Protein AF-A0A6C0IGD7-F1 (afdb_monomer_lite)

Structure (mmCIF, N/CA/C/O backbone):
data_AF-A0A6C0IGD7-F1
#
_entry.id   AF-A0A6C0IGD7-F1
#
loop_
_atom_site.group_PDB
_atom_site.id
_atom_site.type_symbol
_atom_site.label_atom_id
_atom_site.label_alt_id
_atom_site.label_comp_id
_atom_site.label_asym_id
_atom_site.label_entity_id
_atom_site.label_seq_id
_atom_site.pdbx_PDB_ins_code
_atom_site.Cartn_x
_atom_site.Cartn_y
_atom_site.Cartn_z
_atom_site.occupancy
_atom_site.B_iso_or_equiv
_atom_site.auth_seq_id
_atom_site.auth_comp_id
_atom_site.auth_asym_id
_atom_site.auth_atom_id
_atom_site.pdbx_PDB_model_num
ATOM 1 N N . MET A 1 1 ? 42.936 6.372 -88.749 1.00 48.66 1 MET A N 1
ATOM 2 C CA . MET A 1 1 ? 41.681 7.121 -88.516 1.00 48.66 1 MET A CA 1
ATOM 3 C C . MET A 1 1 ? 41.293 6.943 -87.059 1.00 48.66 1 MET A C 1
ATOM 5 O O . MET A 1 1 ? 41.418 5.828 -86.564 1.00 48.66 1 MET A O 1
ATOM 9 N N . SER A 1 2 ? 40.939 8.014 -86.343 1.00 57.31 2 SER A N 1
ATOM 10 C CA . SER A 1 2 ? 40.502 7.873 -84.947 1.00 57.31 2 SER A CA 1
ATOM 11 C C . SER A 1 2 ? 39.191 7.088 -84.905 1.00 57.31 2 SER A C 1
ATOM 13 O O . SER A 1 2 ? 38.307 7.338 -85.716 1.00 57.31 2 SER A O 1
ATOM 15 N N . LYS A 1 3 ? 39.079 6.121 -83.987 1.00 70.69 3 LYS A N 1
ATOM 16 C CA . LYS A 1 3 ? 37.884 5.275 -83.797 1.00 70.69 3 LYS A CA 1
ATOM 17 C C . LYS A 1 3 ? 36.669 6.066 -83.281 1.00 70.69 3 LYS A C 1
ATOM 19 O O . LYS A 1 3 ? 35.568 5.531 -83.258 1.00 70.69 3 LYS A O 1
ATOM 24 N N . TYR A 1 4 ? 36.892 7.303 -82.845 1.00 80.38 4 TYR A N 1
ATOM 25 C CA . TYR A 1 4 ? 35.884 8.186 -82.286 1.00 80.38 4 TYR A CA 1
ATOM 26 C C . TYR A 1 4 ? 35.954 9.552 -82.977 1.00 80.38 4 TYR A C 1
ATOM 28 O O . TYR A 1 4 ? 37.054 10.068 -83.193 1.00 80.38 4 TYR A O 1
ATOM 36 N N . SER A 1 5 ? 34.802 10.141 -83.285 1.00 85.62 5 SER A N 1
ATOM 37 C CA . SER A 1 5 ? 34.652 11.509 -83.793 1.00 85.62 5 SER A CA 1
ATOM 38 C C . SER A 1 5 ? 33.671 12.318 -82.937 1.00 85.62 5 SER A C 1
ATOM 40 O O . SER A 1 5 ? 32.930 11.763 -82.121 1.00 85.62 5 SER A O 1
ATOM 42 N N . TYR A 1 6 ? 33.667 13.640 -83.124 1.00 85.38 6 TYR A N 1
ATOM 43 C CA . TYR A 1 6 ? 32.714 14.538 -82.468 1.00 85.38 6 TYR A CA 1
ATOM 44 C C . TYR A 1 6 ? 31.262 14.231 -82.859 1.00 85.38 6 TYR A C 1
ATOM 46 O O . TYR A 1 6 ? 30.407 14.148 -81.980 1.00 85.38 6 TYR A O 1
ATOM 54 N N . GLU A 1 7 ? 31.004 13.976 -84.145 1.00 85.44 7 GLU A N 1
ATOM 55 C CA . GLU A 1 7 ? 29.683 13.575 -84.656 1.00 85.44 7 GLU A CA 1
ATOM 56 C C . GLU A 1 7 ? 29.186 12.302 -83.960 1.00 85.44 7 GLU A C 1
ATOM 58 O O . GLU A 1 7 ? 28.102 12.295 -83.388 1.00 85.44 7 GLU A O 1
ATOM 63 N N . GLN A 1 8 ? 30.040 11.276 -83.861 1.00 86.00 8 GLN A N 1
ATOM 64 C CA . GLN A 1 8 ? 29.705 10.024 -83.176 1.00 86.00 8 GLN A CA 1
ATOM 65 C C . GLN A 1 8 ? 29.399 10.216 -81.685 1.00 86.00 8 GLN A C 1
ATOM 67 O O . GLN A 1 8 ? 28.535 9.531 -81.142 1.00 86.00 8 GLN A O 1
ATOM 72 N N . LEU A 1 9 ? 30.109 11.121 -81.000 1.00 86.00 9 LEU A N 1
ATOM 73 C CA . LEU A 1 9 ? 29.815 11.442 -79.602 1.00 86.00 9 LEU A CA 1
ATOM 74 C C . LEU A 1 9 ? 28.468 12.167 -79.473 1.00 86.00 9 LEU A C 1
ATOM 76 O O . LEU A 1 9 ? 27.703 11.856 -78.564 1.00 86.00 9 LEU A O 1
ATOM 80 N N . ARG A 1 10 ? 28.175 13.116 -80.367 1.00 86.56 10 ARG A N 1
ATOM 81 C CA . ARG A 1 10 ? 26.929 13.892 -80.361 1.00 86.56 10 ARG A CA 1
ATOM 82 C C . ARG A 1 10 ? 25.708 13.014 -80.636 1.00 86.56 10 ARG A C 1
ATOM 84 O O . ARG A 1 10 ? 24.721 13.118 -79.904 1.00 86.56 10 ARG A O 1
ATOM 91 N N . ASP A 1 11 ? 25.798 12.133 -81.628 1.00 87.44 11 ASP A N 1
ATOM 92 C CA . ASP A 1 11 ? 24.740 11.179 -81.969 1.00 87.44 11 ASP A CA 1
ATOM 93 C C . ASP A 1 11 ? 24.488 10.224 -80.797 1.00 87.44 11 ASP A C 1
ATOM 95 O O . ASP A 1 11 ? 23.364 10.128 -80.307 1.00 87.44 11 ASP A O 1
ATOM 99 N N . PHE A 1 12 ? 25.550 9.632 -80.237 1.00 88.31 12 PHE A N 1
ATOM 100 C CA . PHE A 1 12 ? 25.451 8.756 -79.066 1.00 88.31 12 PHE A CA 1
ATOM 101 C C . PHE A 1 12 ? 24.830 9.459 -77.850 1.00 88.31 12 PHE A C 1
ATOM 103 O O . PHE A 1 12 ? 23.985 8.895 -77.156 1.00 88.31 12 PHE A O 1
ATOM 110 N N . CYS A 1 13 ? 25.242 10.698 -77.571 1.00 86.75 13 CYS A N 1
ATOM 111 C CA . CYS A 1 13 ? 24.685 11.485 -76.477 1.00 86.75 13 CYS A CA 1
ATOM 112 C C . CYS A 1 13 ? 23.194 11.778 -76.686 1.00 86.75 13 CYS A C 1
ATOM 114 O O . CYS A 1 13 ? 22.434 11.742 -75.722 1.00 86.75 13 CYS A O 1
ATOM 116 N N . THR A 1 14 ? 22.763 12.005 -77.926 1.00 87.06 14 THR A N 1
ATOM 117 C CA . THR A 1 14 ? 21.350 12.220 -78.263 1.00 87.06 14 THR A CA 1
ATOM 118 C C . THR A 1 14 ? 20.541 10.931 -78.095 1.00 87.06 14 THR A C 1
ATOM 120 O O . THR A 1 14 ? 19.491 10.948 -77.459 1.00 87.06 14 THR A O 1
ATOM 123 N N . GLU A 1 15 ? 21.057 9.797 -78.578 1.00 88.44 15 GLU A N 1
ATOM 124 C CA . GLU A 1 15 ? 20.416 8.481 -78.445 1.00 88.44 15 GLU A CA 1
ATOM 125 C C . GLU A 1 15 ? 20.263 8.033 -76.985 1.00 88.44 15 GLU A C 1
ATOM 127 O O . GLU A 1 15 ? 19.224 7.500 -76.602 1.00 88.44 15 GLU A O 1
ATOM 132 N N . GLN A 1 16 ? 21.290 8.245 -76.157 1.00 86.19 16 GLN A N 1
ATOM 133 C CA . GLN A 1 16 ? 21.299 7.822 -74.750 1.00 86.19 16 GLN A CA 1
ATOM 134 C C . GLN A 1 16 ? 20.747 8.884 -73.786 1.00 86.19 16 GLN A C 1
ATOM 136 O O . GLN A 1 16 ? 20.811 8.696 -72.570 1.00 86.19 16 GLN A O 1
ATOM 141 N N . ASN A 1 17 ? 20.223 10.002 -74.305 1.00 86.88 17 ASN A N 1
ATOM 142 C CA . ASN A 1 17 ? 19.733 11.140 -73.521 1.00 86.88 17 ASN A CA 1
ATOM 143 C C . ASN A 1 17 ? 20.774 11.665 -72.502 1.00 86.88 17 ASN A C 1
ATOM 145 O O . ASN A 1 17 ? 20.501 11.846 -71.314 1.00 86.88 17 ASN A O 1
ATOM 149 N N . ILE A 1 18 ? 22.013 11.854 -72.963 1.00 89.19 18 ILE A N 1
ATOM 150 C CA . ILE A 1 18 ? 23.151 12.339 -72.177 1.00 89.19 18 ILE A CA 1
ATOM 151 C C . ILE A 1 18 ? 23.487 13.768 -72.600 1.00 89.19 18 ILE A C 1
ATOM 153 O O . ILE A 1 18 ? 23.907 14.017 -73.726 1.00 89.19 18 ILE A O 1
ATOM 157 N N . THR A 1 19 ? 23.413 14.704 -71.660 1.00 89.50 19 THR A N 1
ATOM 158 C CA . THR A 1 19 ? 23.761 16.107 -71.914 1.00 89.50 19 THR A CA 1
ATOM 159 C C . THR A 1 19 ? 25.255 16.351 -71.700 1.00 89.50 19 THR A C 1
ATOM 161 O O . THR A 1 19 ? 25.774 16.140 -70.600 1.00 89.50 19 THR A O 1
ATOM 164 N N . LEU A 1 20 ? 25.959 16.834 -72.728 1.00 89.69 20 LEU A N 1
ATOM 165 C CA . LEU A 1 20 ? 27.360 17.259 -72.622 1.00 89.69 20 LEU A CA 1
ATOM 166 C C . LEU A 1 20 ? 27.478 18.552 -71.798 1.00 89.69 20 LEU A C 1
ATOM 168 O O . LEU A 1 20 ? 26.668 19.463 -71.932 1.00 89.69 20 LEU A O 1
ATOM 172 N N . ALA A 1 21 ? 28.501 18.645 -70.944 1.00 89.00 21 ALA A N 1
ATOM 173 C CA . ALA A 1 21 ? 28.719 19.809 -70.077 1.00 89.00 21 ALA A CA 1
ATOM 174 C C . ALA A 1 21 ? 29.553 20.924 -70.731 1.00 89.00 21 ALA A C 1
ATOM 176 O O . ALA A 1 21 ? 29.698 22.005 -70.158 1.00 89.00 21 ALA A O 1
ATOM 177 N N . ARG A 1 22 ? 30.148 20.642 -71.891 1.00 89.38 22 ARG A N 1
ATOM 178 C CA . ARG A 1 22 ? 30.857 21.594 -72.748 1.00 89.38 22 ARG A CA 1
ATOM 179 C C . ARG A 1 22 ? 30.891 21.065 -74.176 1.00 89.38 22 ARG A C 1
ATOM 181 O O . ARG A 1 22 ? 30.650 19.880 -74.402 1.00 89.38 22 ARG A O 1
ATOM 188 N N . ASP A 1 23 ? 31.237 21.940 -75.105 1.00 87.56 23 ASP A N 1
ATOM 189 C CA . ASP A 1 23 ? 31.458 21.564 -76.492 1.00 87.56 23 ASP A CA 1
ATOM 190 C C . ASP A 1 23 ? 32.847 20.926 -76.695 1.00 87.56 23 ASP A C 1
ATOM 192 O O . ASP A 1 23 ? 33.819 21.300 -76.035 1.00 87.56 23 ASP A O 1
ATOM 196 N N . TYR A 1 24 ? 32.921 19.952 -77.601 1.00 88.19 24 TYR A N 1
ATOM 197 C CA . TYR A 1 24 ? 34.112 19.159 -77.918 1.00 88.19 24 TYR A CA 1
ATOM 198 C C . TYR A 1 24 ? 34.507 19.240 -79.403 1.00 88.19 24 TYR A C 1
ATOM 200 O O . TYR A 1 24 ? 35.414 18.524 -79.821 1.00 88.19 24 TYR A O 1
ATOM 208 N N . GLU A 1 25 ? 33.880 20.116 -80.198 1.00 85.56 25 GLU A N 1
ATOM 209 C CA . GLU A 1 25 ? 34.100 20.238 -81.651 1.00 85.56 25 GLU A CA 1
ATOM 210 C C . GLU A 1 25 ? 35.584 20.411 -82.037 1.00 85.56 25 GLU A C 1
ATOM 212 O O . GLU A 1 25 ? 36.057 19.830 -83.012 1.00 85.56 25 GLU A O 1
ATOM 217 N N . LYS A 1 26 ? 36.347 21.167 -81.236 1.00 84.00 26 LYS A N 1
ATOM 218 C CA . LYS A 1 26 ? 37.772 21.466 -81.479 1.00 84.00 26 LYS A CA 1
ATOM 219 C C . LYS A 1 26 ? 38.744 20.510 -80.775 1.00 84.00 26 LYS A C 1
ATOM 221 O O . LYS A 1 26 ? 39.952 20.742 -80.810 1.00 84.00 26 LYS A O 1
ATOM 226 N N . GLU A 1 27 ? 38.254 19.466 -80.106 1.00 84.94 27 GLU A N 1
ATOM 227 C CA . GLU A 1 27 ? 39.107 18.527 -79.373 1.00 84.94 27 GLU A CA 1
ATOM 228 C C . GLU A 1 27 ? 39.586 17.345 -80.220 1.00 84.94 27 GLU A C 1
ATOM 230 O O . GLU A 1 27 ? 38.932 16.878 -81.151 1.00 84.94 27 GLU A O 1
ATOM 235 N N . ARG A 1 28 ? 40.763 16.814 -79.868 1.00 84.88 28 ARG A N 1
ATOM 236 C CA . ARG A 1 28 ? 41.311 15.617 -80.508 1.00 84.88 28 ARG A CA 1
ATOM 237 C C . ARG A 1 28 ? 40.695 14.365 -79.886 1.00 84.88 28 ARG A C 1
ATOM 239 O O . ARG A 1 28 ? 40.978 14.028 -78.740 1.00 84.88 28 ARG A O 1
ATOM 246 N N . PHE A 1 29 ? 39.934 13.617 -80.676 1.00 85.75 29 PHE A N 1
ATOM 247 C CA . PHE A 1 29 ? 39.271 12.400 -80.212 1.00 85.75 29 PHE A CA 1
ATOM 248 C C . PHE A 1 29 ? 40.224 11.204 -80.136 1.00 85.75 29 PHE A C 1
ATOM 250 O O . PHE A 1 29 ? 40.853 10.825 -81.127 1.00 85.75 29 PHE A O 1
ATOM 257 N N . HIS A 1 30 ? 40.287 10.578 -78.961 1.00 84.50 30 HIS A N 1
ATOM 258 C CA . HIS A 1 30 ? 40.947 9.298 -78.696 1.00 84.50 30 HIS A CA 1
ATOM 259 C C . HIS A 1 30 ? 40.178 8.528 -77.604 1.00 84.50 30 HIS A C 1
ATOM 261 O O . HIS A 1 30 ? 39.337 9.100 -76.914 1.00 84.50 30 HIS A O 1
ATOM 267 N N . SER A 1 31 ? 40.442 7.227 -77.433 1.00 79.75 31 SER A N 1
ATOM 268 C CA . SER A 1 31 ? 39.702 6.344 -76.503 1.00 79.75 31 SER A CA 1
ATOM 269 C C . SER A 1 31 ? 39.649 6.864 -75.067 1.00 79.75 31 SER A C 1
ATOM 271 O O . SER A 1 31 ? 38.610 6.783 -74.411 1.00 79.75 31 SER A O 1
ATOM 273 N N . ASP A 1 32 ? 40.767 7.409 -74.598 1.00 85.94 32 ASP A N 1
ATOM 274 C CA . ASP A 1 32 ? 40.943 7.898 -73.228 1.00 85.94 32 ASP A CA 1
ATOM 275 C C . ASP A 1 32 ? 40.566 9.372 -73.043 1.00 85.94 32 ASP A C 1
ATOM 277 O O . ASP A 1 32 ? 40.850 9.953 -71.995 1.00 85.94 32 ASP A O 1
ATOM 281 N N . LEU A 1 33 ? 39.916 9.985 -74.039 1.00 88.81 33 LEU A N 1
ATOM 282 C CA . LEU A 1 33 ? 39.370 11.327 -73.895 1.00 88.81 33 LEU A CA 1
ATOM 283 C C . LEU A 1 33 ? 38.367 11.337 -72.735 1.00 88.81 33 LEU A C 1
ATOM 285 O O . LEU A 1 33 ? 37.468 10.498 -72.667 1.00 88.81 33 LEU A O 1
ATOM 289 N N . ARG A 1 34 ? 38.519 12.274 -71.798 1.00 90.69 34 ARG A N 1
ATOM 290 C CA . ARG A 1 34 ? 37.602 12.428 -70.667 1.00 90.69 34 ARG A CA 1
ATOM 291 C C . ARG A 1 34 ? 36.475 13.379 -71.056 1.00 90.69 34 ARG A C 1
ATOM 293 O O . ARG A 1 34 ? 36.678 14.585 -71.152 1.00 90.69 34 ARG A O 1
ATOM 300 N N . VAL A 1 35 ? 35.285 12.821 -71.231 1.00 90.12 35 VAL A N 1
ATOM 301 C CA . VAL A 1 35 ? 34.079 13.569 -71.584 1.00 90.12 35 VAL A CA 1
ATOM 302 C C . VAL A 1 35 ? 33.349 13.977 -70.310 1.00 90.12 35 VAL A C 1
ATOM 304 O O . VAL A 1 35 ? 33.106 13.149 -69.428 1.00 90.12 35 VAL A O 1
ATOM 307 N N . GLU A 1 36 ? 33.019 15.258 -70.203 1.00 91.25 36 GLU A N 1
ATOM 308 C CA . GLU A 1 36 ? 32.238 15.853 -69.129 1.00 91.25 36 GLU A CA 1
ATOM 309 C C . GLU A 1 36 ? 30.774 15.921 -69.559 1.00 91.25 36 GLU A C 1
ATOM 311 O O . GLU A 1 36 ? 30.441 16.549 -70.562 1.00 91.25 36 GLU A O 1
ATOM 316 N N . CYS A 1 37 ? 29.900 15.268 -68.800 1.00 90.69 37 CYS A N 1
ATOM 317 C CA . CYS A 1 37 ? 28.460 15.240 -69.048 1.00 90.69 37 CYS A CA 1
ATOM 318 C C . CYS A 1 37 ? 27.706 15.511 -67.745 1.00 90.69 37 CYS A C 1
ATOM 320 O O . CYS A 1 37 ? 28.260 15.395 -66.646 1.00 90.69 37 CYS A O 1
ATOM 322 N N . TYR A 1 38 ? 26.421 15.808 -67.859 1.00 90.12 38 TYR A N 1
ATOM 323 C CA . TYR A 1 38 ? 25.496 15.744 -66.736 1.00 90.12 38 TYR A CA 1
ATOM 324 C C . TYR A 1 38 ? 25.085 14.295 -66.465 1.00 90.12 38 TYR A C 1
ATOM 326 O O . TYR A 1 38 ? 25.147 13.432 -67.342 1.00 90.12 38 TYR A O 1
ATOM 334 N N . CYS A 1 39 ? 24.738 14.006 -65.212 1.00 90.00 39 CYS A N 1
ATOM 335 C CA . CYS A 1 39 ? 24.288 12.684 -64.797 1.00 90.00 39 CYS A CA 1
ATOM 336 C C . CYS A 1 39 ? 23.027 12.280 -65.579 1.00 90.00 39 CYS A C 1
ATOM 338 O O . CYS A 1 39 ? 22.044 13.004 -65.573 1.00 90.00 39 CYS A O 1
ATOM 340 N N . SER A 1 40 ? 23.021 11.090 -66.180 1.00 87.44 40 SER A N 1
ATOM 341 C CA . SER A 1 40 ? 21.913 10.586 -67.004 1.00 87.44 40 SER A CA 1
ATOM 342 C C . SER A 1 40 ? 20.702 10.084 -66.198 1.00 87.44 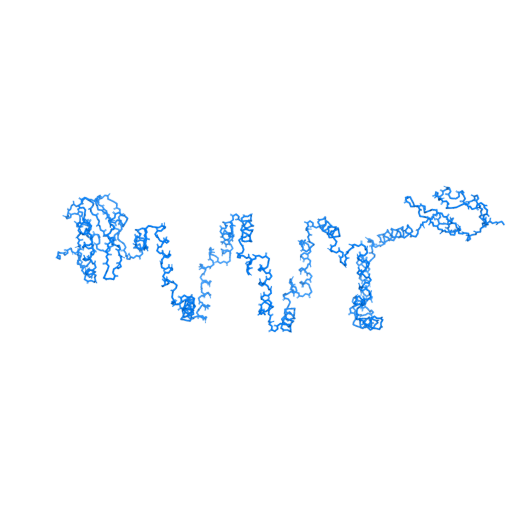40 SER A C 1
ATOM 344 O O . SER A 1 40 ? 19.860 9.376 -66.737 1.00 87.44 40 SER A O 1
ATOM 346 N N . ILE A 1 41 ? 20.632 10.371 -64.891 1.00 86.31 41 ILE A N 1
ATOM 347 C CA . ILE A 1 41 ? 19.479 10.009 -64.051 1.00 86.31 41 ILE A CA 1
ATOM 348 C C . ILE A 1 41 ? 18.525 11.194 -64.011 1.00 86.31 41 ILE A C 1
ATOM 350 O O . ILE A 1 41 ? 18.945 12.303 -63.682 1.00 86.31 41 ILE A O 1
ATOM 354 N N . GLU A 1 42 ? 17.247 10.929 -64.270 1.00 84.31 42 GLU A N 1
ATOM 355 C CA . GLU A 1 42 ? 16.173 11.916 -64.190 1.00 84.31 42 GLU A CA 1
ATOM 356 C C . GLU A 1 42 ? 16.181 12.654 -62.836 1.00 84.31 42 GLU A C 1
ATOM 358 O O . GLU A 1 42 ? 16.251 12.038 -61.767 1.00 84.31 42 GLU A O 1
ATOM 363 N N . GLY A 1 43 ? 16.169 13.990 -62.883 1.00 82.38 43 GLY A N 1
ATOM 364 C CA . GLY A 1 43 ? 16.220 14.850 -61.696 1.00 82.38 43 GLY A CA 1
ATOM 365 C C . GLY A 1 43 ? 17.606 15.007 -61.049 1.00 82.38 43 GLY A C 1
ATOM 366 O O . GLY A 1 43 ? 17.689 15.419 -59.890 1.00 82.38 43 GLY A O 1
ATOM 367 N N . CYS A 1 44 ? 18.702 14.667 -61.742 1.00 86.19 44 CYS A N 1
ATOM 368 C CA . CYS A 1 44 ? 20.068 14.854 -61.244 1.00 86.19 44 CYS A CA 1
ATOM 369 C C . CYS A 1 44 ? 20.945 15.698 -62.186 1.00 86.19 44 CYS A C 1
ATOM 371 O O . CYS A 1 44 ? 21.546 15.175 -63.117 1.00 86.19 44 CYS A O 1
ATOM 373 N N . ASP A 1 45 ? 21.174 16.966 -61.837 1.00 86.44 45 ASP A N 1
ATOM 374 C CA . ASP A 1 45 ? 21.969 17.903 -62.658 1.00 86.44 45 ASP A CA 1
ATOM 375 C C . ASP A 1 45 ? 23.455 17.976 -62.265 1.00 86.44 45 ASP A C 1
ATOM 377 O O . ASP A 1 45 ? 24.148 18.977 -62.457 1.00 86.44 45 ASP A O 1
ATOM 381 N N . VAL A 1 46 ? 23.990 16.905 -61.674 1.00 90.75 46 VAL A N 1
ATOM 382 C CA . VAL A 1 46 ? 25.388 16.886 -61.223 1.00 90.75 46 VAL A CA 1
ATOM 383 C C . VAL A 1 46 ? 26.320 16.634 -62.405 1.00 90.75 46 VAL A C 1
ATOM 385 O O . VAL A 1 46 ? 26.314 15.546 -62.988 1.00 90.75 46 VAL A O 1
ATOM 388 N N . LYS A 1 47 ? 27.188 17.608 -62.695 1.00 91.69 47 LYS A N 1
ATOM 389 C CA . LYS A 1 47 ? 28.283 17.472 -63.662 1.00 91.69 47 LYS A CA 1
ATOM 390 C C . LYS A 1 47 ? 29.256 16.370 -63.231 1.00 91.69 47 LYS A C 1
ATOM 392 O O . LYS A 1 47 ? 29.719 16.321 -62.090 1.00 91.69 47 LYS A O 1
ATOM 397 N N . THR A 1 48 ? 29.590 15.476 -64.150 1.00 91.19 48 THR A N 1
ATOM 398 C CA . THR A 1 48 ? 30.532 14.379 -63.924 1.00 91.19 48 THR A CA 1
ATOM 399 C C . THR A 1 48 ? 31.349 14.098 -65.184 1.00 91.19 48 THR A C 1
ATOM 401 O O . THR A 1 48 ? 31.134 14.714 -66.223 1.00 91.19 48 THR A O 1
ATOM 404 N N . SER A 1 49 ? 32.338 13.210 -65.097 1.00 90.62 49 SER A N 1
ATOM 405 C CA . SER A 1 49 ? 33.189 12.886 -66.240 1.00 90.62 49 SER A CA 1
ATOM 406 C C . SER A 1 49 ? 33.498 11.402 -66.341 1.00 90.62 49 SER A C 1
ATOM 408 O O . SER A 1 49 ? 33.643 10.700 -65.335 1.00 90.62 49 SER A O 1
ATOM 410 N N . LYS A 1 50 ? 33.619 10.918 -67.576 1.00 89.12 50 LYS A N 1
ATOM 411 C CA . LYS A 1 50 ? 33.903 9.518 -67.891 1.00 89.12 50 LYS A CA 1
ATOM 412 C C . LYS A 1 50 ? 34.798 9.439 -69.122 1.00 89.12 50 LYS A C 1
ATOM 414 O O . LYS A 1 50 ? 34.772 10.317 -69.974 1.00 89.12 50 LYS A O 1
ATOM 419 N N . LEU A 1 51 ? 35.630 8.403 -69.191 1.00 91.00 51 LEU A N 1
ATOM 420 C CA . LEU A 1 51 ? 36.433 8.145 -70.388 1.00 91.00 51 LEU A CA 1
ATOM 421 C C . LEU A 1 51 ? 35.500 7.786 -71.545 1.00 91.00 51 LEU A C 1
ATOM 423 O O . LEU A 1 51 ? 34.568 7.007 -71.338 1.00 91.00 51 LEU A O 1
ATOM 427 N N . LEU A 1 52 ? 35.773 8.307 -72.737 1.00 87.56 52 LEU A N 1
ATOM 428 C CA . LEU A 1 52 ? 34.940 8.160 -73.926 1.00 87.56 52 LEU A CA 1
ATOM 429 C C . LEU A 1 52 ? 34.648 6.690 -74.237 1.00 87.56 52 LEU A C 1
ATOM 431 O O . LEU A 1 52 ? 33.489 6.314 -74.389 1.00 87.56 52 LEU A O 1
ATOM 435 N N . TYR A 1 53 ? 35.660 5.817 -74.205 1.00 88.19 53 TYR A N 1
ATOM 436 C CA . TYR A 1 53 ? 35.427 4.387 -74.432 1.00 88.19 53 TYR A CA 1
ATOM 437 C C . TYR A 1 53 ? 34.506 3.749 -73.375 1.00 88.19 53 TYR A C 1
ATOM 439 O O . TYR A 1 53 ? 33.730 2.854 -73.702 1.00 88.19 53 TYR A O 1
ATOM 447 N N . LYS A 1 54 ? 34.577 4.186 -72.106 1.00 87.12 54 LYS A N 1
ATOM 448 C CA . LYS A 1 54 ? 33.711 3.679 -71.024 1.00 87.12 54 LYS A CA 1
ATOM 449 C C . LYS A 1 54 ? 32.304 4.249 -71.119 1.00 87.12 54 LYS A C 1
ATOM 451 O O . LYS A 1 54 ? 31.363 3.582 -70.711 1.00 87.12 54 LYS A O 1
ATOM 456 N N . LEU A 1 55 ? 32.169 5.486 -71.589 1.00 87.69 55 LEU A N 1
ATOM 457 C CA . LEU A 1 55 ? 30.881 6.120 -71.832 1.00 87.69 55 LEU A CA 1
ATOM 458 C C . LEU A 1 55 ? 30.116 5.338 -72.903 1.00 87.69 55 LEU A C 1
ATOM 460 O O . LEU A 1 55 ? 29.016 4.872 -72.631 1.00 87.69 55 LEU A O 1
ATOM 464 N N . VAL A 1 56 ? 30.768 5.088 -74.043 1.00 86.88 56 VAL A N 1
ATOM 465 C CA . VAL A 1 56 ? 30.210 4.296 -75.148 1.00 86.88 56 VAL A CA 1
ATOM 466 C C . VAL A 1 56 ? 29.940 2.848 -74.727 1.00 86.88 56 VAL A C 1
ATOM 468 O O . VAL A 1 56 ? 28.892 2.305 -75.047 1.00 86.88 56 VAL A O 1
ATOM 471 N N . LYS A 1 57 ? 30.854 2.216 -73.973 1.00 87.00 57 LYS A N 1
ATOM 472 C CA . LYS A 1 57 ? 30.682 0.827 -73.510 1.00 87.00 57 LYS A CA 1
ATOM 473 C C . LYS A 1 57 ? 29.510 0.659 -72.545 1.00 87.00 57 LYS A C 1
ATOM 475 O O . LYS A 1 57 ? 28.786 -0.325 -72.640 1.00 87.00 57 LYS A O 1
ATOM 480 N N . ASP A 1 58 ? 29.392 1.551 -71.568 1.00 84.75 58 ASP A N 1
ATOM 481 C CA . ASP A 1 58 ? 28.413 1.381 -70.498 1.00 84.75 58 ASP A CA 1
ATOM 482 C C . ASP A 1 58 ? 27.031 1.919 -70.896 1.00 84.75 58 ASP A C 1
ATOM 484 O O . ASP A 1 58 ? 26.051 1.524 -70.278 1.00 84.75 58 ASP A O 1
ATOM 488 N N . GLY A 1 59 ? 26.931 2.820 -71.882 1.00 85.94 59 GLY A N 1
ATOM 489 C CA . GLY A 1 59 ? 25.650 3.381 -72.338 1.00 85.94 59 GLY A CA 1
ATOM 490 C C . GLY A 1 59 ? 25.084 4.496 -71.451 1.00 85.94 59 GLY A C 1
ATOM 491 O O . GLY A 1 59 ? 24.119 5.146 -71.815 1.00 85.94 59 GLY A O 1
ATOM 492 N N . PHE A 1 60 ? 25.675 4.746 -70.280 1.00 87.00 60 PHE A N 1
ATOM 493 C CA . PHE A 1 60 ? 25.187 5.737 -69.316 1.00 87.00 60 PHE A CA 1
ATOM 494 C C . PHE A 1 60 ? 26.330 6.416 -68.557 1.00 87.00 60 PHE A C 1
ATOM 496 O O . PHE A 1 60 ? 27.460 5.905 -68.459 1.00 87.00 60 PHE A O 1
ATOM 503 N N . ILE A 1 61 ? 26.017 7.547 -67.922 1.00 89.50 61 ILE A N 1
ATOM 504 C CA . ILE A 1 61 ? 26.943 8.266 -67.050 1.00 89.50 61 ILE A CA 1
ATOM 505 C C . ILE A 1 61 ? 26.248 8.726 -65.770 1.00 89.50 61 ILE A C 1
ATOM 507 O O . ILE A 1 61 ? 25.397 9.603 -65.763 1.00 89.50 61 ILE A O 1
ATOM 511 N N . HIS A 1 62 ? 26.635 8.133 -64.643 1.00 89.62 62 HIS A N 1
ATOM 512 C CA . HIS A 1 62 ? 26.102 8.500 -63.334 1.00 89.62 62 HIS A CA 1
ATOM 513 C C . HIS A 1 62 ? 27.162 9.225 -62.515 1.00 89.62 62 HIS A C 1
ATOM 515 O O . HIS A 1 62 ? 28.317 8.795 -62.468 1.00 89.62 62 HIS A O 1
ATOM 521 N N . CYS A 1 63 ? 26.758 10.265 -61.786 1.00 89.94 63 CYS A N 1
ATOM 522 C CA . CYS A 1 63 ? 27.616 10.841 -60.758 1.00 89.94 63 CYS A CA 1
ATOM 523 C C . CYS A 1 63 ? 27.898 9.804 -59.648 1.00 89.94 63 CYS A C 1
ATOM 525 O O . CYS A 1 63 ? 27.197 8.794 -59.507 1.00 89.94 63 CYS A O 1
ATOM 527 N N . LYS A 1 64 ? 28.916 10.050 -58.812 1.00 87.69 64 LYS A N 1
ATOM 528 C CA . LYS A 1 64 ? 29.337 9.118 -57.746 1.00 87.69 64 LYS A CA 1
ATOM 529 C C . LYS A 1 64 ? 28.183 8.724 -56.812 1.00 87.69 64 LYS A C 1
ATOM 531 O O . LYS A 1 64 ? 28.061 7.552 -56.463 1.00 87.69 64 LYS A O 1
ATOM 536 N N . ALA A 1 65 ? 27.325 9.678 -56.445 1.00 88.75 65 ALA A N 1
ATOM 537 C CA . ALA A 1 65 ? 26.182 9.438 -55.564 1.00 88.75 65 ALA A CA 1
ATOM 538 C C . ALA A 1 65 ? 25.130 8.527 -56.220 1.00 88.75 65 ALA A C 1
ATOM 540 O O . ALA A 1 65 ? 24.697 7.542 -55.623 1.00 88.75 65 ALA A O 1
ATOM 541 N N . CYS A 1 66 ? 24.768 8.815 -57.469 1.00 89.25 66 CYS A N 1
ATOM 542 C CA . CYS A 1 66 ? 23.805 8.051 -58.259 1.00 89.25 66 CYS A CA 1
ATOM 543 C C . CYS A 1 66 ? 24.303 6.633 -58.581 1.00 89.25 66 CYS A C 1
ATOM 545 O O . CYS A 1 66 ? 23.566 5.660 -58.422 1.00 89.25 66 CYS A O 1
ATOM 547 N N . SER A 1 67 ? 25.586 6.489 -58.922 1.00 88.62 67 SER A N 1
ATOM 548 C CA . SER A 1 67 ? 26.234 5.184 -59.097 1.00 88.62 67 SER A CA 1
ATOM 549 C C . SER A 1 67 ? 26.198 4.352 -57.809 1.00 88.62 67 SER A C 1
ATOM 551 O O . SER A 1 67 ? 25.897 3.157 -57.845 1.00 88.62 67 SER A O 1
ATOM 553 N N . TYR A 1 68 ? 26.445 4.983 -56.656 1.00 88.50 68 TYR A N 1
ATOM 554 C CA . TYR A 1 68 ? 26.391 4.317 -55.356 1.00 88.50 68 TYR A CA 1
ATOM 555 C C . TYR A 1 68 ? 24.970 3.867 -54.990 1.00 88.50 68 TYR A C 1
ATOM 557 O O . TYR A 1 68 ? 24.789 2.734 -54.544 1.00 88.50 68 TYR A O 1
ATOM 565 N N . LYS A 1 69 ? 23.956 4.711 -55.231 1.00 88.44 69 LYS A N 1
ATOM 566 C CA . LYS A 1 69 ? 22.540 4.350 -55.040 1.00 88.44 69 LYS A CA 1
ATOM 567 C C . LYS A 1 69 ? 22.149 3.145 -55.898 1.00 88.44 69 LYS A C 1
ATOM 569 O O . LYS A 1 69 ? 21.642 2.167 -55.362 1.00 88.44 69 LYS A O 1
ATOM 574 N N . ASN A 1 70 ? 22.460 3.178 -57.194 1.00 87.12 70 ASN A N 1
ATOM 575 C CA . ASN A 1 70 ? 22.132 2.091 -58.120 1.00 87.12 70 ASN A CA 1
ATOM 576 C C . ASN A 1 70 ? 22.831 0.777 -57.722 1.00 87.12 70 ASN A C 1
ATOM 578 O O . ASN A 1 70 ? 22.205 -0.278 -57.663 1.00 87.12 70 ASN A O 1
ATOM 582 N N . ARG A 1 71 ? 24.111 0.841 -57.326 1.00 88.06 71 ARG A N 1
ATOM 583 C CA . ARG A 1 71 ? 24.830 -0.331 -56.803 1.00 88.06 71 ARG A CA 1
ATOM 584 C C . ARG A 1 71 ? 24.117 -0.953 -55.604 1.00 88.06 71 ARG A C 1
ATOM 586 O O . ARG A 1 71 ? 23.998 -2.170 -55.555 1.00 88.06 71 ARG A O 1
ATOM 593 N N . ARG A 1 72 ? 23.644 -0.139 -54.655 1.00 88.12 72 ARG A N 1
ATOM 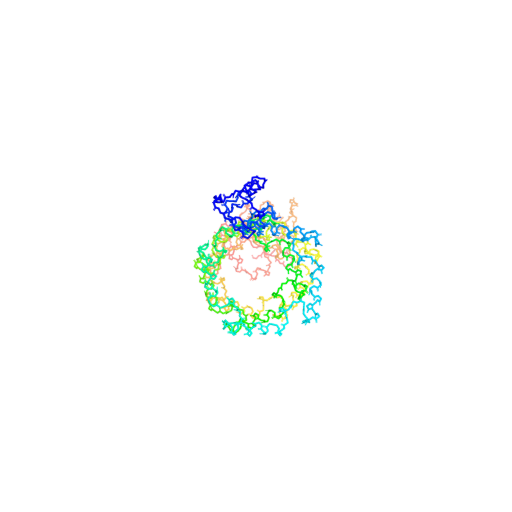594 C CA . ARG A 1 72 ? 22.925 -0.637 -53.474 1.00 88.12 72 ARG A CA 1
ATOM 595 C C . ARG A 1 72 ? 21.637 -1.363 -53.848 1.00 88.12 72 ARG A C 1
ATOM 597 O O . ARG A 1 72 ? 21.421 -2.450 -53.330 1.00 88.12 72 ARG A O 1
ATOM 604 N N . VAL A 1 73 ? 20.845 -0.803 -54.763 1.00 88.38 73 VAL A N 1
ATOM 605 C CA . VAL A 1 73 ? 19.607 -1.437 -55.249 1.00 88.38 73 VAL A CA 1
ATOM 606 C C . VAL A 1 73 ? 19.913 -2.795 -55.881 1.00 88.38 73 VAL A C 1
ATOM 608 O O . VAL A 1 73 ? 19.381 -3.804 -55.431 1.00 88.38 73 VAL A O 1
ATOM 611 N N . LYS A 1 74 ? 20.874 -2.852 -56.812 1.00 88.56 74 LYS A N 1
ATOM 612 C CA . LYS A 1 74 ? 21.278 -4.111 -57.461 1.00 88.56 74 LYS A CA 1
ATOM 613 C C . LYS A 1 74 ? 21.799 -5.152 -56.471 1.00 88.56 74 LYS A C 1
ATOM 615 O O . LYS A 1 74 ? 21.528 -6.342 -56.613 1.00 88.56 74 LYS A O 1
ATOM 620 N N . THR A 1 75 ? 22.561 -4.726 -55.462 1.00 89.56 75 THR A N 1
ATOM 621 C CA . THR A 1 75 ? 23.022 -5.616 -54.389 1.00 89.56 75 THR A CA 1
ATOM 622 C C . THR A 1 75 ? 21.854 -6.146 -53.559 1.00 89.56 75 THR A C 1
ATOM 624 O O . THR A 1 75 ? 21.827 -7.338 -53.278 1.00 89.56 75 THR A O 1
ATOM 627 N N . GLU A 1 76 ? 20.885 -5.305 -53.192 1.00 89.88 76 GLU A N 1
ATOM 628 C CA . GLU A 1 76 ? 19.684 -5.741 -52.466 1.00 89.88 76 GLU A CA 1
ATOM 629 C C . GLU A 1 76 ? 18.854 -6.738 -53.286 1.00 89.88 76 GLU A C 1
ATOM 631 O O . GLU A 1 76 ? 18.471 -7.774 -52.749 1.00 89.88 76 GLU A O 1
ATOM 636 N N . GLU A 1 77 ? 18.640 -6.480 -54.578 1.00 91.56 77 GLU A N 1
ATOM 637 C CA . GLU A 1 77 ? 17.934 -7.387 -55.498 1.00 91.56 77 GLU A CA 1
ATOM 638 C C . GLU A 1 77 ? 18.649 -8.734 -55.628 1.00 91.56 77 GLU A C 1
ATOM 640 O O . GLU A 1 77 ? 18.033 -9.789 -55.480 1.00 91.56 77 GLU A O 1
ATOM 645 N N . THR A 1 78 ? 19.970 -8.708 -55.825 1.00 91.31 78 THR A N 1
ATOM 646 C CA . THR A 1 78 ? 20.776 -9.932 -55.928 1.00 91.31 78 THR A CA 1
ATOM 647 C C . THR A 1 78 ? 20.750 -10.714 -54.613 1.00 91.31 78 THR A C 1
ATOM 649 O O . THR A 1 78 ? 20.598 -11.932 -54.616 1.00 91.31 78 THR A O 1
ATOM 652 N N . ASN A 1 79 ? 20.851 -10.033 -53.468 1.00 92.12 79 ASN A N 1
ATOM 653 C CA . ASN A 1 79 ? 20.790 -10.688 -52.163 1.00 92.12 79 ASN A CA 1
ATOM 654 C C . ASN A 1 79 ? 19.410 -11.297 -51.891 1.00 92.12 79 ASN A C 1
ATOM 656 O O . ASN A 1 79 ? 19.334 -12.402 -51.358 1.00 92.12 79 ASN A O 1
ATOM 660 N N . LEU A 1 80 ? 18.331 -10.613 -52.284 1.00 90.81 80 LEU A N 1
ATOM 661 C CA . LEU A 1 80 ? 16.973 -11.148 -52.200 1.00 90.81 80 LEU A CA 1
ATOM 662 C C . LEU A 1 80 ? 16.815 -12.392 -53.077 1.00 90.81 80 LEU A C 1
ATOM 664 O O . LEU A 1 80 ? 16.260 -13.381 -52.612 1.00 90.81 80 LEU A O 1
ATOM 668 N N . MET A 1 81 ? 17.350 -12.370 -54.299 1.00 90.81 81 MET A N 1
ATOM 669 C CA . MET A 1 81 ? 17.302 -13.511 -55.215 1.00 90.81 81 MET A CA 1
ATOM 670 C C . MET A 1 81 ? 18.069 -14.726 -54.674 1.00 90.81 81 MET A C 1
ATOM 672 O O . MET A 1 81 ? 17.576 -15.846 -54.750 1.00 90.81 81 MET A O 1
ATOM 676 N N . VAL A 1 82 ? 19.271 -14.517 -54.128 1.00 90.25 82 VAL A N 1
ATOM 677 C CA . VAL A 1 82 ? 20.164 -15.613 -53.711 1.00 90.25 82 VAL A CA 1
ATOM 678 C C . VAL A 1 82 ? 19.860 -16.109 -52.295 1.00 90.25 82 VAL A C 1
ATOM 680 O O . VAL A 1 82 ? 19.918 -17.307 -52.034 1.00 90.25 82 VAL A O 1
ATOM 683 N N . TYR A 1 83 ? 19.551 -15.204 -51.364 1.00 88.69 83 TYR A N 1
ATOM 684 C CA . TYR A 1 83 ? 19.442 -15.513 -49.934 1.00 88.69 83 TYR A CA 1
ATOM 685 C C . TYR A 1 83 ? 18.034 -15.308 -49.360 1.00 88.69 83 TYR A C 1
ATOM 687 O O . TYR A 1 83 ? 17.829 -15.584 -48.175 1.00 88.69 83 TYR A O 1
ATOM 695 N N . GLY A 1 84 ? 17.080 -14.792 -50.145 1.00 87.94 84 GLY A N 1
ATOM 696 C CA . GLY A 1 84 ? 15.720 -14.469 -49.691 1.00 87.94 84 GLY A CA 1
ATOM 697 C C . GLY A 1 84 ? 15.633 -13.251 -48.763 1.00 87.94 84 GLY A C 1
ATOM 698 O O . GLY A 1 84 ? 14.562 -12.936 -48.251 1.00 87.94 84 GLY A O 1
ATOM 699 N N . VAL A 1 85 ? 16.750 -12.560 -48.517 1.00 89.69 85 VAL A N 1
ATOM 700 C CA . VAL A 1 85 ? 16.859 -11.428 -47.585 1.00 89.69 85 VAL A CA 1
ATOM 701 C C . VAL A 1 85 ? 17.729 -10.326 -48.184 1.00 89.69 85 VAL A C 1
ATOM 703 O O . VAL A 1 85 ? 18.671 -10.598 -48.922 1.00 89.69 85 VAL A O 1
ATOM 706 N N . LYS A 1 86 ? 17.463 -9.063 -47.834 1.00 87.62 86 LYS A N 1
ATOM 707 C CA . LYS A 1 86 ? 18.221 -7.911 -48.366 1.00 87.62 86 LYS A CA 1
ATOM 708 C C . LYS A 1 86 ? 19.693 -7.913 -47.947 1.00 87.62 86 LYS A C 1
ATOM 710 O O . LYS A 1 86 ? 20.553 -7.410 -48.671 1.00 87.62 86 LYS A O 1
ATOM 715 N N . ASN A 1 87 ? 19.981 -8.459 -46.767 1.00 88.62 87 ASN A N 1
ATOM 716 C CA . ASN A 1 87 ? 21.329 -8.591 -46.233 1.00 88.62 87 ASN A CA 1
ATOM 717 C C . ASN A 1 87 ? 21.626 -10.075 -45.958 1.00 88.62 87 ASN A C 1
ATOM 719 O O . ASN A 1 87 ? 20.928 -10.658 -45.129 1.00 88.62 87 ASN A O 1
ATOM 723 N N . PRO A 1 88 ? 22.673 -10.673 -46.561 1.00 90.44 88 PRO A N 1
ATOM 724 C CA . PRO A 1 88 ? 23.034 -12.076 -46.356 1.00 90.44 88 PRO A CA 1
ATOM 725 C C . PRO A 1 88 ? 23.214 -12.458 -44.883 1.00 90.44 88 PRO A C 1
ATOM 727 O O . PRO A 1 88 ? 22.918 -13.585 -44.506 1.00 90.44 88 PRO A O 1
ATOM 730 N N . MET A 1 89 ? 23.616 -11.518 -44.021 1.00 87.62 89 MET A N 1
ATOM 731 C CA . MET A 1 89 ? 23.756 -11.764 -42.581 1.00 87.62 89 MET A CA 1
ATOM 732 C C . MET A 1 89 ? 22.422 -11.986 -41.846 1.00 87.62 89 MET A C 1
ATOM 734 O O . MET A 1 89 ? 22.422 -12.411 -40.697 1.00 87.62 89 MET A O 1
ATOM 738 N N . GLN A 1 90 ? 21.283 -11.691 -42.478 1.00 86.25 90 GLN A N 1
ATOM 739 C CA . GLN A 1 90 ? 19.953 -12.022 -41.953 1.00 86.25 90 GLN A CA 1
ATOM 740 C C . GLN A 1 90 ? 19.544 -13.459 -42.293 1.00 86.25 90 GLN A C 1
ATOM 742 O O . GLN A 1 90 ? 18.619 -13.993 -41.685 1.00 86.25 90 GLN A O 1
ATOM 747 N N . ASN A 1 91 ? 20.216 -14.092 -43.260 1.00 91.88 91 ASN A N 1
ATOM 748 C CA . ASN A 1 91 ? 19.937 -15.467 -43.629 1.00 91.88 91 ASN A CA 1
ATOM 749 C C . ASN A 1 91 ? 20.510 -16.408 -42.560 1.00 91.88 91 ASN A C 1
ATOM 751 O O . ASN A 1 91 ? 21.702 -16.377 -42.242 1.00 91.88 91 ASN A O 1
ATOM 755 N N . LYS A 1 92 ? 19.649 -17.271 -42.015 1.00 89.69 92 LYS A N 1
ATOM 756 C CA . LYS A 1 92 ? 20.001 -18.182 -40.921 1.00 89.69 92 LYS A CA 1
ATOM 757 C C . LYS A 1 92 ? 21.136 -19.145 -41.292 1.00 89.69 92 LYS A C 1
ATOM 759 O O . LYS A 1 92 ? 22.040 -19.341 -40.490 1.00 89.69 92 LYS A O 1
ATOM 764 N N . GLN A 1 93 ? 21.139 -19.682 -42.512 1.00 90.06 93 GLN A N 1
ATOM 765 C CA . GLN A 1 93 ? 22.159 -20.637 -42.961 1.00 90.06 93 GLN A CA 1
ATOM 766 C C . GLN A 1 93 ? 23.535 -19.974 -43.096 1.00 90.06 93 GLN A C 1
ATOM 768 O O . GLN A 1 93 ? 24.557 -20.573 -42.764 1.00 90.06 93 GLN A O 1
ATOM 773 N N . VAL A 1 94 ? 23.573 -18.719 -43.558 1.00 90.31 94 VAL A N 1
ATOM 774 C CA . VAL A 1 94 ? 24.812 -17.926 -43.623 1.00 90.31 94 VAL A CA 1
ATOM 775 C C . VAL A 1 94 ? 25.351 -17.665 -42.214 1.00 90.31 94 VAL A C 1
ATOM 777 O O . VAL A 1 94 ? 26.546 -17.836 -41.971 1.00 90.31 94 VAL A O 1
ATOM 780 N N . MET A 1 95 ? 24.471 -17.316 -41.270 1.00 88.69 95 MET A N 1
ATOM 781 C CA . MET A 1 95 ? 24.832 -17.118 -39.862 1.00 88.69 95 MET A CA 1
ATOM 782 C C . MET A 1 95 ? 25.373 -18.389 -39.200 1.00 88.69 95 MET A C 1
ATOM 784 O O . MET A 1 95 ? 26.389 -18.327 -38.510 1.00 88.69 95 MET A O 1
ATOM 788 N N . GLU A 1 96 ? 24.734 -19.536 -39.431 1.00 91.06 96 GLU A N 1
ATOM 789 C CA . GLU A 1 96 ? 25.156 -20.832 -38.884 1.00 91.06 96 GLU A CA 1
ATOM 790 C C . GLU A 1 96 ? 26.528 -21.255 -39.424 1.00 91.06 96 GLU A C 1
ATOM 792 O O . GLU A 1 96 ? 27.395 -21.654 -38.646 1.00 91.06 96 GLU A O 1
ATOM 797 N N . LYS A 1 97 ? 26.776 -21.085 -40.731 1.00 92.44 97 LYS A N 1
ATOM 798 C CA . LYS A 1 97 ? 28.095 -21.348 -41.333 1.00 92.44 97 LYS A CA 1
ATOM 799 C C . LYS A 1 97 ? 29.184 -20.462 -40.731 1.00 92.44 97 LYS A C 1
ATOM 801 O O . LYS A 1 97 ? 30.258 -20.954 -40.397 1.00 92.44 97 LYS A O 1
ATOM 806 N N . LEU A 1 98 ? 28.902 -19.171 -40.548 1.00 91.06 98 LEU A N 1
ATOM 807 C CA . LEU A 1 98 ? 29.843 -18.236 -39.930 1.00 91.06 98 LEU A CA 1
ATOM 808 C C . LEU A 1 98 ? 30.143 -18.602 -38.467 1.00 91.06 98 LEU A C 1
ATOM 810 O O . LEU A 1 98 ? 31.293 -18.522 -38.039 1.00 91.06 98 LEU A O 1
ATOM 814 N N . GLU A 1 99 ? 29.135 -19.026 -37.699 1.00 90.19 99 GLU A N 1
ATOM 815 C CA . GLU A 1 99 ? 29.328 -19.501 -36.323 1.00 90.19 99 GLU A CA 1
ATOM 816 C C . GLU A 1 99 ? 30.170 -20.773 -36.258 1.00 90.19 99 GLU A C 1
ATOM 818 O O . GLU A 1 99 ? 31.074 -20.837 -35.427 1.00 90.19 99 GLU A O 1
ATOM 823 N N . ALA A 1 100 ? 29.927 -21.737 -37.148 1.00 90.75 100 ALA A N 1
ATOM 824 C CA . ALA A 1 100 ? 30.714 -22.963 -37.227 1.00 90.75 100 ALA A CA 1
ATOM 825 C C . ALA A 1 100 ? 32.193 -22.665 -37.524 1.00 90.75 100 ALA A C 1
ATOM 827 O O . ALA A 1 100 ? 33.070 -23.136 -36.803 1.00 90.75 100 ALA A O 1
ATOM 828 N N . THR A 1 101 ? 32.476 -21.804 -38.508 1.00 92.19 101 THR A N 1
ATOM 829 C CA . THR A 1 101 ? 33.855 -21.404 -38.834 1.00 92.19 101 THR A CA 1
ATOM 830 C C . THR A 1 101 ? 34.534 -20.650 -37.686 1.00 92.19 101 THR A C 1
ATOM 832 O O . THR A 1 101 ? 35.725 -20.836 -37.445 1.00 92.19 101 THR A O 1
ATOM 835 N N . ASN A 1 102 ? 33.810 -19.794 -36.958 1.00 91.94 102 ASN A N 1
ATOM 836 C CA . ASN A 1 102 ? 34.382 -19.088 -35.808 1.00 91.94 102 ASN A CA 1
ATOM 837 C C . ASN A 1 102 ? 34.646 -20.024 -34.624 1.00 91.94 102 ASN A C 1
ATOM 839 O O . ASN A 1 102 ? 35.668 -19.874 -33.958 1.00 91.94 102 ASN A O 1
ATOM 843 N N . LEU A 1 103 ? 33.762 -20.995 -34.382 1.00 90.75 103 LEU A N 1
ATOM 844 C CA . LEU A 1 103 ? 33.972 -22.029 -33.371 1.00 90.75 103 LEU A CA 1
ATOM 845 C C . LEU A 1 103 ? 35.203 -22.876 -33.698 1.00 90.75 103 LEU A C 1
ATOM 847 O O . LEU A 1 103 ? 36.027 -23.092 -32.818 1.00 90.75 103 LEU A O 1
ATOM 851 N N . GLU A 1 104 ? 35.368 -23.281 -34.957 1.00 91.88 104 GLU A N 1
ATOM 852 C CA . GLU A 1 104 ? 36.539 -24.035 -35.417 1.00 91.88 104 GLU A CA 1
ATOM 853 C C . GLU A 1 104 ? 37.842 -23.242 -35.231 1.00 91.88 104 GLU A C 1
ATOM 855 O O . GLU A 1 104 ? 38.815 -23.753 -34.683 1.00 91.88 104 GLU A O 1
ATOM 860 N N . LYS A 1 105 ? 37.864 -21.969 -35.644 1.00 90.19 105 LYS A N 1
ATOM 861 C CA . LYS A 1 105 ? 39.087 -21.147 -35.615 1.00 90.19 105 LYS A CA 1
ATOM 862 C C . LYS A 1 105 ? 39.422 -20.568 -34.244 1.00 90.19 105 LYS A C 1
ATOM 864 O O . LYS A 1 105 ? 40.596 -20.365 -33.941 1.00 90.19 105 LYS A O 1
ATOM 869 N N . TYR A 1 106 ? 38.412 -20.225 -33.449 1.00 88.56 106 TYR A N 1
ATOM 870 C CA . TYR A 1 106 ? 38.574 -19.406 -32.244 1.00 88.56 106 TYR A CA 1
ATOM 871 C C . TYR A 1 106 ? 37.945 -20.019 -30.988 1.00 88.56 106 TYR A C 1
ATOM 873 O O . TYR A 1 106 ? 38.042 -19.410 -29.923 1.00 88.56 106 TYR A O 1
ATOM 881 N N . GLY A 1 107 ? 37.281 -21.176 -31.083 1.00 87.19 107 GLY A N 1
ATOM 882 C CA . GLY A 1 107 ? 36.600 -21.832 -29.958 1.00 87.19 107 GLY A CA 1
ATOM 883 C C . GLY A 1 107 ? 35.346 -21.106 -29.457 1.00 87.19 107 GLY A C 1
ATOM 884 O O . GLY A 1 107 ? 34.709 -21.552 -28.508 1.00 87.19 107 GLY A O 1
ATOM 885 N N . VAL A 1 108 ? 34.969 -19.987 -30.083 1.00 89.00 108 VAL A N 1
ATOM 886 C CA . VAL A 1 108 ? 33.839 -19.135 -29.689 1.00 89.00 108 VAL A CA 1
ATOM 887 C C . VAL A 1 108 ? 33.017 -18.735 -30.912 1.00 89.00 108 VAL A C 1
ATOM 889 O O . VAL A 1 108 ? 33.541 -18.582 -32.012 1.00 89.00 108 VAL A O 1
ATOM 892 N N . ARG A 1 109 ? 31.710 -18.512 -30.735 1.00 85.50 109 ARG A N 1
ATOM 893 C CA . ARG A 1 109 ? 30.794 -18.175 -31.847 1.00 85.50 109 ARG A CA 1
ATOM 894 C C . ARG A 1 109 ? 31.060 -16.800 -32.453 1.00 85.50 109 ARG A C 1
ATOM 896 O O . ARG A 1 109 ? 30.792 -16.558 -33.636 1.00 85.50 109 ARG A O 1
ATOM 903 N N . ARG A 1 110 ? 31.541 -15.868 -31.630 1.00 87.44 110 ARG A N 1
ATOM 904 C CA . ARG A 1 110 ? 31.903 -14.509 -32.036 1.00 87.44 110 ARG A CA 1
ATOM 905 C C . ARG A 1 110 ? 33.371 -14.275 -31.687 1.00 87.44 110 ARG A C 1
ATOM 907 O O . ARG A 1 110 ? 33.706 -14.413 -30.516 1.00 87.44 110 ARG A O 1
ATOM 914 N N . PRO A 1 111 ? 34.231 -13.860 -32.635 1.00 87.88 111 PRO A N 1
ATOM 915 C CA . PRO A 1 111 ? 35.660 -13.673 -32.372 1.00 87.88 111 PRO A CA 1
ATOM 916 C C . PRO A 1 111 ? 35.955 -12.732 -31.196 1.00 87.88 111 PRO A C 1
ATOM 918 O O . PRO A 1 111 ? 36.873 -12.978 -30.428 1.00 87.88 111 PRO A O 1
ATOM 921 N N . ALA A 1 112 ? 35.123 -11.708 -30.989 1.00 85.69 112 ALA A N 1
ATOM 922 C CA . ALA A 1 112 ? 35.246 -10.779 -29.864 1.00 85.69 112 ALA A CA 1
ATOM 923 C C . ALA A 1 112 ? 34.943 -11.396 -28.479 1.00 85.69 112 ALA A C 1
ATOM 925 O O . ALA A 1 112 ? 35.089 -10.710 -27.480 1.00 85.69 112 ALA A O 1
ATOM 926 N N . GLN A 1 113 ? 34.498 -12.654 -28.394 1.00 84.88 113 GLN A N 1
ATOM 927 C CA . GLN A 1 113 ? 34.387 -13.393 -27.128 1.00 84.88 113 GLN A CA 1
ATOM 928 C C . GLN A 1 113 ? 35.695 -14.106 -26.760 1.00 84.88 113 GLN A C 1
ATOM 930 O O . GLN A 1 113 ? 35.840 -14.561 -25.631 1.00 84.88 113 GLN A O 1
ATOM 935 N N . ASN A 1 114 ? 36.629 -14.247 -27.704 1.00 90.12 114 ASN A N 1
ATOM 936 C CA . ASN A 1 114 ? 37.902 -14.905 -27.455 1.00 90.12 114 ASN A CA 1
ATOM 937 C C . ASN A 1 114 ? 38.824 -13.944 -26.694 1.00 90.12 114 ASN A C 1
ATOM 939 O O . ASN A 1 114 ? 39.145 -12.864 -27.193 1.00 90.12 114 ASN A O 1
ATOM 943 N N . GLU A 1 115 ? 39.284 -14.354 -25.514 1.00 87.94 115 GLU A N 1
ATOM 944 C CA . GLU A 1 115 ? 40.114 -13.519 -24.639 1.00 87.94 115 GLU A CA 1
ATOM 945 C C . GLU A 1 115 ? 41.418 -13.060 -25.304 1.00 87.94 115 GLU A C 1
ATOM 947 O O . GLU A 1 115 ? 41.797 -11.903 -25.155 1.00 87.94 115 GLU A O 1
ATOM 952 N N . LYS A 1 116 ? 42.066 -13.908 -26.118 1.00 90.00 116 LYS A N 1
ATOM 953 C CA . LYS A 1 116 ? 43.306 -13.534 -26.826 1.00 90.00 116 LYS A CA 1
ATOM 954 C C . LYS A 1 116 ? 43.061 -12.438 -27.863 1.00 90.00 116 LYS A C 1
ATOM 956 O O . LYS A 1 116 ? 43.910 -11.576 -28.072 1.00 90.00 116 LYS A O 1
ATOM 961 N N . ILE A 1 117 ? 41.903 -12.472 -28.526 1.00 88.44 117 ILE A N 1
ATOM 962 C CA . ILE A 1 117 ? 41.506 -11.438 -29.490 1.00 88.44 117 ILE A CA 1
ATOM 963 C C . ILE A 1 117 ? 41.175 -10.139 -28.755 1.00 88.44 117 ILE A C 1
ATOM 965 O O . ILE A 1 117 ? 41.609 -9.075 -29.193 1.00 88.44 117 ILE A O 1
ATOM 969 N N . LEU A 1 118 ? 40.454 -10.222 -27.633 1.00 86.88 118 LEU A N 1
ATOM 970 C CA . LEU A 1 118 ? 40.148 -9.062 -26.797 1.00 86.88 118 LEU A CA 1
ATOM 971 C C . LEU A 1 118 ? 41.412 -8.396 -26.251 1.00 86.88 118 LEU A C 1
ATOM 973 O O . LEU A 1 118 ? 41.518 -7.175 -26.328 1.00 86.88 118 LEU A O 1
ATOM 977 N N . GLU A 1 119 ? 42.378 -9.174 -25.764 1.00 88.19 119 GLU A N 1
ATOM 978 C CA . GLU A 1 119 ? 43.640 -8.630 -25.261 1.00 88.19 119 GLU A CA 1
ATOM 979 C C . GLU A 1 119 ? 44.405 -7.902 -26.362 1.00 88.19 119 GLU A C 1
ATOM 981 O O . GLU A 1 119 ? 44.746 -6.733 -26.220 1.00 88.19 119 GLU A O 1
ATOM 986 N N . LYS A 1 120 ? 44.552 -8.532 -27.532 1.00 90.75 120 LYS A N 1
ATOM 987 C CA . LYS A 1 120 ? 45.216 -7.900 -28.676 1.00 90.75 120 LYS A CA 1
ATOM 988 C C . LYS A 1 120 ? 44.523 -6.603 -29.111 1.00 90.75 120 LYS A C 1
ATOM 990 O O . LYS A 1 120 ? 45.187 -5.649 -29.524 1.00 90.75 120 LYS A O 1
ATOM 995 N N . MET A 1 121 ? 43.190 -6.550 -29.038 1.00 87.38 121 MET A N 1
ATOM 996 C CA . MET A 1 121 ? 42.428 -5.323 -29.295 1.00 87.38 121 MET A CA 1
ATOM 997 C C . MET A 1 121 ? 42.719 -4.243 -28.246 1.00 87.38 121 MET A C 1
ATOM 999 O O . MET A 1 121 ? 42.894 -3.084 -28.624 1.00 87.38 121 MET A O 1
ATOM 1003 N N . ARG A 1 122 ? 42.797 -4.607 -26.958 1.00 86.75 122 ARG A N 1
ATOM 1004 C CA . ARG A 1 122 ? 43.152 -3.684 -25.869 1.00 86.75 122 ARG A CA 1
ATOM 1005 C C . ARG A 1 122 ? 44.565 -3.144 -26.028 1.00 86.75 122 ARG A C 1
ATOM 1007 O O . ARG A 1 122 ? 44.727 -1.930 -26.035 1.00 86.75 122 ARG A O 1
ATOM 1014 N N . GLU A 1 123 ? 45.552 -4.010 -26.235 1.00 90.62 123 GLU A N 1
ATOM 1015 C CA . GLU A 1 123 ? 46.953 -3.629 -26.460 1.00 90.62 123 GLU A CA 1
ATOM 1016 C C . GLU A 1 123 ? 47.085 -2.661 -27.640 1.00 90.62 123 GLU A C 1
ATOM 1018 O O . GLU A 1 123 ? 47.716 -1.614 -27.523 1.00 90.62 123 GLU A O 1
ATOM 1023 N N . THR A 1 124 ? 46.412 -2.955 -28.758 1.00 90.12 124 THR A N 1
ATOM 1024 C CA . THR A 1 124 ? 46.429 -2.081 -29.942 1.00 90.12 124 THR A CA 1
ATOM 1025 C C . THR A 1 124 ? 45.792 -0.716 -29.659 1.00 90.12 124 THR A C 1
ATOM 1027 O O . THR A 1 124 ? 46.262 0.304 -30.165 1.00 90.12 124 THR A O 1
ATOM 1030 N N . ASN A 1 125 ? 44.714 -0.669 -28.870 1.00 88.94 125 ASN A N 1
ATOM 1031 C CA . ASN A 1 125 ? 44.069 0.591 -28.498 1.00 88.94 125 ASN A CA 1
ATOM 1032 C C . ASN A 1 125 ? 44.913 1.396 -27.498 1.00 88.94 125 ASN A C 1
ATOM 1034 O O . ASN A 1 125 ? 44.986 2.616 -27.624 1.00 88.94 125 ASN A O 1
ATOM 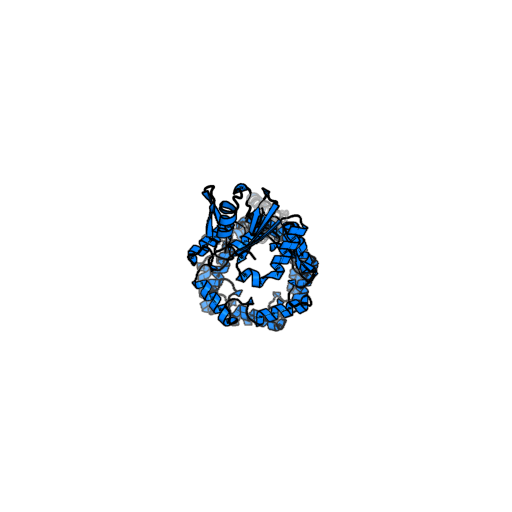1038 N N . LEU A 1 126 ? 45.578 0.731 -26.551 1.00 89.19 126 LEU A N 1
ATOM 1039 C CA . LEU A 1 126 ? 46.494 1.366 -25.604 1.00 89.19 126 LEU A CA 1
ATOM 1040 C C . LEU A 1 126 ? 47.709 1.963 -26.322 1.00 89.19 126 LEU A C 1
ATOM 1042 O O . LEU A 1 126 ? 48.035 3.121 -26.077 1.00 89.19 126 LEU A O 1
ATOM 1046 N N . ASP A 1 127 ? 48.313 1.224 -27.254 1.00 89.69 127 ASP A N 1
ATOM 1047 C CA . ASP A 1 127 ? 49.436 1.694 -28.075 1.00 89.69 127 ASP A CA 1
ATOM 1048 C C . ASP A 1 127 ? 49.059 2.928 -28.913 1.00 89.69 127 ASP A C 1
ATOM 1050 O O . ASP A 1 127 ? 49.737 3.954 -28.884 1.00 89.69 127 ASP A O 1
ATOM 1054 N N . ARG A 1 128 ? 47.923 2.872 -29.619 1.00 88.19 128 ARG A N 1
ATOM 1055 C CA . ARG A 1 128 ? 47.529 3.932 -30.563 1.00 88.19 128 ARG A CA 1
ATOM 1056 C C . ARG A 1 128 ? 46.827 5.125 -29.926 1.00 88.19 128 ARG A C 1
ATOM 1058 O O . ARG A 1 128 ? 46.934 6.236 -30.442 1.00 88.19 128 ARG A O 1
ATOM 1065 N N . TYR A 1 129 ? 46.047 4.893 -28.874 1.00 84.88 129 TYR A N 1
ATOM 1066 C CA . TYR A 1 129 ? 45.096 5.867 -28.329 1.00 84.88 129 TYR A CA 1
ATOM 1067 C C . TYR A 1 129 ? 45.215 6.059 -26.814 1.00 84.88 129 TYR A C 1
ATOM 1069 O O . TYR A 1 129 ? 44.431 6.825 -26.254 1.00 84.88 129 TYR A O 1
ATOM 1077 N N . GLN A 1 130 ? 46.157 5.383 -26.143 1.00 86.50 130 GLN A N 1
ATOM 1078 C CA . GLN A 1 130 ? 46.408 5.497 -24.696 1.00 86.50 130 GLN A CA 1
ATOM 1079 C C . GLN A 1 130 ? 45.164 5.235 -23.825 1.00 86.50 130 GLN A C 1
ATOM 1081 O O . GLN A 1 130 ? 45.060 5.703 -22.694 1.00 86.50 130 GLN A O 1
ATOM 1086 N N . CYS A 1 131 ? 44.195 4.487 -24.354 1.00 81.81 131 CYS A N 1
ATOM 1087 C CA . CYS A 1 131 ? 42.975 4.087 -23.664 1.00 81.81 131 CYS A CA 1
ATOM 1088 C C . CYS A 1 131 ? 42.538 2.702 -24.152 1.00 81.81 131 CYS A C 1
ATOM 1090 O O . CYS A 1 131 ? 42.801 2.324 -25.291 1.00 81.81 131 CYS A O 1
ATOM 1092 N N . GLU A 1 132 ? 41.859 1.931 -23.303 1.00 81.44 132 GLU A N 1
ATOM 1093 C CA . GLU A 1 132 ? 41.454 0.557 -23.643 1.00 81.44 132 GLU A CA 1
ATOM 1094 C C . GLU A 1 132 ? 40.396 0.511 -24.754 1.00 81.44 132 GLU A C 1
ATOM 1096 O O . GLU A 1 132 ? 40.312 -0.445 -25.531 1.00 81.44 132 GLU A O 1
ATOM 1101 N N . ASN A 1 133 ? 39.584 1.564 -24.853 1.00 81.19 133 ASN A N 1
ATOM 1102 C CA . ASN A 1 133 ? 38.550 1.704 -25.861 1.00 81.19 133 ASN A CA 1
ATOM 1103 C C . ASN A 1 133 ? 38.763 2.993 -26.649 1.00 81.19 133 ASN A C 1
ATOM 1105 O O . ASN A 1 133 ? 38.674 4.080 -26.089 1.00 81.19 133 ASN A O 1
ATOM 1109 N N . ALA A 1 134 ? 38.929 2.872 -27.967 1.00 82.88 134 ALA A N 1
ATOM 1110 C CA . ALA A 1 134 ? 39.123 4.009 -28.862 1.00 82.88 134 ALA A CA 1
ATOM 1111 C C . ALA A 1 134 ? 38.061 5.119 -28.698 1.00 82.88 134 ALA A C 1
ATOM 1113 O O . ALA A 1 134 ? 38.384 6.292 -28.823 1.00 82.88 134 ALA A O 1
ATOM 1114 N N . MET A 1 135 ? 36.807 4.796 -28.358 1.00 80.25 135 MET A N 1
ATOM 1115 C CA . MET A 1 135 ? 35.753 5.804 -28.143 1.00 80.25 135 MET A CA 1
ATOM 1116 C C . MET A 1 135 ? 35.925 6.628 -26.857 1.00 80.25 135 MET A C 1
ATOM 1118 O O . MET A 1 135 ? 35.281 7.664 -26.706 1.00 80.25 135 MET A O 1
ATOM 1122 N N . GLN A 1 136 ? 36.769 6.176 -25.927 1.00 80.69 136 GLN A N 1
ATOM 1123 C CA . GLN A 1 136 ? 37.156 6.940 -24.739 1.00 80.69 136 GLN A CA 1
ATOM 1124 C C . GLN A 1 136 ? 38.267 7.946 -25.047 1.00 80.69 136 GLN A C 1
ATOM 1126 O O . GLN A 1 136 ? 38.497 8.845 -24.242 1.00 80.69 136 GLN A O 1
ATOM 1131 N N . PHE A 1 137 ? 38.930 7.822 -26.202 1.00 87.06 137 PHE A N 1
ATOM 1132 C CA . PHE A 1 137 ? 39.944 8.771 -26.622 1.00 87.06 137 PHE A CA 1
ATOM 1133 C C . PHE A 1 137 ? 39.323 10.160 -26.778 1.00 87.06 137 PHE A C 1
ATOM 1135 O O . PHE A 1 137 ? 38.412 10.380 -27.584 1.00 87.06 137 PHE A O 1
ATOM 1142 N N . GLU A 1 138 ? 39.829 11.112 -26.001 1.00 84.38 138 GLU A N 1
ATOM 1143 C CA . GLU A 1 138 ? 39.195 12.418 -25.813 1.00 84.38 138 GLU A CA 1
ATOM 1144 C C . GLU A 1 138 ? 39.026 13.186 -27.135 1.00 84.38 138 GLU A C 1
ATOM 1146 O O . GLU A 1 138 ? 38.018 13.858 -27.342 1.00 84.38 138 GLU A O 1
ATOM 1151 N N . GLN A 1 139 ? 39.957 13.035 -28.084 1.00 85.81 139 GLN A N 1
ATOM 1152 C CA . GLN A 1 139 ? 39.845 13.681 -29.396 1.00 85.81 139 GLN A CA 1
ATOM 1153 C C . GLN A 1 139 ? 38.681 13.129 -30.233 1.00 85.81 139 GLN A C 1
ATOM 1155 O O . GLN A 1 139 ? 38.028 13.891 -30.944 1.00 85.81 139 GLN A O 1
ATOM 1160 N N . PHE A 1 140 ? 38.398 11.823 -30.164 1.00 88.00 140 PHE A N 1
ATOM 1161 C CA . PHE A 1 140 ? 37.261 11.231 -30.879 1.00 88.00 140 PHE A CA 1
ATOM 1162 C C . PHE A 1 140 ? 35.940 11.637 -30.241 1.00 88.00 140 PHE A C 1
ATOM 1164 O O . PHE A 1 140 ? 34.989 11.962 -30.952 1.00 88.00 140 PHE A O 1
ATOM 1171 N N . LYS A 1 141 ? 35.903 11.693 -28.909 1.00 83.62 141 LYS A N 1
ATOM 1172 C CA . LYS A 1 141 ? 34.741 12.165 -28.160 1.00 83.62 141 LYS A CA 1
ATOM 1173 C C . LYS A 1 141 ? 34.413 13.625 -28.483 1.00 83.62 141 LYS A C 1
ATOM 1175 O O . LYS A 1 141 ? 33.258 13.924 -28.778 1.00 83.62 141 LYS A O 1
ATOM 1180 N N . LYS A 1 142 ? 35.419 14.508 -28.515 1.00 86.06 142 LYS A N 1
ATOM 1181 C CA . LYS A 1 142 ? 35.251 15.918 -28.904 1.00 86.06 142 LYS A CA 1
ATOM 1182 C C . LYS A 1 142 ? 34.767 16.064 -30.341 1.00 86.06 142 LYS A C 1
ATOM 1184 O O . LYS A 1 142 ? 33.727 16.673 -30.552 1.00 86.06 142 LYS A O 1
ATOM 1189 N N . LYS A 1 143 ? 35.416 15.401 -31.305 1.00 88.88 143 LYS A N 1
ATOM 1190 C CA . LYS A 1 143 ? 34.981 15.425 -32.715 1.00 88.88 143 LYS A CA 1
ATOM 1191 C C . LYS A 1 143 ? 33.551 14.921 -32.903 1.00 88.88 143 LYS A C 1
ATOM 1193 O O . LYS A 1 143 ? 32.795 15.489 -33.685 1.00 88.88 143 LYS A O 1
ATOM 1198 N N . GLN A 1 144 ? 33.159 13.868 -32.182 1.00 85.12 144 GLN A N 1
ATOM 1199 C CA . GLN A 1 144 ? 31.783 13.373 -32.205 1.00 85.12 144 GLN A CA 1
ATOM 1200 C C . GLN A 1 144 ? 30.803 14.428 -31.677 1.00 85.12 144 GLN A C 1
ATOM 1202 O O . GLN A 1 144 ? 29.766 14.653 -32.297 1.00 85.12 144 GLN A O 1
ATOM 1207 N N . GLN A 1 145 ? 31.121 15.073 -30.553 1.00 86.19 145 GLN A N 1
ATOM 1208 C CA . GLN A 1 145 ? 30.286 16.124 -29.969 1.00 86.19 145 GLN A CA 1
ATOM 1209 C C . GLN A 1 145 ? 30.193 17.356 -30.874 1.00 86.19 145 GLN A C 1
ATOM 1211 O O . GLN A 1 145 ? 29.093 17.861 -31.063 1.00 86.19 145 GLN A O 1
ATOM 1216 N N . GLU A 1 146 ? 31.306 17.787 -31.469 1.00 89.50 146 GLU A N 1
ATOM 1217 C CA . GLU A 1 146 ? 31.374 18.888 -32.438 1.00 89.50 146 GLU A CA 1
ATOM 1218 C C . GLU A 1 146 ? 30.492 18.598 -33.654 1.00 89.50 146 GLU A C 1
ATOM 1220 O O . GLU A 1 146 ? 29.604 19.383 -33.961 1.00 89.50 146 GLU A O 1
ATOM 1225 N N . SER A 1 147 ? 30.628 17.421 -34.276 1.00 88.25 147 SER A N 1
ATOM 1226 C CA . SER A 1 147 ? 29.799 17.039 -35.431 1.00 88.25 147 SER A CA 1
ATOM 1227 C C . SER A 1 147 ? 28.303 16.961 -35.098 1.00 88.25 147 SER A C 1
ATOM 1229 O O . SER A 1 147 ? 27.450 17.274 -35.930 1.00 88.25 147 SER A O 1
ATOM 1231 N N . LEU A 1 148 ? 27.955 16.511 -33.888 1.00 87.56 148 LEU A N 1
ATOM 1232 C CA . LEU A 1 148 ? 26.567 16.470 -33.423 1.00 87.56 148 LEU A CA 1
ATOM 1233 C C . LEU A 1 148 ? 26.022 17.874 -33.148 1.00 87.56 148 LEU A C 1
ATOM 1235 O O . LEU A 1 148 ? 24.881 18.163 -33.510 1.00 87.56 148 LEU A O 1
ATOM 1239 N N . PHE A 1 149 ? 26.849 18.743 -32.572 1.00 88.50 149 PHE A N 1
ATOM 1240 C CA . PHE A 1 149 ? 26.506 20.129 -32.298 1.00 88.50 149 PHE A CA 1
ATOM 1241 C C . PHE A 1 149 ? 26.354 20.945 -33.588 1.00 88.50 149 PHE A C 1
ATOM 1243 O O . PHE A 1 149 ? 25.359 21.640 -33.742 1.00 88.50 149 PHE A O 1
ATOM 1250 N N . GLU A 1 150 ? 27.259 20.798 -34.557 1.00 89.19 150 GLU A N 1
ATOM 1251 C CA . GLU A 1 150 ? 27.156 21.436 -35.878 1.00 89.19 150 GLU A CA 1
ATOM 1252 C C . GLU A 1 150 ? 25.867 21.044 -36.608 1.00 89.19 150 GLU A C 1
ATOM 1254 O O . GLU A 1 150 ? 25.231 21.874 -37.252 1.00 89.19 150 GLU A O 1
ATOM 1259 N N . LYS A 1 151 ? 25.465 19.771 -36.506 1.00 85.25 151 LYS A N 1
ATOM 1260 C CA . LYS A 1 151 ? 24.315 19.252 -37.249 1.00 85.25 151 LYS A CA 1
ATOM 1261 C C . LYS A 1 151 ? 22.972 19.475 -36.552 1.00 85.25 151 LYS A C 1
ATOM 1263 O O . LYS A 1 151 ? 21.965 19.640 -37.235 1.00 85.25 151 LYS A O 1
ATOM 1268 N N . TYR A 1 152 ? 22.937 19.417 -35.221 1.00 84.00 152 TYR A N 1
ATOM 1269 C CA . TYR A 1 152 ? 21.688 19.393 -34.449 1.00 84.00 152 TYR A CA 1
ATOM 1270 C C . TYR A 1 152 ? 21.647 20.397 -33.286 1.00 84.00 152 TYR A C 1
ATOM 1272 O O . TYR A 1 152 ? 20.665 20.418 -32.548 1.00 84.00 152 TYR A O 1
ATOM 1280 N N . GLY A 1 153 ? 22.699 21.192 -33.072 1.00 85.12 153 GLY A N 1
ATOM 1281 C CA . GLY A 1 153 ? 22.803 22.155 -31.965 1.00 85.12 153 GLY A CA 1
ATOM 1282 C C . GLY A 1 153 ? 22.917 21.523 -30.573 1.00 85.12 153 GLY A C 1
ATOM 1283 O O . GLY A 1 153 ? 22.905 22.230 -29.569 1.00 85.12 153 GLY A O 1
ATOM 1284 N N . VAL A 1 154 ? 23.012 20.193 -30.486 1.00 86.62 154 VAL A N 1
ATOM 1285 C CA . VAL A 1 154 ? 23.053 19.428 -29.233 1.00 86.62 154 VAL A CA 1
ATOM 1286 C C . VAL A 1 154 ? 24.126 18.348 -29.302 1.00 86.62 154 VAL A C 1
ATOM 1288 O O . VAL A 1 154 ? 24.374 17.758 -30.350 1.00 86.62 154 VAL A O 1
ATOM 1291 N N . THR A 1 155 ? 24.750 18.039 -28.167 1.00 84.88 155 THR A N 1
ATOM 1292 C CA . THR A 1 155 ? 25.789 16.996 -28.082 1.00 84.88 155 THR A CA 1
ATOM 1293 C C . THR A 1 155 ? 25.209 15.583 -27.993 1.00 84.88 155 THR A C 1
ATOM 1295 O O . THR A 1 155 ? 25.939 14.604 -28.144 1.00 84.88 155 THR A O 1
ATOM 1298 N N . ASN A 1 156 ? 23.896 15.458 -27.774 1.00 84.50 156 ASN A N 1
ATOM 1299 C CA . ASN A 1 156 ? 23.164 14.197 -27.809 1.00 84.50 156 ASN A CA 1
ATOM 1300 C C . ASN A 1 156 ? 21.925 14.328 -28.716 1.00 84.50 156 ASN A C 1
ATOM 1302 O O . ASN A 1 156 ? 21.031 15.108 -28.389 1.00 84.50 156 ASN A O 1
ATOM 1306 N N . PRO A 1 157 ? 21.803 13.525 -29.793 1.00 85.38 157 PRO A N 1
ATOM 1307 C CA . PRO A 1 157 ? 20.664 13.566 -30.711 1.00 85.38 157 PRO A CA 1
ATOM 1308 C C . PRO A 1 157 ? 19.291 13.473 -30.040 1.00 85.38 157 PRO A C 1
ATOM 1310 O O . PRO A 1 157 ? 18.344 14.079 -30.516 1.00 85.38 157 PRO A O 1
ATOM 1313 N N . GLN A 1 158 ? 19.160 12.745 -28.927 1.00 83.94 158 GLN A N 1
ATOM 1314 C CA . GLN A 1 158 ? 17.875 12.581 -28.231 1.00 83.94 158 GLN A CA 1
ATOM 1315 C C . GLN A 1 158 ? 17.442 13.826 -27.435 1.00 83.94 158 GLN A C 1
ATOM 1317 O O . GLN A 1 158 ? 16.311 13.884 -26.959 1.00 83.94 158 GLN A O 1
ATOM 1322 N N . GLN A 1 159 ? 18.325 14.820 -27.286 1.00 85.06 159 GLN A N 1
ATOM 1323 C CA . GLN A 1 159 ? 17.967 16.143 -26.762 1.00 85.06 159 GLN A CA 1
ATOM 1324 C C . GLN A 1 159 ? 17.305 17.022 -27.830 1.00 85.06 159 GLN A C 1
ATOM 1326 O O . GLN A 1 159 ? 16.620 17.979 -27.482 1.00 85.06 159 GLN A O 1
ATOM 1331 N N . CYS A 1 160 ? 17.490 16.703 -29.114 1.00 87.06 160 CYS A N 1
ATOM 1332 C CA . CYS A 1 160 ? 16.784 17.363 -30.200 1.00 87.06 160 CYS A CA 1
ATOM 1333 C C . CYS A 1 160 ? 15.342 16.844 -30.252 1.00 87.06 160 CYS A C 1
ATOM 1335 O O . CYS A 1 160 ? 15.110 15.645 -30.443 1.00 87.06 160 CYS A O 1
ATOM 1337 N N . GLU A 1 161 ? 14.375 17.751 -30.100 1.00 86.12 161 GLU A N 1
ATOM 1338 C CA . GLU A 1 161 ? 12.950 17.407 -30.075 1.00 86.12 161 GLU A CA 1
ATOM 1339 C C . GLU A 1 161 ? 12.516 16.662 -31.341 1.00 86.12 161 GLU A C 1
ATOM 1341 O O . GLU A 1 161 ? 11.841 15.641 -31.256 1.00 86.12 161 GLU A O 1
ATOM 1346 N N . GLU A 1 162 ? 12.976 17.113 -32.510 1.00 87.50 162 GLU A N 1
ATOM 1347 C CA . GLU A 1 162 ? 12.629 16.519 -33.803 1.00 87.50 162 GLU A CA 1
ATOM 1348 C C . GLU A 1 162 ? 13.032 15.036 -33.885 1.00 87.50 162 GLU A C 1
ATOM 1350 O O . GLU A 1 162 ? 12.260 14.186 -34.333 1.00 87.50 162 GLU A O 1
ATOM 1355 N N . ILE A 1 163 ? 14.237 14.699 -33.413 1.00 85.88 163 ILE A N 1
ATOM 1356 C CA . ILE A 1 163 ? 14.752 13.323 -33.414 1.00 85.88 163 ILE A CA 1
ATOM 1357 C C . ILE A 1 163 ? 13.978 12.463 -32.415 1.00 85.88 163 ILE A C 1
ATOM 1359 O O . ILE A 1 163 ? 13.647 11.306 -32.704 1.00 85.88 163 ILE A O 1
ATOM 1363 N N . ARG A 1 164 ? 13.665 13.025 -31.245 1.00 86.31 164 ARG A N 1
ATOM 1364 C CA . ARG A 1 164 ? 12.887 12.340 -30.212 1.00 86.31 164 ARG A CA 1
ATOM 1365 C C . ARG A 1 164 ? 11.468 12.038 -30.695 1.00 86.31 164 ARG A C 1
ATOM 1367 O O . ARG A 1 164 ? 11.010 10.908 -30.545 1.00 86.31 164 ARG A O 1
ATOM 1374 N N . MET A 1 165 ? 10.808 13.000 -31.339 1.00 86.31 165 MET A N 1
ATOM 1375 C CA . MET A 1 165 ? 9.475 12.820 -31.918 1.00 86.31 165 MET A CA 1
ATOM 1376 C C . MET A 1 165 ? 9.471 11.753 -33.011 1.00 86.31 165 MET A C 1
ATOM 1378 O O . MET A 1 165 ? 8.719 10.792 -32.899 1.00 86.31 165 MET A O 1
ATOM 1382 N N . LYS A 1 166 ? 10.395 11.820 -33.981 1.00 88.56 166 LYS A N 1
ATOM 1383 C CA . LYS A 1 166 ? 10.532 10.787 -35.028 1.00 88.56 166 LYS A CA 1
ATOM 1384 C C . LYS A 1 166 ? 10.727 9.383 -34.450 1.00 88.56 166 LYS A C 1
ATOM 1386 O O . LYS A 1 166 ? 10.199 8.405 -34.982 1.00 88.56 166 LYS A O 1
ATOM 1391 N N . THR A 1 167 ? 11.481 9.281 -33.354 1.00 85.19 167 THR A N 1
ATOM 1392 C CA . THR A 1 167 ? 11.681 8.015 -32.637 1.00 85.19 167 THR A CA 1
ATOM 1393 C C . THR A 1 167 ? 10.361 7.511 -32.048 1.00 85.19 167 THR A C 1
ATOM 1395 O O . THR A 1 167 ? 10.006 6.355 -32.269 1.00 85.19 167 THR A O 1
ATOM 1398 N N . ASN A 1 168 ? 9.613 8.372 -31.354 1.00 86.62 168 ASN A N 1
ATOM 1399 C CA . ASN A 1 168 ? 8.327 8.018 -30.749 1.00 86.62 168 ASN A CA 1
ATOM 1400 C C . ASN A 1 168 ? 7.273 7.654 -31.801 1.00 86.62 168 ASN A C 1
ATOM 1402 O O . ASN A 1 168 ? 6.586 6.650 -31.642 1.00 86.62 168 ASN A O 1
ATOM 1406 N N . ASP A 1 169 ? 7.187 8.408 -32.897 1.00 90.56 169 ASP A N 1
ATOM 1407 C CA . ASP A 1 169 ? 6.228 8.157 -33.975 1.00 90.56 169 ASP A CA 1
ATOM 1408 C C . ASP A 1 169 ? 6.484 6.801 -34.636 1.00 90.56 169 ASP A C 1
ATOM 1410 O O . ASP A 1 169 ? 5.555 6.021 -34.825 1.00 90.56 169 ASP A O 1
ATOM 1414 N N . THR A 1 170 ? 7.754 6.446 -34.858 1.00 90.25 170 THR A N 1
ATOM 1415 C CA . THR A 1 170 ? 8.122 5.118 -35.378 1.00 90.25 170 THR A CA 1
ATOM 1416 C C . THR A 1 170 ? 7.718 3.991 -34.417 1.00 90.25 170 THR A C 1
ATOM 1418 O O . THR A 1 170 ? 7.324 2.906 -34.848 1.00 90.25 170 THR A O 1
ATOM 1421 N N . VAL A 1 171 ? 7.841 4.206 -33.101 1.00 89.25 171 VAL A N 1
ATOM 1422 C CA . VAL A 1 171 ? 7.442 3.211 -32.090 1.00 89.25 171 VAL A CA 1
ATOM 1423 C C . VAL A 1 171 ? 5.919 3.085 -32.030 1.00 89.25 171 VAL A C 1
ATOM 1425 O O . VAL A 1 171 ? 5.416 1.962 -31.986 1.00 89.25 171 VAL A O 1
ATOM 1428 N N . ARG A 1 172 ? 5.189 4.202 -32.097 1.00 90.38 172 ARG A N 1
ATOM 1429 C CA . ARG A 1 172 ? 3.722 4.224 -32.151 1.00 90.38 172 ARG A CA 1
ATOM 1430 C C . ARG A 1 172 ? 3.195 3.524 -33.396 1.00 90.38 172 ARG A C 1
ATOM 1432 O O . ARG A 1 172 ? 2.339 2.658 -33.268 1.00 90.38 172 ARG A O 1
ATOM 1439 N N . GLU A 1 173 ? 3.746 3.836 -34.565 1.00 92.62 173 GLU A N 1
ATOM 1440 C CA . GLU A 1 173 ? 3.357 3.230 -35.842 1.00 92.62 173 GLU A CA 1
ATOM 1441 C C . GLU A 1 173 ? 3.536 1.705 -35.821 1.00 92.62 173 GLU A C 1
ATOM 1443 O O . GLU A 1 173 ? 2.657 0.964 -36.252 1.00 92.62 173 GLU A O 1
ATOM 1448 N N . LYS A 1 174 ? 4.660 1.216 -35.280 1.00 90.00 174 LYS A N 1
ATOM 1449 C CA . LYS A 1 174 ? 4.988 -0.218 -35.305 1.00 90.00 174 LYS A CA 1
ATOM 1450 C C . LYS A 1 174 ? 4.397 -1.029 -34.156 1.00 90.00 174 LYS A C 1
ATOM 1452 O O . LYS A 1 174 ? 4.184 -2.226 -34.322 1.00 90.00 174 LYS A O 1
ATOM 1457 N N . TYR A 1 175 ? 4.207 -0.423 -32.985 1.00 88.19 175 TYR A N 1
ATOM 1458 C CA . TYR A 1 175 ? 3.897 -1.150 -31.748 1.00 88.19 175 TYR A CA 1
ATOM 1459 C C . TYR A 1 175 ? 2.716 -0.576 -30.956 1.00 88.19 175 TYR A C 1
ATOM 1461 O O . TYR A 1 175 ? 2.357 -1.155 -29.933 1.00 88.19 175 TYR A O 1
ATOM 1469 N N . GLY A 1 176 ? 2.123 0.545 -31.381 1.00 88.62 176 GLY A N 1
ATOM 1470 C CA . GLY A 1 176 ? 0.959 1.154 -30.726 1.00 88.62 176 GLY A CA 1
ATOM 1471 C C . GLY A 1 176 ? 1.223 1.703 -29.319 1.00 88.62 176 GLY A C 1
ATOM 1472 O O . GLY A 1 176 ? 0.281 1.916 -28.563 1.00 88.62 176 GLY A O 1
ATOM 1473 N N . VAL A 1 177 ? 2.489 1.904 -28.939 1.00 87.94 177 VAL A N 1
ATOM 1474 C CA . VAL A 1 177 ? 2.895 2.398 -27.613 1.00 87.94 177 VAL A CA 1
ATOM 1475 C C . VAL A 1 177 ? 3.821 3.604 -27.740 1.00 87.94 177 VAL A C 1
ATOM 1477 O O . VAL A 1 177 ? 4.538 3.736 -28.727 1.00 87.94 177 VAL A O 1
ATOM 1480 N N . ASP A 1 178 ? 3.855 4.464 -26.722 1.00 82.06 178 ASP A N 1
ATOM 1481 C CA . ASP A 1 178 ? 4.728 5.649 -26.711 1.00 82.06 178 ASP A CA 1
ATOM 1482 C C . ASP A 1 178 ? 6.203 5.294 -26.517 1.00 82.06 178 ASP A C 1
ATOM 1484 O O . ASP A 1 178 ? 7.097 5.991 -26.990 1.00 82.06 178 ASP A O 1
ATOM 1488 N N . HIS A 1 179 ? 6.471 4.205 -25.797 1.00 85.50 179 HIS A N 1
ATOM 1489 C CA . HIS A 1 179 ? 7.824 3.773 -25.495 1.00 85.50 179 HIS A CA 1
ATOM 1490 C C . HIS A 1 179 ? 7.972 2.271 -25.714 1.00 85.50 179 HIS A C 1
ATOM 1492 O O . HIS A 1 179 ? 7.204 1.475 -25.180 1.00 85.50 179 HIS A O 1
ATOM 1498 N N . ILE A 1 180 ? 9.027 1.860 -26.419 1.00 88.69 180 ILE A N 1
ATOM 1499 C CA . ILE A 1 180 ? 9.220 0.473 -26.870 1.00 88.69 180 ILE A CA 1
ATOM 1500 C C . ILE A 1 180 ? 9.178 -0.562 -25.733 1.00 88.69 180 ILE A C 1
ATOM 1502 O O . ILE A 1 180 ? 8.669 -1.663 -25.903 1.00 88.69 180 ILE A O 1
ATOM 1506 N N . SER A 1 181 ? 9.652 -0.210 -24.532 1.00 87.50 181 SER A N 1
ATOM 1507 C CA . SER A 1 181 ? 9.588 -1.096 -23.355 1.00 87.50 181 SER A CA 1
ATOM 1508 C C . SER A 1 181 ? 8.170 -1.365 -22.829 1.00 87.50 181 SER A C 1
ATOM 1510 O O . SER A 1 181 ? 8.015 -2.242 -21.982 1.00 87.50 181 SER A O 1
ATOM 1512 N N . GLN A 1 182 ? 7.165 -0.609 -23.270 1.00 87.88 182 GLN A N 1
ATOM 1513 C CA . GLN A 1 182 ? 5.756 -0.835 -22.939 1.00 87.88 182 GLN A CA 1
ATOM 1514 C C . GLN A 1 182 ? 5.107 -1.858 -23.880 1.00 87.88 182 GLN A C 1
ATOM 1516 O O . GLN A 1 182 ? 4.082 -2.429 -23.527 1.00 87.88 182 GLN A O 1
ATOM 1521 N N . ALA A 1 183 ? 5.700 -2.117 -25.052 1.00 91.12 183 ALA A N 1
ATOM 1522 C CA . ALA A 1 183 ? 5.164 -3.079 -26.004 1.00 91.12 183 ALA A CA 1
ATOM 1523 C C . ALA A 1 183 ? 5.173 -4.487 -25.391 1.00 91.12 183 ALA A C 1
ATOM 1525 O O . ALA A 1 183 ? 6.216 -4.981 -24.953 1.00 91.12 183 ALA A O 1
ATOM 1526 N N . HIS A 1 184 ? 4.014 -5.147 -25.393 1.00 88.50 184 HIS A N 1
ATOM 1527 C CA . HIS A 1 184 ? 3.825 -6.450 -24.751 1.00 88.50 184 HIS A CA 1
ATOM 1528 C C . HIS A 1 184 ? 4.804 -7.515 -25.278 1.00 88.50 184 HIS A C 1
ATOM 1530 O O . HIS A 1 184 ? 5.432 -8.232 -24.500 1.00 88.50 184 HIS A O 1
ATOM 1536 N N . CYS A 1 185 ? 5.032 -7.554 -26.596 1.00 86.25 185 CYS A N 1
ATOM 1537 C CA . CYS A 1 185 ? 5.995 -8.467 -27.218 1.00 86.25 185 CYS A CA 1
ATOM 1538 C C . CYS A 1 185 ? 7.438 -8.241 -26.728 1.00 86.25 185 CYS A C 1
ATOM 1540 O O . CYS A 1 185 ? 8.176 -9.199 -26.503 1.00 86.25 185 CYS A O 1
ATOM 1542 N N . VAL A 1 186 ? 7.836 -6.986 -26.496 1.00 91.31 186 VAL A N 1
ATOM 1543 C CA . VAL A 1 186 ? 9.165 -6.630 -25.977 1.00 91.31 186 VAL A CA 1
ATOM 1544 C C . VAL A 1 186 ? 9.294 -7.020 -24.505 1.00 91.31 186 VAL A C 1
ATOM 1546 O O . VAL A 1 186 ? 10.352 -7.494 -24.091 1.00 91.31 186 VAL A O 1
ATOM 1549 N N . GLN A 1 187 ? 8.236 -6.848 -23.709 1.00 89.75 187 GLN A N 1
ATOM 1550 C CA . GLN A 1 187 ? 8.220 -7.259 -22.301 1.00 89.75 187 GLN A CA 1
ATOM 1551 C C . GLN A 1 187 ? 8.368 -8.774 -22.154 1.00 89.75 187 GLN A C 1
ATOM 1553 O O . GLN A 1 187 ? 9.237 -9.221 -21.404 1.00 89.75 187 GLN A O 1
ATOM 1558 N N . ILE A 1 188 ? 7.604 -9.549 -22.930 1.00 90.44 188 ILE A N 1
ATOM 1559 C CA . ILE A 1 188 ? 7.732 -11.010 -22.975 1.00 90.44 188 ILE A CA 1
ATOM 1560 C C . ILE A 1 188 ? 9.156 -11.399 -23.372 1.00 90.44 188 ILE A C 1
ATOM 1562 O O . ILE A 1 188 ? 9.808 -12.150 -22.650 1.00 90.44 188 ILE A O 1
ATOM 1566 N N . LYS A 1 189 ? 9.691 -10.826 -24.460 1.00 91.81 189 LYS A N 1
ATOM 1567 C CA . LYS A 1 189 ? 11.032 -11.177 -24.946 1.00 91.81 189 LYS A CA 1
ATOM 1568 C C . LYS A 1 189 ? 12.127 -10.903 -23.914 1.00 91.81 189 LYS A C 1
ATOM 1570 O O . LYS A 1 189 ? 13.064 -11.693 -23.793 1.00 91.81 189 LYS A O 1
ATOM 1575 N N . LYS A 1 190 ? 12.017 -9.807 -23.154 1.00 90.31 190 LYS A N 1
ATOM 1576 C CA . LYS A 1 190 ? 12.942 -9.494 -22.052 1.00 90.31 190 LYS A CA 1
ATOM 1577 C C . LYS A 1 190 ? 12.914 -10.574 -20.972 1.00 90.31 190 LYS A C 1
ATOM 1579 O O . LYS A 1 190 ? 13.983 -11.015 -20.555 1.00 90.31 190 LYS A O 1
ATOM 1584 N N . ILE A 1 191 ? 11.721 -11.001 -20.556 1.00 90.25 191 ILE A N 1
ATOM 1585 C CA . ILE A 1 191 ? 11.539 -12.040 -19.535 1.00 90.25 191 ILE A CA 1
ATOM 1586 C C . ILE A 1 191 ? 12.071 -13.381 -20.044 1.00 90.25 191 ILE A C 1
ATOM 1588 O O . ILE A 1 191 ? 12.903 -13.984 -19.376 1.00 90.25 191 ILE A O 1
ATOM 1592 N N . GLU A 1 192 ? 11.676 -13.808 -21.247 1.00 92.00 192 GLU A N 1
ATOM 1593 C CA . GLU A 1 192 ? 12.151 -15.051 -21.873 1.00 92.00 192 GLU A CA 1
ATOM 1594 C C . GLU A 1 192 ? 13.676 -15.113 -21.937 1.00 92.00 192 GLU A C 1
ATOM 1596 O O . GLU A 1 192 ? 14.276 -16.114 -21.563 1.00 92.00 192 GLU A O 1
ATOM 1601 N N . THR A 1 193 ? 14.311 -14.028 -22.383 1.00 89.81 193 THR A N 1
ATOM 1602 C CA . THR A 1 193 ? 15.770 -13.977 -22.527 1.00 89.81 193 THR A CA 1
ATOM 1603 C C . THR A 1 193 ? 16.461 -14.058 -21.164 1.00 89.81 193 THR A C 1
ATOM 1605 O O . THR A 1 193 ? 17.473 -14.741 -21.020 1.00 89.81 193 THR A O 1
ATOM 1608 N N . CYS A 1 194 ? 15.915 -13.393 -20.139 1.00 88.88 194 CYS A N 1
ATOM 1609 C CA . CYS A 1 194 ? 16.453 -13.487 -18.781 1.00 88.88 194 CYS A CA 1
ATOM 1610 C C . CYS A 1 194 ? 16.279 -14.901 -18.203 1.00 88.88 194 CYS A C 1
ATOM 1612 O O . CYS A 1 194 ? 17.229 -15.433 -17.623 1.00 88.88 194 CYS A O 1
ATOM 1614 N N . LEU A 1 195 ? 15.120 -15.531 -18.427 1.00 91.75 195 LEU A N 1
ATOM 1615 C CA . LEU A 1 195 ? 14.844 -16.909 -18.014 1.00 91.75 195 LEU A CA 1
ATOM 1616 C C . LEU A 1 195 ? 15.788 -17.898 -18.705 1.00 91.75 195 LEU A C 1
ATOM 1618 O O . LEU A 1 195 ? 16.376 -18.735 -18.032 1.00 91.75 195 LEU A O 1
ATOM 1622 N N . GLN A 1 196 ? 15.998 -17.768 -20.017 1.00 90.31 196 GLN A N 1
ATOM 1623 C CA . GLN A 1 196 ? 16.911 -18.628 -20.777 1.00 90.31 196 GLN A CA 1
ATOM 1624 C C . GLN A 1 196 ? 18.363 -18.509 -20.302 1.00 90.31 196 GLN A C 1
ATOM 1626 O O . GLN A 1 196 ? 19.056 -19.514 -20.192 1.00 90.31 196 GLN A O 1
ATOM 1631 N N . ASN A 1 197 ? 18.823 -17.291 -20.008 1.00 86.62 197 ASN A N 1
ATOM 1632 C CA . ASN A 1 197 ? 20.222 -17.056 -19.651 1.00 86.62 197 ASN A CA 1
ATOM 1633 C C . ASN A 1 197 ? 20.534 -17.319 -18.173 1.00 86.62 197 ASN A C 1
ATOM 1635 O O . ASN A 1 197 ? 21.680 -17.603 -17.839 1.00 86.62 197 ASN A O 1
ATOM 1639 N N . SER A 1 198 ? 19.557 -17.148 -17.279 1.00 86.12 198 SER A N 1
ATOM 1640 C CA . SER A 1 198 ? 19.811 -17.126 -15.830 1.00 86.12 198 SER A CA 1
ATOM 1641 C C . SER A 1 198 ? 18.778 -17.858 -14.976 1.00 86.12 198 SER A C 1
ATOM 1643 O O . SER A 1 198 ? 18.976 -17.967 -13.772 1.00 86.12 198 SER A O 1
ATOM 1645 N N . GLY A 1 199 ? 17.672 -18.334 -15.555 1.00 89.88 199 GLY A N 1
ATOM 1646 C CA . GLY A 1 199 ? 16.561 -18.946 -14.818 1.00 89.88 199 GLY A CA 1
ATOM 1647 C C . GLY A 1 199 ? 15.651 -17.953 -14.083 1.00 89.88 199 GLY A C 1
ATOM 1648 O O . GLY A 1 199 ? 14.653 -18.365 -13.501 1.00 89.88 199 GLY A O 1
ATOM 1649 N N . PHE A 1 200 ? 15.945 -16.649 -14.127 1.00 91.25 200 PHE A N 1
ATOM 1650 C CA . PHE A 1 200 ? 15.166 -15.607 -13.450 1.00 91.25 200 PHE A CA 1
ATOM 1651 C C . PHE A 1 200 ? 14.439 -14.695 -14.440 1.00 91.25 200 PHE A C 1
ATOM 1653 O O . PHE A 1 200 ? 14.964 -14.356 -15.498 1.00 91.25 200 PHE A O 1
ATOM 1660 N N . ALA A 1 201 ? 13.244 -14.226 -14.069 1.00 89.56 201 ALA A N 1
ATOM 1661 C CA . ALA A 1 201 ? 12.445 -13.328 -14.907 1.00 89.56 201 ALA A CA 1
ATOM 1662 C C . ALA A 1 201 ? 13.038 -11.911 -14.998 1.00 89.56 201 ALA A C 1
ATOM 1664 O O . ALA A 1 201 ? 12.712 -11.154 -15.914 1.00 89.56 201 ALA A O 1
ATOM 1665 N N . HIS A 1 202 ? 13.902 -11.539 -14.049 1.00 90.19 202 HIS A N 1
ATOM 1666 C CA . HIS A 1 202 ? 14.534 -10.228 -14.013 1.00 90.19 202 HIS A CA 1
ATOM 1667 C C . HIS A 1 202 ? 15.964 -10.288 -13.445 1.00 90.19 202 HIS A C 1
ATOM 1669 O O . HIS A 1 202 ? 16.181 -10.945 -12.424 1.00 90.19 202 HIS A O 1
ATOM 1675 N N . PRO A 1 203 ? 16.937 -9.528 -13.994 1.00 89.88 203 PRO A N 1
ATOM 1676 C CA . PRO A 1 203 ? 18.329 -9.572 -13.537 1.00 89.88 203 PRO A CA 1
ATOM 1677 C C . PRO A 1 203 ? 18.538 -9.249 -12.053 1.00 89.88 203 PRO A C 1
ATOM 1679 O O . PRO A 1 203 ? 19.483 -9.725 -11.440 1.00 89.88 203 PRO A O 1
ATOM 1682 N N . SER A 1 204 ? 17.659 -8.449 -11.438 1.00 88.88 204 SER A N 1
ATOM 1683 C CA . SER A 1 204 ? 17.758 -8.137 -10.003 1.00 88.88 204 SER A CA 1
ATOM 1684 C C . SER A 1 204 ? 17.379 -9.292 -9.078 1.00 88.88 204 SER A C 1
ATOM 1686 O O . SER A 1 204 ? 17.560 -9.155 -7.873 1.00 88.88 204 SER A O 1
ATOM 1688 N N . GLN A 1 205 ? 16.793 -10.367 -9.601 1.00 89.12 205 GLN A N 1
ATOM 1689 C CA . GLN A 1 205 ? 16.478 -11.573 -8.833 1.00 89.12 205 GLN A CA 1
ATOM 1690 C C . GLN A 1 205 ? 17.671 -12.536 -8.788 1.00 89.12 205 GLN A C 1
ATOM 1692 O O . GLN A 1 205 ? 17.709 -13.407 -7.929 1.00 89.12 205 GLN A O 1
ATOM 1697 N N . ILE A 1 206 ? 18.653 -12.352 -9.678 1.00 91.88 206 ILE A N 1
ATOM 1698 C CA . ILE A 1 206 ? 19.848 -13.189 -9.754 1.00 91.88 206 ILE A CA 1
ATOM 1699 C C . ILE A 1 206 ? 20.695 -12.965 -8.485 1.00 91.88 206 ILE A C 1
ATOM 1701 O O . ILE A 1 206 ? 21.113 -11.824 -8.249 1.00 91.88 206 ILE A O 1
ATOM 1705 N N . PRO A 1 207 ? 21.010 -14.015 -7.697 1.00 92.50 207 PRO A N 1
ATOM 1706 C CA . PRO A 1 207 ? 21.712 -13.877 -6.417 1.00 92.50 207 PRO A CA 1
ATOM 1707 C C . PRO A 1 207 ? 23.041 -13.114 -6.506 1.00 92.50 207 PRO A C 1
ATOM 1709 O O . PRO A 1 207 ? 23.267 -12.173 -5.751 1.00 92.50 207 PRO A O 1
ATOM 1712 N N . TYR A 1 208 ? 23.888 -13.428 -7.492 1.00 90.69 208 TYR A N 1
ATOM 1713 C CA . TYR A 1 208 ? 25.163 -12.726 -7.691 1.00 90.69 208 TYR A CA 1
ATOM 1714 C C . TYR A 1 208 ? 24.988 -11.227 -8.006 1.00 90.69 208 TYR A C 1
ATOM 1716 O O . TYR A 1 208 ? 25.779 -10.397 -7.562 1.00 90.69 208 TYR A O 1
ATOM 1724 N N . VAL A 1 209 ? 23.932 -10.846 -8.737 1.00 91.69 209 VAL A N 1
ATOM 1725 C CA . VAL A 1 209 ? 23.640 -9.431 -9.033 1.00 91.69 209 VAL A CA 1
ATOM 1726 C C . VAL A 1 209 ? 23.185 -8.696 -7.773 1.00 91.69 209 VAL A C 1
ATOM 1728 O O . VAL A 1 209 ? 23.535 -7.530 -7.585 1.00 91.69 209 VAL A O 1
ATOM 1731 N N . GLN A 1 210 ? 22.406 -9.352 -6.909 1.00 89.81 210 GLN A N 1
ATOM 1732 C CA . GLN A 1 210 ? 22.030 -8.794 -5.608 1.00 89.81 210 GLN A CA 1
ATOM 1733 C C . GLN A 1 210 ? 23.264 -8.582 -4.731 1.00 89.81 210 GLN A C 1
ATOM 1735 O O . GLN A 1 210 ? 23.415 -7.507 -4.154 1.00 89.81 210 GLN A O 1
ATOM 1740 N N . GLU A 1 211 ? 24.181 -9.549 -4.714 1.00 92.00 211 GLU A N 1
ATOM 1741 C CA . GLU A 1 211 ? 25.424 -9.446 -3.954 1.00 92.00 211 GLU A CA 1
ATOM 1742 C C . GLU A 1 211 ? 26.312 -8.308 -4.455 1.00 92.00 211 GLU A C 1
ATOM 1744 O O . GLU A 1 211 ? 26.674 -7.420 -3.689 1.00 92.00 211 GLU A O 1
ATOM 1749 N N . LYS A 1 212 ? 26.536 -8.215 -5.770 1.00 92.06 212 LYS A N 1
ATOM 1750 C CA . LYS A 1 212 ? 27.292 -7.104 -6.367 1.00 92.06 212 LYS A CA 1
ATOM 1751 C C . LYS A 1 212 ? 26.697 -5.731 -6.054 1.00 92.06 212 LYS A C 1
ATOM 1753 O O . LYS A 1 212 ? 27.440 -4.760 -5.879 1.00 92.06 212 LYS A O 1
ATOM 1758 N N . LYS A 1 213 ? 25.365 -5.624 -5.978 1.00 90.25 213 LYS A N 1
ATOM 1759 C CA . LYS A 1 213 ? 24.687 -4.388 -5.555 1.00 90.25 213 LYS A CA 1
ATOM 1760 C C . LYS A 1 213 ? 24.970 -4.067 -4.090 1.00 90.25 213 LYS A C 1
ATOM 1762 O O . LYS A 1 213 ? 25.259 -2.904 -3.800 1.00 90.25 213 LYS A O 1
ATOM 1767 N N . ARG A 1 214 ? 24.921 -5.062 -3.196 1.00 90.00 214 ARG A N 1
ATOM 1768 C CA . ARG A 1 214 ? 25.258 -4.899 -1.773 1.00 90.00 214 ARG A CA 1
ATOM 1769 C C . ARG A 1 214 ? 26.712 -4.476 -1.597 1.00 90.00 214 ARG A C 1
ATOM 1771 O O . ARG A 1 214 ? 26.951 -3.421 -1.021 1.00 90.00 214 ARG A O 1
ATOM 1778 N N . GLU A 1 215 ? 27.656 -5.194 -2.204 1.00 92.38 215 GLU A N 1
ATOM 1779 C CA . GLU A 1 215 ? 29.090 -4.864 -2.186 1.00 92.38 215 GLU A CA 1
ATOM 1780 C C . GLU A 1 215 ? 29.357 -3.427 -2.658 1.00 92.38 215 GLU A C 1
ATOM 1782 O O . GLU A 1 215 ? 30.090 -2.673 -2.024 1.00 92.38 215 GLU A O 1
ATOM 1787 N N . THR A 1 216 ? 28.736 -3.018 -3.768 1.00 90.69 216 THR A N 1
ATOM 1788 C CA . THR A 1 216 ? 28.921 -1.672 -4.332 1.00 90.69 216 THR A CA 1
ATOM 1789 C C . THR A 1 216 ? 28.363 -0.587 -3.414 1.00 90.69 216 THR A C 1
ATOM 1791 O O . THR A 1 216 ? 28.985 0.463 -3.249 1.00 90.69 216 THR A O 1
ATOM 1794 N N . THR A 1 217 ? 27.196 -0.833 -2.819 1.00 91.19 217 THR A N 1
ATOM 1795 C CA . THR A 1 217 ? 26.534 0.101 -1.897 1.00 91.19 217 THR A CA 1
ATOM 1796 C C . THR A 1 217 ? 27.345 0.237 -0.607 1.00 91.19 217 THR A C 1
ATOM 1798 O O . THR A 1 217 ? 27.630 1.358 -0.188 1.00 91.19 217 THR A O 1
ATOM 1801 N N . MET A 1 218 ? 27.833 -0.882 -0.063 1.00 92.12 218 MET A N 1
ATOM 1802 C CA . MET A 1 218 ? 28.742 -0.919 1.085 1.00 92.12 218 MET A CA 1
ATOM 1803 C C . MET A 1 218 ? 30.048 -0.176 0.799 1.00 92.12 218 MET A C 1
ATOM 1805 O O . MET A 1 218 ? 30.446 0.685 1.577 1.00 92.12 218 MET A O 1
ATOM 1809 N N . ARG A 1 219 ? 30.684 -0.433 -0.350 1.00 92.50 219 ARG A N 1
ATOM 1810 C CA . ARG A 1 219 ? 31.930 0.233 -0.757 1.00 92.50 219 ARG A CA 1
ATOM 1811 C C . ARG A 1 219 ? 31.769 1.748 -0.901 1.00 92.50 219 ARG A C 1
ATOM 1813 O O . ARG A 1 219 ? 32.676 2.489 -0.546 1.00 92.50 219 ARG A O 1
ATOM 1820 N N . ASN A 1 220 ? 30.653 2.210 -1.464 1.00 89.69 220 ASN A N 1
ATOM 1821 C CA . ASN A 1 220 ? 30.440 3.635 -1.720 1.00 89.69 220 ASN A CA 1
ATOM 1822 C C . ASN A 1 220 ? 29.933 4.399 -0.489 1.00 89.69 220 ASN A C 1
ATOM 1824 O O . ASN A 1 220 ? 30.257 5.574 -0.337 1.00 89.69 220 ASN A O 1
ATOM 1828 N N . TRP A 1 221 ? 29.092 3.773 0.342 1.00 88.56 221 TRP A N 1
ATOM 1829 C CA . TRP A 1 221 ? 28.290 4.484 1.346 1.00 88.56 221 TRP A CA 1
ATOM 1830 C C . TRP A 1 221 ? 28.253 3.822 2.729 1.00 88.56 221 TRP A C 1
ATOM 1832 O O . TRP A 1 221 ? 27.561 4.342 3.605 1.00 88.56 221 TRP A O 1
ATOM 1842 N N . GLY A 1 222 ? 28.958 2.703 2.932 1.00 90.81 222 GLY A N 1
ATOM 1843 C CA . GLY A 1 222 ? 29.068 2.005 4.220 1.00 90.81 222 GLY A CA 1
ATOM 1844 C C . GLY A 1 222 ? 27.774 1.359 4.726 1.00 90.81 222 GLY A C 1
ATOM 1845 O O . GLY A 1 222 ? 27.706 0.967 5.885 1.00 90.81 222 GLY A O 1
ATOM 1846 N N . VAL A 1 223 ? 26.742 1.277 3.885 1.00 91.50 223 VAL A N 1
ATOM 1847 C CA . VAL A 1 223 ? 25.421 0.727 4.219 1.00 91.50 223 VAL A CA 1
ATOM 1848 C C . VAL A 1 223 ? 24.968 -0.256 3.145 1.00 91.50 223 VAL A C 1
ATOM 1850 O O . VAL A 1 223 ? 25.344 -0.121 1.980 1.00 91.50 223 VAL A O 1
ATOM 1853 N N . GLU A 1 224 ? 24.131 -1.227 3.510 1.00 87.12 224 GLU A N 1
ATOM 1854 C CA . GLU A 1 224 ? 23.629 -2.228 2.558 1.00 87.12 224 GLU A CA 1
ATOM 1855 C C . GLU A 1 224 ? 22.626 -1.638 1.565 1.00 87.12 224 GLU A C 1
ATOM 1857 O O . GLU A 1 224 ? 22.537 -2.093 0.421 1.00 87.12 224 GLU A O 1
ATOM 1862 N N . TYR A 1 225 ? 21.886 -0.608 1.988 1.00 89.38 225 TYR A N 1
ATOM 1863 C CA . TYR A 1 225 ? 20.879 0.057 1.168 1.00 89.38 225 TYR A CA 1
ATOM 1864 C C . TYR A 1 225 ? 21.109 1.572 1.126 1.00 89.38 225 TYR A C 1
ATOM 1866 O O . TYR A 1 225 ? 21.247 2.192 2.180 1.00 89.38 225 TYR A O 1
ATOM 1874 N N . PRO A 1 226 ? 21.051 2.224 -0.055 1.00 89.75 226 PRO A N 1
ATOM 1875 C CA . PRO A 1 226 ? 21.394 3.643 -0.192 1.00 89.75 226 PRO A CA 1
ATOM 1876 C C . PRO A 1 226 ? 20.604 4.572 0.741 1.00 89.75 226 PRO A C 1
ATOM 1878 O O . PRO A 1 226 ? 21.145 5.539 1.261 1.00 89.75 226 PRO A O 1
ATOM 1881 N N . LEU A 1 227 ? 19.321 4.278 0.981 1.00 89.06 227 LEU A N 1
ATOM 1882 C CA . LEU A 1 227 ? 18.459 5.106 1.832 1.00 89.06 227 LEU A CA 1
ATOM 1883 C C . LEU A 1 227 ? 18.750 4.966 3.334 1.00 89.06 227 LEU A C 1
ATOM 1885 O O . LEU A 1 227 ? 18.240 5.765 4.108 1.00 89.06 227 LEU A O 1
ATOM 1889 N N . GLN A 1 228 ? 19.564 3.997 3.759 1.00 90.56 228 GLN A N 1
ATOM 1890 C CA . GLN A 1 228 ? 20.049 3.935 5.142 1.00 90.56 228 GLN A CA 1
ATOM 1891 C C . GLN A 1 228 ? 21.121 4.996 5.412 1.00 90.56 228 GLN A C 1
ATOM 1893 O O . GLN A 1 228 ? 21.326 5.376 6.560 1.00 90.56 228 GLN A O 1
ATOM 1898 N N . ASN A 1 229 ? 21.795 5.496 4.370 1.00 92.75 229 ASN A N 1
ATOM 1899 C CA . ASN A 1 229 ? 22.782 6.553 4.521 1.00 92.75 229 ASN A CA 1
ATOM 1900 C C . ASN A 1 229 ? 22.073 7.899 4.812 1.00 92.75 229 ASN A C 1
ATOM 1902 O O . ASN A 1 229 ? 21.281 8.362 3.978 1.00 92.75 229 ASN A O 1
ATOM 1906 N N . PRO A 1 230 ? 22.371 8.574 5.941 1.00 92.19 230 PRO A N 1
ATOM 1907 C CA . PRO A 1 230 ? 21.697 9.817 6.322 1.00 92.19 230 PRO A CA 1
ATOM 1908 C C . PRO A 1 230 ? 21.838 10.951 5.298 1.00 92.19 230 PRO A C 1
ATOM 1910 O O . PRO A 1 230 ? 20.896 11.716 5.096 1.00 92.19 230 PRO A O 1
ATOM 1913 N N . GLN A 1 231 ? 22.977 11.048 4.603 1.00 92.00 231 GLN A N 1
ATOM 1914 C CA . GLN A 1 231 ? 23.214 12.092 3.599 1.00 92.00 231 GLN A CA 1
ATOM 1915 C C . GLN A 1 231 ? 22.329 11.887 2.362 1.00 92.00 231 GLN A C 1
ATOM 1917 O O . GLN A 1 231 ? 21.774 12.845 1.818 1.00 92.00 231 GLN A O 1
ATOM 1922 N N . ILE A 1 232 ? 22.154 10.631 1.935 1.00 90.69 232 ILE A N 1
ATOM 1923 C CA . ILE A 1 232 ? 21.266 10.280 0.818 1.00 90.69 232 ILE A CA 1
ATOM 1924 C C . ILE A 1 232 ? 19.808 10.547 1.202 1.00 90.69 232 ILE A C 1
ATOM 1926 O O . ILE A 1 232 ? 19.069 11.138 0.408 1.00 90.69 232 ILE A O 1
ATOM 1930 N N . MET A 1 233 ? 19.403 10.178 2.422 1.00 90.19 233 MET A N 1
ATOM 1931 C CA . MET A 1 233 ? 18.054 10.456 2.919 1.00 90.19 233 MET A CA 1
ATOM 1932 C C . MET A 1 233 ? 17.774 11.965 2.975 1.00 90.19 233 MET A C 1
ATOM 1934 O O . MET A 1 233 ? 16.753 12.418 2.456 1.00 90.19 233 MET A O 1
ATOM 1938 N N . ALA A 1 234 ? 18.707 12.763 3.501 1.00 90.88 234 ALA A N 1
ATOM 1939 C CA . ALA A 1 234 ? 18.577 14.219 3.554 1.00 90.88 234 ALA A CA 1
ATOM 1940 C C . ALA A 1 234 ? 18.464 14.843 2.152 1.00 90.88 234 ALA A C 1
ATOM 1942 O O . ALA A 1 234 ? 17.597 15.684 1.910 1.00 90.88 234 ALA A O 1
ATOM 1943 N N . LYS A 1 235 ? 19.277 14.389 1.186 1.00 92.81 235 LYS A N 1
ATOM 1944 C CA . LYS A 1 235 ? 19.212 14.867 -0.206 1.00 92.81 235 LYS A CA 1
ATOM 1945 C C . LYS A 1 235 ? 17.875 14.531 -0.874 1.00 92.81 235 LYS A C 1
ATOM 1947 O O . LYS A 1 235 ? 17.327 15.358 -1.611 1.00 92.81 235 LYS A O 1
ATOM 1952 N N . LYS A 1 236 ? 17.337 13.336 -0.613 1.00 92.19 236 LYS A N 1
ATOM 1953 C CA . LYS A 1 236 ? 16.015 12.904 -1.086 1.00 92.19 236 LYS A CA 1
ATOM 1954 C C . LYS A 1 236 ? 14.901 13.773 -0.488 1.00 92.19 236 LYS A C 1
ATOM 1956 O O . LYS A 1 236 ? 14.049 14.246 -1.242 1.00 92.19 236 LYS A O 1
ATOM 1961 N N . ASN A 1 237 ? 14.930 14.027 0.821 1.00 89.62 237 ASN A N 1
ATOM 1962 C CA . ASN A 1 237 ? 13.940 14.879 1.486 1.00 89.62 237 ASN A CA 1
ATOM 1963 C C . ASN A 1 237 ? 14.003 16.317 0.961 1.00 89.62 237 ASN A C 1
ATOM 1965 O O . ASN A 1 237 ? 12.973 16.846 0.557 1.00 89.62 237 ASN A O 1
ATOM 1969 N N . LYS A 1 238 ? 15.206 16.899 0.836 1.00 92.88 238 LYS A N 1
ATOM 1970 C CA . LYS A 1 238 ? 15.403 18.235 0.254 1.00 92.88 238 LYS A CA 1
ATOM 1971 C C . LYS A 1 238 ? 14.812 18.339 -1.151 1.00 92.88 238 LYS A C 1
ATOM 1973 O O . LYS A 1 238 ? 14.001 19.212 -1.408 1.00 92.88 238 LYS A O 1
ATOM 1978 N N . THR A 1 239 ? 15.138 17.395 -2.036 1.00 91.69 239 THR A N 1
ATOM 1979 C CA . THR A 1 239 ? 14.621 17.400 -3.418 1.00 91.69 239 THR A CA 1
ATOM 1980 C C . THR A 1 239 ? 13.094 17.298 -3.465 1.00 91.69 239 THR A C 1
ATOM 1982 O O . THR A 1 239 ? 12.453 17.898 -4.325 1.00 91.69 239 THR A O 1
ATOM 1985 N N . THR A 1 240 ? 12.504 16.515 -2.560 1.00 89.88 240 THR A N 1
ATOM 1986 C CA . THR A 1 240 ? 11.045 16.367 -2.467 1.00 89.88 240 THR A CA 1
ATOM 1987 C C . THR A 1 240 ? 10.406 17.661 -1.967 1.00 89.88 240 THR A C 1
ATOM 1989 O O . THR A 1 240 ? 9.435 18.126 -2.560 1.00 89.88 240 THR A O 1
ATOM 1992 N N . ASN A 1 241 ? 11.008 18.283 -0.952 1.00 91.19 241 ASN A N 1
ATOM 1993 C CA . ASN A 1 241 ? 10.566 19.551 -0.394 1.00 91.19 241 ASN A CA 1
ATOM 1994 C C . ASN A 1 241 ? 10.680 20.701 -1.407 1.00 91.19 241 ASN A C 1
ATOM 1996 O O . ASN A 1 241 ? 9.727 21.447 -1.582 1.00 91.19 241 ASN A O 1
ATOM 2000 N N . ASP A 1 242 ? 11.784 20.786 -2.152 1.00 91.88 242 ASP A N 1
ATOM 2001 C CA . ASP A 1 242 ? 11.992 21.807 -3.188 1.00 91.88 242 ASP A CA 1
ATOM 2002 C C . ASP A 1 242 ? 10.934 21.714 -4.308 1.00 91.88 242 ASP A C 1
ATOM 2004 O O . ASP A 1 242 ? 10.530 22.725 -4.876 1.00 91.88 242 ASP A O 1
ATOM 2008 N N . ARG A 1 243 ? 10.465 20.500 -4.636 1.00 90.19 243 ARG A N 1
ATOM 2009 C CA . ARG A 1 243 ? 9.467 20.274 -5.699 1.00 90.19 243 ARG A CA 1
ATOM 2010 C C . ARG A 1 243 ? 8.020 20.361 -5.229 1.00 90.19 243 ARG A C 1
ATOM 2012 O O . ARG A 1 243 ? 7.146 20.678 -6.032 1.00 90.19 243 ARG A O 1
ATOM 2019 N N . HIS A 1 244 ? 7.748 19.969 -3.987 1.00 88.88 244 HIS A N 1
ATOM 2020 C CA . HIS A 1 244 ? 6.386 19.702 -3.512 1.00 88.88 244 HIS A CA 1
ATOM 2021 C C . HIS A 1 244 ? 6.042 20.388 -2.182 1.00 88.88 244 HIS A C 1
ATOM 2023 O O . HIS A 1 244 ? 4.912 20.248 -1.718 1.00 88.88 244 HIS A O 1
ATOM 2029 N N . GLY A 1 245 ? 6.985 21.109 -1.567 1.00 89.56 245 GLY A N 1
ATOM 2030 C CA . GLY A 1 245 ? 6.817 21.814 -0.290 1.00 89.56 245 GLY A CA 1
ATOM 2031 C C . GLY A 1 245 ? 6.684 20.907 0.938 1.00 89.56 245 GLY A C 1
ATOM 2032 O O . GLY A 1 245 ? 6.326 21.383 2.009 1.00 89.56 245 GLY A O 1
ATOM 2033 N N . VAL A 1 246 ? 6.909 19.600 0.777 1.00 89.88 246 VAL A N 1
ATOM 2034 C CA . VAL A 1 246 ? 6.759 18.579 1.822 1.00 89.88 246 VAL A CA 1
ATOM 2035 C C . VAL A 1 246 ? 7.849 17.515 1.695 1.00 89.88 246 VAL A C 1
ATOM 2037 O O . VAL A 1 246 ? 8.328 17.230 0.597 1.00 89.88 246 VAL A O 1
ATOM 2040 N N . GLU A 1 247 ? 8.215 16.867 2.801 1.00 85.50 247 GLU A N 1
ATOM 2041 C CA . GLU A 1 247 ? 9.213 15.785 2.789 1.00 85.50 247 GLU A CA 1
ATOM 2042 C C . GLU A 1 247 ? 8.678 14.479 2.181 1.00 85.50 247 GLU A C 1
ATOM 2044 O O . GLU A 1 247 ? 9.449 13.658 1.673 1.00 85.50 247 GLU A O 1
ATOM 2049 N N . TYR A 1 248 ? 7.355 14.287 2.202 1.00 87.19 248 TYR A N 1
ATOM 2050 C CA . TYR A 1 248 ? 6.689 13.116 1.640 1.00 87.19 248 TYR A CA 1
ATOM 2051 C C . TYR A 1 248 ? 5.626 13.547 0.626 1.00 87.19 248 TYR A C 1
ATOM 2053 O O . TYR A 1 248 ? 4.695 14.248 1.013 1.00 87.19 248 TYR A O 1
ATOM 2061 N N . PRO A 1 249 ? 5.669 13.088 -0.643 1.00 89.19 249 PRO A N 1
ATOM 2062 C CA . PRO A 1 249 ? 4.781 13.599 -1.694 1.00 89.19 249 PRO A CA 1
ATOM 2063 C C . PRO A 1 249 ? 3.287 13.513 -1.363 1.00 89.19 249 PRO A C 1
ATOM 2065 O O . PRO A 1 249 ? 2.520 14.384 -1.741 1.00 89.19 249 PRO A O 1
ATOM 2068 N N . LEU A 1 250 ? 2.865 12.485 -0.623 1.00 89.44 250 LEU A N 1
ATOM 2069 C CA . LEU A 1 250 ? 1.464 12.301 -0.230 1.00 89.44 250 LEU A CA 1
ATOM 2070 C C . LEU A 1 250 ? 0.989 13.258 0.878 1.00 89.44 250 LEU A C 1
ATOM 2072 O O . LEU A 1 250 ? -0.199 13.276 1.174 1.00 89.44 250 LEU A O 1
ATOM 2076 N N . GLN A 1 251 ? 1.878 14.045 1.489 1.00 89.38 251 GLN A N 1
ATOM 2077 C CA . GLN A 1 251 ? 1.491 15.152 2.374 1.00 89.38 251 GLN A CA 1
ATOM 2078 C C . GLN A 1 251 ? 1.029 16.382 1.582 1.00 89.38 251 GLN A C 1
ATOM 2080 O O . GLN A 1 251 ? 0.354 17.242 2.137 1.00 89.38 251 GLN A O 1
ATOM 2085 N N . ASN A 1 252 ? 1.388 16.479 0.299 1.00 92.75 252 ASN A N 1
ATOM 2086 C CA . ASN A 1 252 ? 0.927 17.551 -0.569 1.00 92.75 252 ASN A CA 1
ATOM 2087 C C . ASN A 1 252 ? -0.512 17.251 -1.029 1.00 92.75 252 ASN A C 1
ATOM 2089 O O . ASN A 1 252 ? -0.786 16.189 -1.601 1.00 92.75 252 ASN A O 1
ATOM 2093 N N . ASN A 1 253 ? -1.423 18.196 -0.788 1.00 92.25 253 ASN A N 1
ATOM 2094 C CA . ASN A 1 253 ? -2.849 18.032 -1.077 1.00 92.25 253 ASN A CA 1
ATOM 2095 C C . ASN A 1 253 ? -3.138 17.830 -2.572 1.00 92.25 253 ASN A C 1
ATOM 2097 O O . ASN A 1 253 ? -3.973 16.994 -2.909 1.00 92.25 253 ASN A O 1
ATOM 2101 N N . ASP A 1 254 ? -2.417 18.504 -3.471 1.00 91.88 254 ASP A N 1
ATOM 2102 C CA . ASP A 1 254 ? -2.622 18.372 -4.920 1.00 91.88 254 ASP A CA 1
ATOM 2103 C C . ASP A 1 254 ? -2.229 16.975 -5.412 1.00 91.88 254 ASP A C 1
ATOM 2105 O O . ASP A 1 254 ? -2.895 16.382 -6.264 1.00 91.88 254 ASP A O 1
ATOM 2109 N N . ILE A 1 255 ? -1.144 16.420 -4.863 1.00 91.50 255 ILE A N 1
ATOM 2110 C CA . ILE A 1 255 ? -0.706 15.051 -5.162 1.00 91.50 255 ILE A CA 1
ATOM 2111 C C . ILE A 1 255 ? -1.714 14.042 -4.611 1.00 91.50 255 ILE A C 1
ATOM 2113 O O . ILE A 1 255 ? -2.063 13.080 -5.304 1.00 91.50 255 ILE A O 1
ATOM 2117 N N . MET A 1 256 ? -2.200 14.263 -3.386 1.00 91.56 256 MET A N 1
ATOM 2118 C CA . MET A 1 256 ? -3.238 13.426 -2.791 1.00 91.56 256 MET A CA 1
ATOM 2119 C C . MET A 1 256 ? -4.511 13.441 -3.644 1.00 91.56 256 MET A C 1
ATOM 2121 O O . MET A 1 256 ? -5.070 12.380 -3.919 1.00 91.56 256 MET A O 1
ATOM 2125 N N . GLU A 1 257 ? -4.930 14.608 -4.132 1.00 93.25 257 GLU A N 1
ATOM 2126 C CA . GLU A 1 257 ? -6.147 14.735 -4.929 1.00 93.25 257 GLU A CA 1
ATOM 2127 C C . GLU A 1 257 ? -6.003 14.103 -6.315 1.00 93.25 257 GLU A C 1
ATOM 2129 O O . GLU A 1 257 ? -6.867 13.331 -6.725 1.00 93.25 257 GLU A O 1
ATOM 2134 N N . LYS A 1 258 ? -4.864 14.281 -6.998 1.00 93.62 258 LYS A N 1
ATOM 2135 C CA . LYS A 1 258 ? -4.576 13.563 -8.257 1.00 93.62 258 LYS A CA 1
ATOM 2136 C C . LYS A 1 258 ? -4.618 12.043 -8.079 1.00 93.62 258 LYS A C 1
ATOM 2138 O O . LYS A 1 258 ? -5.144 11.314 -8.929 1.00 93.62 258 LYS A O 1
ATOM 2143 N N . LYS A 1 259 ? -4.088 11.545 -6.957 1.00 93.81 259 LYS A N 1
ATOM 2144 C CA . LYS A 1 259 ? -4.164 10.124 -6.592 1.00 93.81 259 LYS A CA 1
ATOM 2145 C C . LYS A 1 259 ? -5.617 9.699 -6.349 1.00 93.81 259 LYS A C 1
ATOM 2147 O O . LYS A 1 259 ? -6.022 8.657 -6.862 1.00 93.81 259 LYS A O 1
ATOM 2152 N N . ASN A 1 260 ? -6.413 10.499 -5.641 1.00 93.06 260 ASN A N 1
ATOM 2153 C CA . ASN A 1 260 ? -7.831 10.223 -5.397 1.00 93.06 260 ASN A CA 1
ATOM 2154 C C . ASN A 1 260 ? -8.649 10.199 -6.698 1.00 93.06 260 ASN A C 1
ATOM 2156 O O . ASN A 1 260 ? -9.414 9.261 -6.906 1.00 93.06 260 ASN A O 1
ATOM 2160 N N . GLN A 1 261 ? -8.449 11.167 -7.596 1.00 93.50 261 GLN A N 1
ATOM 2161 C CA . GLN A 1 261 ? -9.095 11.227 -8.912 1.00 93.50 261 GLN A CA 1
ATOM 2162 C C . GLN A 1 261 ? -8.797 9.980 -9.745 1.00 93.50 261 GLN A C 1
ATOM 2164 O O . GLN A 1 261 ? -9.707 9.360 -10.287 1.00 93.50 261 GLN A O 1
ATOM 2169 N N . THR A 1 262 ? -7.533 9.554 -9.779 1.00 93.19 262 THR A N 1
ATOM 2170 C CA . THR A 1 262 ? -7.135 8.331 -10.491 1.00 93.19 262 THR A CA 1
ATOM 2171 C C . THR A 1 262 ? -7.848 7.094 -9.937 1.00 93.19 262 THR A C 1
ATOM 2173 O O . THR A 1 262 ? -8.287 6.242 -10.706 1.00 93.19 262 THR A O 1
ATOM 2176 N N . MET A 1 263 ? -7.979 6.986 -8.610 1.00 92.69 263 MET A N 1
ATOM 2177 C CA . MET A 1 263 ? -8.687 5.865 -7.981 1.00 92.69 263 MET A CA 1
ATOM 2178 C C . MET A 1 263 ? -10.186 5.900 -8.284 1.00 92.69 263 MET A C 1
ATOM 2180 O O . MET A 1 263 ? -10.742 4.862 -8.633 1.00 92.69 263 MET A O 1
ATOM 2184 N N . ARG A 1 264 ? -10.812 7.085 -8.257 1.00 92.56 264 ARG A N 1
ATOM 2185 C CA . ARG A 1 264 ? -12.218 7.264 -8.653 1.00 92.56 264 ARG A CA 1
ATOM 2186 C C . ARG A 1 264 ? -12.453 6.844 -10.104 1.00 92.56 264 ARG A C 1
ATOM 2188 O O . ARG A 1 264 ? -13.372 6.087 -10.349 1.00 92.56 264 ARG A O 1
ATOM 2195 N N . ILE A 1 265 ? -11.591 7.242 -11.040 1.00 91.50 265 ILE A N 1
ATOM 2196 C CA . ILE A 1 265 ? -11.713 6.851 -12.458 1.00 91.50 265 ILE A CA 1
ATOM 2197 C C . ILE A 1 265 ? -11.628 5.328 -12.641 1.00 91.50 265 ILE A C 1
ATOM 2199 O O . ILE A 1 265 ? -12.290 4.767 -13.506 1.00 91.50 265 ILE A O 1
ATOM 2203 N N . ARG A 1 266 ? -10.780 4.646 -11.862 1.00 89.94 266 ARG A N 1
ATOM 2204 C CA . ARG A 1 266 ? -10.529 3.204 -12.030 1.00 89.94 266 ARG A CA 1
ATOM 2205 C C . ARG A 1 266 ? -11.491 2.308 -11.256 1.00 89.94 266 ARG A C 1
ATOM 2207 O O . ARG A 1 266 ? -11.678 1.158 -11.643 1.00 89.94 266 ARG A O 1
ATOM 2214 N N . HIS A 1 267 ? -11.993 2.782 -10.119 1.00 89.19 267 HIS A N 1
ATOM 2215 C CA . HIS A 1 267 ? -12.670 1.947 -9.125 1.00 89.19 267 HIS A CA 1
ATOM 2216 C C . HIS A 1 267 ? -13.936 2.584 -8.533 1.00 89.19 267 HIS A C 1
ATOM 2218 O O . HIS A 1 267 ? -14.511 1.990 -7.623 1.00 89.19 267 HIS A O 1
ATOM 2224 N N . ASP A 1 268 ? -14.329 3.781 -8.982 1.00 89.38 268 ASP A N 1
ATOM 2225 C CA . ASP A 1 268 ? -15.445 4.602 -8.474 1.00 89.38 268 ASP A CA 1
ATOM 2226 C C . ASP A 1 268 ? -15.330 5.027 -6.998 1.00 89.38 268 ASP A C 1
ATOM 2228 O O . ASP A 1 268 ? -16.196 5.705 -6.446 1.00 89.38 268 ASP A O 1
ATOM 2232 N N . VAL A 1 269 ? -14.215 4.692 -6.346 1.00 92.44 269 VAL A N 1
ATOM 2233 C CA . VAL A 1 269 ? -13.926 4.997 -4.942 1.00 92.44 269 VAL A CA 1
ATOM 2234 C C . VAL A 1 269 ? -12.491 5.489 -4.787 1.00 92.44 269 VAL A C 1
ATOM 2236 O O . VAL A 1 269 ? -11.600 5.138 -5.556 1.00 92.44 269 VAL A O 1
ATOM 2239 N N . VAL A 1 270 ? -12.233 6.285 -3.748 1.00 91.44 270 VAL A N 1
ATOM 2240 C CA . VAL A 1 270 ? -10.873 6.765 -3.429 1.00 91.44 270 VAL A CA 1
ATOM 2241 C C . VAL A 1 270 ? -9.979 5.635 -2.913 1.00 91.44 270 VAL A C 1
ATOM 2243 O O . VAL A 1 270 ? -8.762 5.635 -3.116 1.00 91.44 270 VAL A O 1
ATOM 2246 N N . TYR A 1 271 ? -10.590 4.666 -2.240 1.00 90.81 271 TYR A N 1
ATOM 2247 C CA . TYR A 1 271 ? -9.912 3.548 -1.614 1.00 90.81 271 TYR A CA 1
ATOM 2248 C C . TYR A 1 271 ? -10.376 2.247 -2.269 1.00 90.81 271 TYR A C 1
ATOM 2250 O O . TYR A 1 271 ? -11.514 1.853 -2.033 1.00 90.81 271 TYR A O 1
ATOM 2258 N N . PRO A 1 272 ? -9.534 1.558 -3.061 1.00 90.00 272 PRO A N 1
ATOM 2259 C CA . PRO A 1 272 ? -9.951 0.400 -3.855 1.00 90.00 272 PRO A CA 1
ATOM 2260 C C . PRO A 1 272 ? -10.671 -0.693 -3.051 1.00 90.00 272 PRO A C 1
ATOM 2262 O O . PRO A 1 272 ? -11.622 -1.292 -3.534 1.00 90.00 272 PRO A O 1
ATOM 2265 N N . GLN A 1 273 ? -10.299 -0.904 -1.788 1.00 88.50 273 GLN A N 1
ATOM 2266 C CA . GLN A 1 273 ? -10.960 -1.861 -0.894 1.00 88.50 273 GLN A CA 1
ATOM 2267 C C . GLN A 1 273 ? -12.431 -1.531 -0.567 1.00 88.50 273 GLN A C 1
ATOM 2269 O O . GLN A 1 273 ? -13.144 -2.381 -0.040 1.00 88.50 273 GLN A O 1
ATOM 2274 N N . GLN A 1 274 ? -12.893 -0.309 -0.842 1.00 90.81 274 GLN A N 1
ATOM 2275 C CA . GLN A 1 274 ? -14.302 0.086 -0.731 1.00 90.81 274 GLN A CA 1
ATOM 2276 C C . GLN A 1 274 ? -15.104 -0.276 -1.986 1.00 90.81 274 GLN A C 1
ATOM 2278 O O . GLN A 1 274 ? -16.330 -0.265 -1.944 1.00 90.81 274 GLN A O 1
ATOM 2283 N N . SER A 1 275 ? -14.433 -0.585 -3.100 1.00 93.50 275 SER A N 1
ATOM 2284 C CA . SER A 1 275 ? -15.097 -0.968 -4.340 1.00 93.50 275 SER A CA 1
ATOM 2285 C C . SER A 1 275 ? -15.766 -2.322 -4.148 1.00 93.50 275 SER A C 1
ATOM 2287 O O . SER A 1 275 ? -15.108 -3.310 -3.809 1.00 93.50 275 SER A O 1
ATOM 2289 N N . SER A 1 276 ? -17.069 -2.382 -4.407 1.00 90.81 276 SER A N 1
ATOM 2290 C CA . SER A 1 276 ? -17.854 -3.614 -4.299 1.00 90.81 276 SER A CA 1
ATOM 2291 C C . SER A 1 276 ? -17.314 -4.721 -5.213 1.00 90.81 276 SER A C 1
ATOM 2293 O O . SER A 1 276 ? -17.295 -5.887 -4.823 1.00 90.81 276 SER A O 1
ATOM 2295 N N . ALA A 1 277 ? -16.801 -4.365 -6.395 1.00 91.44 277 ALA A N 1
ATOM 2296 C CA . ALA A 1 277 ? -16.170 -5.302 -7.322 1.00 91.44 277 ALA A CA 1
ATOM 2297 C C . ALA A 1 277 ? -14.897 -5.932 -6.729 1.00 91.44 277 ALA A C 1
ATOM 2299 O O . ALA A 1 277 ? -14.695 -7.143 -6.826 1.00 91.44 277 ALA A O 1
ATOM 2300 N N . ILE A 1 278 ? -14.056 -5.126 -6.071 1.00 91.50 278 ILE A N 1
ATOM 2301 C CA . ILE A 1 278 ? -12.834 -5.611 -5.415 1.00 91.50 278 ILE A CA 1
ATOM 2302 C C . ILE A 1 278 ? -13.188 -6.487 -4.213 1.00 91.50 278 ILE A C 1
ATOM 2304 O O . ILE A 1 278 ? -12.617 -7.564 -4.073 1.00 91.50 278 ILE A O 1
ATOM 2308 N N . GLN A 1 279 ? -14.160 -6.077 -3.394 1.00 91.81 279 GLN A N 1
ATOM 2309 C CA . GLN A 1 279 ? -14.619 -6.865 -2.247 1.00 91.81 279 GLN A CA 1
ATOM 2310 C C . GLN A 1 279 ? -15.120 -8.250 -2.671 1.00 91.81 279 GLN A C 1
ATOM 2312 O O . GLN A 1 279 ? -14.671 -9.249 -2.110 1.00 91.81 279 GLN A O 1
ATOM 2317 N N . LYS A 1 280 ? -15.969 -8.328 -3.706 1.00 92.94 280 LYS A N 1
ATOM 2318 C CA . LYS A 1 280 ? -16.464 -9.603 -4.254 1.00 92.94 280 LYS A CA 1
ATOM 2319 C C . LYS A 1 280 ? -15.325 -10.495 -4.738 1.00 92.94 280 LYS A C 1
ATOM 2321 O O . LYS A 1 280 ? -15.234 -11.642 -4.314 1.00 92.94 280 LYS A O 1
ATOM 2326 N N . LYS A 1 281 ? -14.399 -9.946 -5.530 1.00 93.88 281 LYS A N 1
ATOM 2327 C CA . LYS A 1 281 ? -13.234 -10.695 -6.019 1.00 93.88 281 LYS A CA 1
ATOM 2328 C C . LYS A 1 281 ? -12.348 -11.203 -4.877 1.00 93.88 281 LYS A C 1
ATOM 2330 O O . LYS A 1 281 ? -11.832 -12.319 -4.936 1.00 93.88 281 LYS A O 1
ATOM 2335 N N . THR A 1 282 ? -12.159 -10.400 -3.827 1.00 92.19 282 THR A N 1
ATOM 2336 C CA . THR A 1 282 ? -11.429 -10.820 -2.623 1.00 92.19 282 THR A CA 1
ATOM 2337 C C . THR A 1 282 ? -12.143 -11.970 -1.912 1.00 92.19 282 THR A C 1
ATOM 2339 O O . THR A 1 282 ? -11.480 -12.936 -1.545 1.00 92.19 282 THR A O 1
ATOM 2342 N N . MET A 1 283 ? -13.469 -11.907 -1.757 1.00 91.81 283 MET A N 1
ATOM 2343 C CA . MET A 1 283 ? -14.256 -12.989 -1.153 1.00 91.81 283 MET A CA 1
ATOM 2344 C C . MET A 1 283 ? -14.185 -14.276 -1.980 1.00 91.81 283 MET A C 1
ATOM 2346 O O . MET A 1 283 ? -13.922 -15.334 -1.421 1.00 91.81 283 MET A O 1
ATOM 2350 N N . GLU A 1 284 ? -14.345 -14.197 -3.304 1.00 94.56 284 GLU A N 1
ATOM 2351 C CA . GLU A 1 284 ? -14.218 -15.347 -4.216 1.00 94.56 284 GLU A CA 1
ATOM 2352 C C . GLU A 1 284 ? -12.845 -16.014 -4.092 1.00 94.56 284 GLU A C 1
ATOM 2354 O O . GLU A 1 284 ? -12.756 -17.225 -3.903 1.00 94.56 284 GLU A O 1
ATOM 2359 N N . THR A 1 285 ? -11.776 -15.212 -4.094 1.00 93.12 285 THR A N 1
ATOM 2360 C CA . THR A 1 285 ? -10.404 -15.719 -3.939 1.00 93.12 285 THR A CA 1
ATOM 2361 C C . THR A 1 285 ? -10.194 -16.374 -2.570 1.00 93.12 285 THR A C 1
ATOM 2363 O O . THR A 1 285 ? -9.508 -17.391 -2.462 1.00 93.12 285 THR A O 1
ATOM 2366 N N . ASN A 1 286 ? -10.766 -15.806 -1.504 1.00 92.94 286 ASN A N 1
ATOM 2367 C CA . ASN A 1 286 ? -10.666 -16.384 -0.165 1.00 92.94 286 ASN A CA 1
ATOM 2368 C C . ASN A 1 286 ? -11.458 -17.692 -0.050 1.00 92.94 286 ASN A C 1
ATOM 2370 O O . ASN A 1 286 ? -10.955 -18.636 0.558 1.00 92.94 286 ASN A O 1
ATOM 2374 N N . LYS A 1 287 ? -12.641 -17.784 -0.672 1.00 93.06 287 LYS A N 1
ATOM 2375 C CA . LYS A 1 287 ? -13.419 -19.028 -0.743 1.00 93.06 287 LYS A CA 1
ATOM 2376 C C . LYS A 1 287 ? -12.659 -20.118 -1.485 1.00 93.06 287 LYS A C 1
ATOM 2378 O O . LYS A 1 287 ? -12.569 -21.227 -0.976 1.00 93.06 287 LYS A O 1
ATOM 2383 N N . GLU A 1 288 ? -12.082 -19.795 -2.639 1.00 93.69 288 GLU A N 1
ATOM 2384 C CA . GLU A 1 288 ? -11.301 -20.741 -3.443 1.00 93.69 288 GLU A CA 1
ATOM 2385 C C . GLU A 1 288 ? -10.095 -21.288 -2.665 1.00 93.69 288 GLU A C 1
ATOM 2387 O O . GLU A 1 288 ? -9.838 -22.488 -2.672 1.00 93.69 288 GLU A O 1
ATOM 2392 N N . ARG A 1 289 ? -9.358 -20.416 -1.965 1.00 91.81 289 ARG A N 1
ATOM 2393 C CA . ARG A 1 289 ? -8.107 -20.797 -1.290 1.00 91.81 289 ARG A CA 1
ATOM 2394 C C . ARG A 1 289 ? -8.290 -21.361 0.113 1.00 91.81 289 ARG A C 1
ATOM 2396 O O . ARG A 1 289 ? -7.485 -22.183 0.537 1.00 91.81 289 ARG A O 1
ATOM 2403 N N . TYR A 1 290 ? -9.279 -20.868 0.853 1.00 90.06 290 TYR A N 1
ATOM 2404 C CA . TYR A 1 290 ? -9.412 -21.105 2.294 1.00 90.06 290 TYR A CA 1
ATOM 2405 C C . TYR A 1 290 ? -10.806 -21.587 2.712 1.00 90.06 290 TYR A C 1
ATOM 2407 O O . TYR A 1 290 ? -11.023 -21.817 3.900 1.00 90.06 290 TYR A O 1
ATOM 2415 N N . GLY A 1 291 ? -11.762 -21.706 1.783 1.00 90.44 291 GLY A N 1
ATOM 2416 C CA . GLY A 1 291 ? -13.132 -22.146 2.072 1.00 90.44 291 GLY A CA 1
ATOM 2417 C C . GLY A 1 291 ? -13.976 -21.153 2.883 1.00 90.44 291 GLY A C 1
ATOM 2418 O O . GLY A 1 291 ? -15.068 -21.501 3.321 1.00 90.44 291 GLY A O 1
ATOM 2419 N N . VAL A 1 292 ? -13.492 -19.926 3.099 1.00 92.19 292 VAL A N 1
ATOM 2420 C CA . VAL A 1 292 ? -14.133 -18.900 3.940 1.00 92.19 292 VAL A CA 1
ATOM 2421 C C . VAL A 1 292 ? -14.139 -17.538 3.246 1.00 92.19 292 VAL A C 1
ATOM 2423 O O . VAL A 1 292 ? -13.269 -17.254 2.428 1.00 92.19 292 VAL A O 1
ATOM 2426 N N . ASP A 1 293 ? -15.086 -16.662 3.592 1.00 87.94 293 ASP A N 1
ATOM 2427 C CA . ASP A 1 293 ? -15.184 -15.310 3.013 1.00 87.94 293 ASP A CA 1
ATOM 2428 C C . ASP A 1 293 ? -14.001 -14.418 3.411 1.00 87.94 293 ASP A C 1
ATOM 2430 O O . ASP A 1 293 ? -13.483 -13.618 2.620 1.00 87.94 293 ASP A O 1
ATOM 2434 N N . HIS A 1 294 ? -13.546 -14.571 4.653 1.00 89.44 294 HIS A N 1
ATOM 2435 C CA . HIS A 1 294 ? -12.444 -13.806 5.213 1.00 89.44 294 HIS A CA 1
ATOM 2436 C C . HIS A 1 294 ? -11.355 -14.734 5.729 1.00 89.44 294 HIS A C 1
ATOM 2438 O O . HIS A 1 294 ? -11.621 -15.661 6.485 1.00 89.44 294 HIS A O 1
ATOM 2444 N N . THR A 1 295 ? -10.102 -14.433 5.392 1.00 87.00 295 THR A N 1
ATOM 2445 C CA . THR A 1 295 ? -8.933 -15.252 5.757 1.00 87.00 295 THR A CA 1
ATOM 2446 C C . THR A 1 295 ? -8.864 -15.588 7.248 1.00 87.00 295 THR A C 1
ATOM 2448 O O . THR A 1 295 ? -8.567 -16.721 7.605 1.00 87.00 295 THR A O 1
ATOM 2451 N N . PHE A 1 296 ? -9.207 -14.646 8.129 1.00 86.31 296 PHE A N 1
ATOM 2452 C CA . PHE A 1 296 ? -9.197 -14.855 9.581 1.00 86.31 296 PHE A CA 1
ATOM 2453 C C . PHE A 1 296 ? -10.386 -15.658 10.131 1.00 86.31 296 PHE A C 1
ATOM 2455 O O . PHE A 1 296 ? -10.444 -15.883 11.337 1.00 86.31 296 PHE A O 1
ATOM 2462 N N . GLN A 1 297 ? -11.326 -16.100 9.292 1.00 90.00 297 GLN A N 1
ATOM 2463 C CA . GLN A 1 297 ? -12.323 -17.106 9.673 1.00 90.00 297 GLN A CA 1
ATOM 2464 C C . GLN A 1 297 ? -11.753 -18.526 9.581 1.00 90.00 297 GLN A C 1
ATOM 2466 O O . GLN A 1 297 ? -12.220 -19.397 10.309 1.00 90.00 297 GLN A O 1
ATOM 2471 N N . SER A 1 298 ? -10.733 -18.746 8.741 1.00 92.62 298 SER A N 1
ATOM 2472 C CA . SER A 1 298 ? -10.065 -20.041 8.608 1.00 92.62 298 SER A CA 1
ATOM 2473 C C . SER A 1 298 ? -9.336 -20.393 9.901 1.00 92.62 298 SER A C 1
ATOM 2475 O O . SER A 1 298 ? -8.473 -19.644 10.370 1.00 92.62 298 SER A O 1
ATOM 2477 N N . GLU A 1 299 ? -9.673 -21.547 10.468 1.00 91.62 299 GLU A N 1
ATOM 2478 C CA . GLU A 1 299 ? -9.108 -22.003 11.738 1.00 91.62 299 GLU A CA 1
ATOM 2479 C C . GLU A 1 299 ? -7.603 -22.283 11.631 1.00 91.62 299 GLU A C 1
ATOM 2481 O O . GLU A 1 299 ? -6.841 -21.987 12.549 1.00 91.62 299 GLU A O 1
ATOM 2486 N N . GLU A 1 300 ? -7.143 -22.740 10.464 1.00 92.12 300 GLU A N 1
ATOM 2487 C CA . GLU A 1 300 ? -5.719 -22.933 10.185 1.00 92.12 300 GLU A CA 1
ATOM 2488 C C . GLU A 1 300 ? -4.939 -21.610 10.259 1.00 92.12 300 GLU A C 1
ATOM 2490 O O . GLU A 1 300 ? -3.869 -21.540 10.867 1.00 92.12 300 GLU A O 1
ATOM 2495 N N . ILE A 1 301 ? -5.483 -20.541 9.667 1.00 91.88 301 ILE A N 1
ATOM 2496 C CA . ILE A 1 301 ? -4.850 -19.215 9.668 1.00 91.88 301 ILE A CA 1
ATOM 2497 C C . ILE A 1 301 ? -4.832 -18.620 11.077 1.00 91.88 301 ILE A C 1
ATOM 2499 O O . ILE A 1 301 ? -3.823 -18.028 11.473 1.00 91.88 301 ILE A O 1
ATOM 2503 N N . LYS A 1 302 ? -5.911 -18.791 11.853 1.00 91.62 302 LYS A N 1
ATOM 2504 C CA . LYS A 1 302 ? -5.937 -18.369 13.261 1.00 91.62 302 LYS A CA 1
ATOM 2505 C C . LYS A 1 302 ? -4.870 -19.093 14.074 1.00 91.62 302 LYS A C 1
ATOM 2507 O O . LYS A 1 302 ? -4.105 -18.426 14.763 1.00 91.62 302 LYS A O 1
ATOM 2512 N N . ARG A 1 303 ? -4.754 -20.417 13.925 1.00 92.75 303 ARG A N 1
ATOM 2513 C CA . ARG A 1 303 ? -3.751 -21.213 14.641 1.00 92.75 303 ARG A CA 1
ATOM 2514 C C . ARG A 1 303 ? -2.327 -20.756 14.321 1.00 92.75 303 ARG A C 1
ATOM 2516 O O . ARG A 1 303 ? -1.566 -20.471 15.235 1.00 92.75 303 ARG A O 1
ATOM 2523 N N . LYS A 1 304 ? -1.991 -20.577 13.036 1.00 94.00 304 LYS A N 1
ATOM 2524 C CA . LYS A 1 304 ? -0.669 -20.076 12.604 1.00 94.00 304 LYS A CA 1
ATOM 2525 C C . LYS A 1 304 ? -0.349 -18.685 13.160 1.00 94.00 304 LYS A C 1
ATOM 2527 O O . LYS A 1 304 ? 0.789 -18.408 13.545 1.00 94.00 304 LYS A O 1
ATOM 2532 N N . ARG A 1 305 ? -1.345 -17.790 13.200 1.00 92.81 305 ARG A N 1
ATOM 2533 C CA . ARG A 1 305 ? -1.211 -16.468 13.831 1.00 92.81 305 ARG A CA 1
ATOM 2534 C C . ARG A 1 305 ? -0.899 -16.618 15.320 1.00 92.81 305 ARG A C 1
ATOM 2536 O O . ARG A 1 305 ? 0.014 -15.950 15.796 1.00 92.81 305 ARG A O 1
ATOM 2543 N N . ASP A 1 306 ? -1.643 -17.463 16.024 1.00 93.81 306 ASP A N 1
ATOM 2544 C CA . ASP A 1 306 ? -1.505 -17.646 17.470 1.00 93.81 306 ASP A CA 1
ATOM 2545 C C . ASP A 1 306 ? -0.158 -18.274 17.827 1.00 93.81 306 ASP A C 1
ATOM 2547 O O . ASP A 1 306 ? 0.528 -17.743 18.692 1.00 93.81 306 ASP A O 1
ATOM 2551 N N . GLU A 1 307 ? 0.286 -19.295 17.088 1.00 95.44 307 GLU A N 1
ATOM 2552 C CA . GLU A 1 307 ? 1.632 -19.878 17.195 1.00 95.44 307 GLU A CA 1
ATOM 2553 C C . GLU A 1 307 ? 2.721 -18.803 17.037 1.00 95.44 307 GLU A C 1
ATOM 2555 O O . GLU A 1 307 ? 3.616 -18.694 17.870 1.00 95.44 307 GLU A O 1
ATOM 2560 N N . THR A 1 308 ? 2.607 -17.944 16.018 1.00 94.31 308 THR A N 1
ATOM 2561 C CA . THR A 1 308 ? 3.581 -16.865 15.771 1.00 94.31 308 THR A CA 1
ATOM 2562 C C . THR A 1 308 ? 3.590 -15.817 16.889 1.00 94.31 308 THR A C 1
ATOM 2564 O O . THR A 1 308 ? 4.638 -15.267 17.226 1.00 94.31 308 THR A O 1
ATOM 2567 N N . MET A 1 309 ? 2.420 -15.479 17.435 1.00 93.75 309 MET A N 1
ATOM 2568 C CA . MET A 1 309 ? 2.305 -14.495 18.513 1.00 93.75 309 MET A CA 1
ATOM 2569 C C . MET A 1 309 ? 2.804 -15.068 19.843 1.00 93.75 309 MET A C 1
ATOM 2571 O O . MET A 1 309 ? 3.500 -14.367 20.573 1.00 93.75 309 MET A O 1
ATOM 2575 N N . LEU A 1 310 ? 2.528 -16.344 20.123 1.00 93.44 310 LEU A N 1
ATOM 2576 C CA . LEU A 1 310 ? 3.057 -17.058 21.283 1.00 93.44 310 LEU A CA 1
ATOM 2577 C C . LEU A 1 310 ? 4.584 -17.178 21.220 1.00 93.44 310 LEU A C 1
ATOM 2579 O O . LEU A 1 310 ? 5.237 -16.866 22.208 1.00 93.44 310 LEU A O 1
ATOM 2583 N N . ASP A 1 311 ? 5.150 -17.529 20.065 1.00 94.06 311 ASP A N 1
ATOM 2584 C CA . ASP A 1 311 ? 6.604 -17.605 19.861 1.00 94.06 311 ASP A CA 1
ATOM 2585 C C . ASP A 1 311 ? 7.300 -16.258 20.124 1.00 94.06 311 ASP A C 1
ATOM 2587 O O . ASP A 1 311 ? 8.301 -16.184 20.832 1.00 94.06 311 ASP A O 1
ATOM 2591 N N . LYS A 1 312 ? 6.733 -15.160 19.608 1.00 93.00 312 LYS A N 1
ATOM 2592 C CA . LYS A 1 312 ? 7.350 -13.829 19.722 1.00 93.00 312 LYS A CA 1
ATOM 2593 C C . LYS A 1 312 ? 7.091 -13.119 21.042 1.00 93.00 312 LYS A C 1
ATOM 2595 O O . LYS A 1 312 ? 7.953 -12.387 21.513 1.00 93.00 312 LYS A O 1
ATOM 2600 N N . TYR A 1 313 ? 5.883 -13.253 21.579 1.00 91.56 313 TYR A N 1
ATOM 2601 C CA . TYR A 1 313 ? 5.375 -12.391 22.647 1.00 91.56 313 TYR A CA 1
ATOM 2602 C C . TYR A 1 313 ? 4.856 -13.166 23.858 1.00 91.56 313 TYR A C 1
ATOM 2604 O O . TYR A 1 313 ? 4.433 -12.543 24.833 1.00 91.56 313 TYR A O 1
ATOM 2612 N N . ASN A 1 314 ? 4.849 -14.502 23.808 1.00 90.88 314 ASN A N 1
ATOM 2613 C CA . ASN A 1 314 ? 4.264 -15.377 24.828 1.00 90.88 314 ASN A CA 1
ATOM 2614 C C . ASN A 1 314 ? 2.790 -15.039 25.153 1.00 90.88 314 ASN A C 1
ATOM 2616 O O . ASN A 1 314 ? 2.299 -15.260 26.257 1.00 90.88 314 ASN A O 1
ATOM 2620 N N . THR A 1 315 ? 2.077 -14.455 24.186 1.00 92.38 315 THR A N 1
ATOM 2621 C CA . THR A 1 315 ? 0.643 -14.144 24.236 1.00 92.38 315 THR A CA 1
ATOM 2622 C C . THR A 1 315 ? 0.079 -14.150 22.821 1.00 92.38 315 THR A C 1
ATOM 2624 O O . THR A 1 315 ? 0.770 -13.783 21.877 1.00 92.38 315 THR A O 1
ATOM 2627 N N . ILE A 1 316 ? -1.195 -14.510 22.659 1.00 90.69 316 ILE A N 1
ATOM 2628 C CA . ILE A 1 316 ? -1.889 -14.450 21.362 1.00 90.69 316 ILE A CA 1
ATOM 2629 C C . ILE A 1 316 ? -2.181 -13.008 20.908 1.00 90.69 316 ILE A C 1
ATOM 2631 O O . ILE A 1 316 ? -2.442 -12.757 19.731 1.00 90.69 316 ILE A O 1
ATOM 2635 N N . TYR A 1 317 ? -2.105 -12.037 21.824 1.00 91.81 317 TYR A N 1
ATOM 2636 C CA . TYR A 1 317 ? -2.325 -10.624 21.533 1.00 91.81 317 TYR A CA 1
ATOM 2637 C C . TYR A 1 317 ? -1.097 -9.800 21.911 1.00 91.81 317 TYR A C 1
ATOM 2639 O O . TYR A 1 317 ? -0.911 -9.460 23.075 1.00 91.81 317 TYR A O 1
ATOM 2647 N N . ALA A 1 318 ? -0.309 -9.379 20.917 1.00 90.62 318 ALA A N 1
ATOM 2648 C CA . ALA A 1 318 ? 0.932 -8.623 21.135 1.00 90.62 318 ALA A CA 1
ATOM 2649 C C . ALA A 1 318 ? 0.769 -7.404 22.068 1.00 90.62 318 ALA A C 1
ATOM 2651 O O . ALA A 1 318 ? 1.627 -7.132 22.895 1.00 90.62 318 ALA A O 1
ATOM 2652 N N . LEU A 1 319 ? -0.361 -6.689 22.009 1.00 89.88 319 LEU A N 1
ATOM 2653 C CA . LEU A 1 319 ? -0.615 -5.525 22.874 1.00 89.88 319 LEU A CA 1
ATOM 2654 C C . LEU A 1 319 ? -0.860 -5.862 24.355 1.00 89.88 319 LEU A C 1
ATOM 2656 O O . LEU A 1 319 ? -0.901 -4.944 25.172 1.00 89.88 319 LEU A O 1
ATOM 2660 N N . GLN A 1 320 ? -1.034 -7.139 24.696 1.00 91.88 320 GLN A N 1
ATOM 2661 C CA . GLN A 1 320 ? -1.079 -7.633 26.074 1.00 91.88 320 GLN A CA 1
ATOM 2662 C C . GLN A 1 320 ? 0.311 -8.037 26.584 1.00 91.88 320 GLN A C 1
ATOM 2664 O O . GLN A 1 320 ? 0.479 -8.224 27.787 1.00 91.88 320 GLN A O 1
ATOM 2669 N N . ALA A 1 321 ? 1.309 -8.150 25.698 1.00 93.88 321 ALA A N 1
ATOM 2670 C CA . ALA A 1 321 ? 2.671 -8.479 26.089 1.00 93.88 321 ALA A CA 1
ATOM 2671 C C . ALA A 1 321 ? 3.244 -7.353 26.970 1.00 93.88 321 ALA A C 1
ATOM 2673 O O . ALA A 1 321 ? 3.152 -6.179 26.579 1.00 93.88 321 ALA A O 1
ATOM 2674 N N . PRO A 1 322 ? 3.861 -7.669 28.125 1.00 93.19 322 PRO A N 1
ATOM 2675 C CA . PRO A 1 322 ? 4.394 -6.661 29.043 1.00 93.19 322 PRO A CA 1
ATOM 2676 C C . PRO A 1 322 ? 5.337 -5.657 28.366 1.00 93.19 322 PRO A C 1
ATOM 2678 O O . PRO A 1 322 ? 5.223 -4.452 28.588 1.00 93.19 322 PRO A O 1
ATOM 2681 N N . GLU A 1 323 ? 6.201 -6.135 27.469 1.00 93.38 323 GLU A N 1
ATOM 2682 C CA . GLU A 1 323 ? 7.123 -5.303 26.688 1.00 93.38 323 GLU A CA 1
ATOM 2683 C C . GLU A 1 323 ? 6.407 -4.303 25.765 1.00 93.38 323 GLU A C 1
ATOM 2685 O O . GLU A 1 323 ? 6.776 -3.129 25.701 1.00 93.38 323 GLU A O 1
ATOM 2690 N N . CYS A 1 324 ? 5.334 -4.725 25.092 1.00 92.81 324 CYS A N 1
ATOM 2691 C CA . CYS A 1 324 ? 4.552 -3.864 24.212 1.00 92.81 324 CYS A CA 1
ATOM 2692 C C . CYS A 1 324 ? 3.781 -2.809 25.014 1.00 92.81 324 CYS A C 1
ATOM 2694 O O . CYS A 1 324 ? 3.714 -1.644 24.608 1.00 92.81 324 CYS A O 1
ATOM 2696 N N . ILE A 1 325 ? 3.229 -3.194 26.170 1.00 92.25 325 ILE A N 1
ATOM 2697 C CA . ILE A 1 325 ? 2.567 -2.271 27.100 1.00 92.25 325 ILE A CA 1
ATOM 2698 C C . ILE A 1 325 ? 3.563 -1.216 27.589 1.00 92.25 325 ILE A C 1
ATOM 2700 O O . ILE A 1 325 ? 3.247 -0.023 27.581 1.00 92.25 325 ILE A O 1
ATOM 2704 N N . GLN A 1 326 ? 4.762 -1.641 27.984 1.00 93.69 326 GLN A N 1
ATOM 2705 C CA . GLN A 1 326 ? 5.798 -0.758 28.504 1.00 93.69 326 GLN A CA 1
ATOM 2706 C C . GLN A 1 326 ? 6.286 0.228 27.436 1.00 93.69 326 GLN A C 1
ATOM 2708 O O . GLN A 1 326 ? 6.231 1.441 27.642 1.00 93.69 326 GLN A O 1
ATOM 2713 N N . LYS A 1 327 ? 6.610 -0.266 26.238 1.00 94.44 327 LYS A N 1
ATOM 2714 C CA . LYS A 1 327 ? 7.025 0.571 25.103 1.00 94.44 327 LYS A CA 1
ATOM 2715 C C . LYS A 1 327 ? 5.959 1.595 24.705 1.00 94.44 327 LYS A C 1
ATOM 2717 O O . LYS A 1 327 ? 6.271 2.743 24.372 1.00 94.44 327 LYS A O 1
ATOM 2722 N N . LYS A 1 328 ? 4.678 1.210 24.763 1.00 93.56 328 LYS A N 1
ATOM 2723 C CA . LYS A 1 328 ? 3.548 2.126 24.540 1.00 93.56 328 LYS A CA 1
ATOM 2724 C C . LYS A 1 328 ? 3.514 3.241 25.590 1.00 93.56 328 LYS A C 1
ATOM 2726 O O . LYS A 1 328 ? 3.306 4.397 25.220 1.00 93.56 328 LYS A O 1
ATOM 2731 N N . LYS A 1 329 ? 3.713 2.919 26.874 1.00 93.94 329 LYS A N 1
ATOM 2732 C CA . LYS A 1 329 ? 3.757 3.913 27.961 1.00 93.94 329 LYS A CA 1
ATOM 2733 C C . LYS A 1 329 ? 4.921 4.882 27.783 1.00 93.94 329 LYS A C 1
ATOM 2735 O O . LYS A 1 329 ? 4.697 6.083 27.843 1.00 93.94 329 LYS A O 1
ATOM 2740 N N . GLU A 1 330 ? 6.120 4.383 27.498 1.00 95.25 330 GLU A N 1
ATOM 2741 C CA . GLU A 1 330 ? 7.321 5.204 27.272 1.00 95.25 330 GLU A CA 1
ATOM 2742 C C . GLU A 1 330 ? 7.144 6.170 26.100 1.00 95.25 330 GLU A C 1
ATOM 2744 O O . GLU A 1 330 ? 7.426 7.361 26.217 1.00 95.25 330 GLU A O 1
ATOM 2749 N N . THR A 1 331 ? 6.587 5.683 24.989 1.00 94.06 331 THR A N 1
ATOM 2750 C CA . THR A 1 331 ? 6.305 6.520 23.815 1.00 94.06 331 THR A CA 1
ATOM 2751 C C . THR A 1 331 ? 5.295 7.623 24.143 1.00 94.06 331 THR A C 1
ATOM 2753 O O . THR A 1 331 ? 5.470 8.772 23.734 1.00 94.06 331 THR A O 1
ATOM 2756 N N . ASN A 1 332 ? 4.237 7.298 24.893 1.00 94.06 332 ASN A N 1
ATOM 2757 C CA . ASN A 1 332 ? 3.249 8.290 25.317 1.00 94.06 332 ASN A CA 1
ATOM 2758 C C . ASN A 1 332 ? 3.832 9.291 26.321 1.00 94.06 332 ASN A C 1
ATOM 2760 O O . ASN A 1 332 ? 3.536 10.476 26.208 1.00 94.06 332 ASN A O 1
ATOM 2764 N N . LEU A 1 333 ? 4.685 8.850 27.248 1.00 94.94 333 LEU A N 1
ATOM 2765 C CA . LEU A 1 333 ? 5.386 9.730 28.186 1.00 94.94 333 LEU A CA 1
ATOM 2766 C C . LEU A 1 333 ? 6.292 10.714 27.443 1.00 94.94 333 LEU A C 1
ATOM 2768 O O . LEU A 1 333 ? 6.212 11.910 27.698 1.00 94.94 333 LEU A O 1
ATOM 2772 N N . LEU A 1 334 ? 7.077 10.244 26.469 1.00 94.19 334 LEU A N 1
ATOM 2773 C CA . LEU A 1 334 ? 7.939 11.104 25.654 1.00 94.19 334 LEU A CA 1
ATOM 2774 C C . LEU A 1 334 ? 7.133 12.139 24.856 1.00 94.1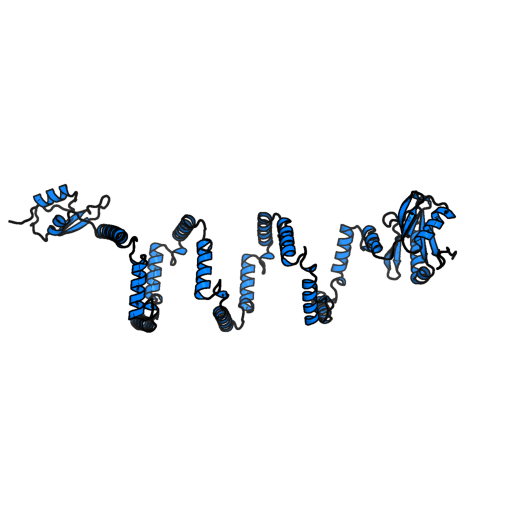9 334 LEU A C 1
ATOM 2776 O O . LEU A 1 334 ? 7.543 13.287 24.721 1.00 94.19 334 LEU A O 1
ATOM 2780 N N . ARG A 1 335 ? 5.988 11.728 24.302 1.00 93.00 335 ARG A N 1
ATOM 2781 C CA . ARG A 1 335 ? 5.196 12.570 23.398 1.00 93.00 335 ARG A CA 1
ATOM 2782 C C . ARG A 1 335 ? 4.228 13.510 24.114 1.00 93.00 335 ARG A C 1
ATOM 2784 O O . ARG A 1 335 ? 3.949 14.591 23.606 1.00 93.00 335 ARG A O 1
ATOM 2791 N N . TYR A 1 336 ? 3.667 13.070 25.234 1.00 91.88 336 TYR A N 1
ATOM 2792 C CA . TYR A 1 336 ? 2.534 13.715 25.897 1.00 91.88 336 TYR A CA 1
ATOM 2793 C C . TYR A 1 336 ? 2.754 13.967 27.395 1.00 91.88 336 TYR A C 1
ATOM 2795 O O . TYR A 1 336 ? 1.878 14.546 28.031 1.00 91.88 336 TYR A O 1
ATOM 2803 N N . GLY A 1 337 ? 3.861 13.505 27.984 1.00 92.12 337 GLY A N 1
ATOM 2804 C CA . GLY A 1 337 ? 4.132 13.616 29.424 1.00 92.12 337 GLY A CA 1
ATOM 2805 C C . GLY A 1 337 ? 3.263 12.716 30.311 1.00 92.12 337 GLY A C 1
ATOM 2806 O O . GLY A 1 337 ? 3.410 12.726 31.528 1.00 92.12 337 GLY A O 1
ATOM 2807 N N . VAL A 1 338 ? 2.364 11.917 29.726 1.00 93.31 338 VAL A N 1
ATOM 2808 C CA . VAL A 1 338 ? 1.441 11.022 30.438 1.00 93.31 338 VAL A CA 1
ATOM 2809 C C . VAL A 1 338 ? 1.476 9.618 29.829 1.00 93.31 338 VAL A C 1
ATOM 2811 O O . VAL A 1 338 ? 1.666 9.480 28.621 1.00 93.31 338 VAL A O 1
ATOM 2814 N N . PRO A 1 339 ? 1.251 8.549 30.615 1.00 92.69 339 PRO A N 1
ATOM 2815 C CA . PRO A 1 339 ? 1.354 7.170 30.121 1.00 92.69 339 PRO A CA 1
ATOM 2816 C C . PRO A 1 339 ? 0.267 6.799 29.101 1.00 92.69 339 PRO A C 1
ATOM 2818 O O . PRO A 1 339 ? 0.440 5.871 28.304 1.00 92.69 339 PRO A O 1
ATOM 2821 N N . TYR A 1 340 ? -0.851 7.529 29.091 1.00 92.19 340 TYR A N 1
ATOM 2822 C CA . TYR A 1 340 ? -1.966 7.296 28.181 1.00 92.19 340 TYR A CA 1
ATOM 2823 C C . TYR A 1 340 ? -2.458 8.606 27.577 1.00 92.19 340 TYR A C 1
ATOM 2825 O O . TYR A 1 340 ? -2.760 9.553 28.297 1.00 92.19 340 TYR A O 1
ATOM 2833 N N . ALA A 1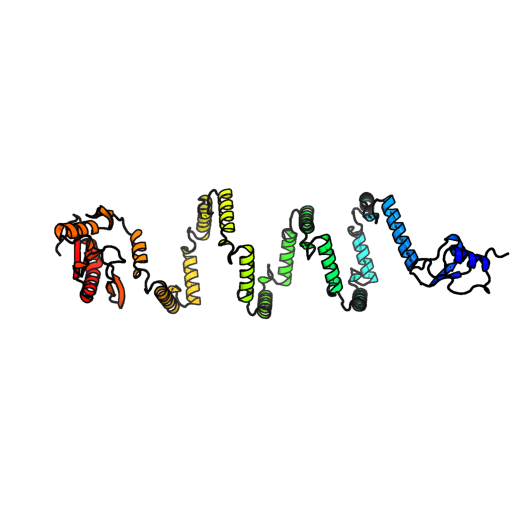 341 ? -2.623 8.635 26.253 1.00 90.75 341 ALA A N 1
ATOM 2834 C CA . ALA A 1 341 ? -3.113 9.813 25.536 1.00 90.75 341 ALA A CA 1
ATOM 2835 C C . ALA A 1 341 ? -4.496 10.294 26.021 1.00 90.75 341 ALA A C 1
ATOM 2837 O O . ALA A 1 341 ? -4.778 11.484 25.976 1.00 90.75 341 ALA A O 1
ATOM 2838 N N . SER A 1 342 ? -5.342 9.397 26.541 1.00 88.25 342 SER A N 1
ATOM 2839 C CA . SER A 1 342 ? -6.645 9.745 27.128 1.00 88.25 342 SER A CA 1
ATOM 2840 C C . SER A 1 342 ? -6.547 10.560 28.424 1.00 88.25 342 SER A C 1
ATOM 2842 O O . SER A 1 342 ? -7.540 11.140 28.851 1.00 88.25 342 SER A O 1
ATOM 2844 N N . MET A 1 343 ? -5.373 10.618 29.061 1.00 90.44 343 MET A N 1
ATOM 2845 C CA . MET A 1 343 ? -5.138 11.459 30.238 1.00 90.44 343 MET A CA 1
ATOM 2846 C C . MET A 1 343 ? -4.808 12.907 29.865 1.00 90.44 343 MET A C 1
ATOM 2848 O O . MET A 1 343 ? -4.941 13.783 30.717 1.00 90.44 343 MET A O 1
ATOM 2852 N N . VAL A 1 344 ? -4.421 13.163 28.611 1.00 93.94 344 VAL A N 1
ATOM 2853 C CA . VAL A 1 344 ? -4.125 14.509 28.111 1.00 93.94 344 VAL A CA 1
ATOM 2854 C C . VAL A 1 344 ? -5.407 15.334 28.099 1.00 93.94 344 VAL A C 1
ATOM 2856 O O . VAL A 1 344 ? -6.406 14.936 27.500 1.00 93.94 344 VAL A O 1
ATOM 2859 N N . GLU A 1 345 ? -5.376 16.509 28.721 1.00 91.94 345 GLU A N 1
ATOM 2860 C CA . GLU A 1 345 ? -6.582 17.318 28.922 1.00 91.94 345 GLU A CA 1
ATOM 2861 C C . GLU A 1 345 ? -7.218 17.783 27.603 1.00 91.94 345 GLU A C 1
ATOM 2863 O O . GLU A 1 345 ? -8.436 17.721 27.436 1.00 91.94 345 GLU A O 1
ATOM 2868 N N . SER A 1 346 ? -6.402 18.134 26.603 1.00 91.94 346 SER A N 1
ATOM 2869 C CA . SER A 1 346 ? -6.892 18.477 25.260 1.00 91.94 346 SER A CA 1
ATOM 2870 C C . SER A 1 346 ? -7.584 17.301 24.561 1.00 91.94 346 SER A C 1
ATOM 2872 O O . SER A 1 346 ? -8.569 17.500 23.848 1.00 91.94 346 SER A O 1
ATOM 2874 N N . VAL A 1 347 ? -7.121 16.067 24.796 1.00 91.88 347 VAL A N 1
ATOM 2875 C CA . VAL A 1 347 ? -7.749 14.849 24.266 1.00 91.88 347 VAL A CA 1
ATOM 2876 C C . VAL A 1 347 ? -9.071 14.583 24.980 1.00 91.88 347 VAL A C 1
ATOM 2878 O O . VAL A 1 347 ? -10.067 14.338 24.303 1.00 91.88 347 VAL A O 1
ATOM 2881 N N . LYS A 1 348 ? -9.123 14.699 26.316 1.00 89.31 348 LYS A N 1
ATOM 2882 C CA . LYS A 1 348 ? -10.378 14.566 27.079 1.00 89.31 348 LYS A CA 1
ATOM 2883 C C . LYS A 1 348 ? -11.427 15.572 26.623 1.00 89.31 348 LYS A C 1
ATOM 2885 O O . LYS A 1 348 ? -12.576 15.192 26.407 1.00 89.31 348 LYS A O 1
ATOM 2890 N N . LYS A 1 349 ? -11.030 16.836 26.447 1.00 92.19 349 LYS A N 1
ATOM 2891 C CA . LYS A 1 349 ? -11.918 17.892 25.954 1.00 92.19 349 LYS A CA 1
ATOM 2892 C C . LYS A 1 349 ? -12.457 17.542 24.569 1.00 92.19 349 LYS A C 1
ATOM 2894 O O . LYS A 1 349 ? -13.665 17.460 24.397 1.00 92.19 349 LYS A O 1
ATOM 2899 N N . LYS A 1 350 ? -11.578 17.187 23.625 1.00 93.81 350 LYS A N 1
ATOM 2900 C CA . LYS A 1 350 ? -11.983 16.785 22.271 1.00 93.81 350 LYS A CA 1
ATOM 2901 C C . LYS A 1 350 ? -12.938 15.586 22.266 1.00 93.81 350 LYS A C 1
ATOM 2903 O O . LYS A 1 350 ? -13.865 15.553 21.459 1.00 93.81 350 LYS A O 1
ATOM 2908 N N . MET A 1 351 ? -12.724 14.605 23.148 1.00 90.75 351 MET A N 1
ATOM 2909 C CA . MET A 1 351 ? -13.633 13.464 23.304 1.00 90.75 351 MET A CA 1
ATOM 2910 C C . MET A 1 351 ? -15.031 13.912 23.747 1.00 90.75 351 MET A C 1
ATOM 2912 O O . MET A 1 351 ? -16.008 13.477 23.144 1.00 90.75 351 MET A O 1
ATOM 2916 N N . LYS A 1 352 ? -15.125 14.801 24.746 1.00 90.12 352 LYS A N 1
ATOM 2917 C CA . LYS A 1 352 ? -16.403 15.362 25.218 1.00 90.12 352 LYS A CA 1
ATOM 2918 C C . LYS A 1 352 ? -17.089 16.209 24.145 1.00 90.12 352 LYS A C 1
ATOM 2920 O O . LYS A 1 352 ? -18.270 15.998 23.900 1.00 90.12 352 LYS A O 1
ATOM 2925 N N . ASP A 1 353 ? -16.349 17.091 23.473 1.00 92.69 353 ASP A N 1
ATOM 2926 C CA . ASP A 1 353 ? -16.879 17.970 22.421 1.00 92.69 353 ASP A CA 1
ATOM 2927 C C . ASP A 1 353 ? -17.463 17.147 21.262 1.00 92.69 353 ASP A C 1
ATOM 2929 O O . ASP A 1 353 ? -18.592 17.373 20.841 1.00 92.69 353 ASP A O 1
ATOM 2933 N N . THR A 1 354 ? -16.735 16.117 20.811 1.00 93.31 354 THR A N 1
ATOM 2934 C CA . THR A 1 354 ? -17.197 15.218 19.736 1.00 93.31 354 THR A CA 1
ATOM 2935 C C . THR A 1 354 ? -18.442 14.431 20.152 1.00 93.31 354 THR A C 1
ATOM 2937 O O . THR A 1 354 ? -19.325 14.174 19.334 1.00 93.31 354 THR A O 1
ATOM 2940 N N . MET A 1 355 ? -18.506 14.001 21.415 1.00 93.12 355 MET A N 1
ATOM 2941 C CA . MET A 1 355 ? -19.658 13.274 21.944 1.00 93.12 355 MET A CA 1
ATOM 2942 C C . MET A 1 355 ? -20.892 14.183 22.016 1.00 93.12 355 MET A C 1
ATOM 2944 O O . MET A 1 355 ? -21.975 13.774 21.598 1.00 93.12 355 MET A O 1
ATOM 2948 N N . MET A 1 356 ? -20.707 15.427 22.465 1.00 92.12 356 MET A N 1
ATOM 2949 C CA . MET A 1 356 ? -21.766 16.428 22.541 1.00 92.12 356 MET A CA 1
ATOM 2950 C C . MET A 1 356 ? -22.280 16.801 21.146 1.00 92.12 356 MET A C 1
ATOM 2952 O O . MET A 1 356 ? -23.484 16.798 20.923 1.00 92.12 356 MET A O 1
ATOM 2956 N N . GLU A 1 357 ? -21.382 17.040 20.187 1.00 94.25 357 GLU A N 1
ATOM 2957 C CA . GLU A 1 357 ? -21.728 17.371 18.798 1.00 94.25 357 GLU A CA 1
ATOM 2958 C C . GLU A 1 357 ? -22.554 16.266 18.124 1.00 94.25 357 GLU A C 1
ATOM 2960 O O . GLU A 1 357 ? -23.524 16.545 17.426 1.00 94.25 357 GLU A O 1
ATOM 2965 N N . ARG A 1 358 ? -22.175 14.998 18.325 1.00 94.12 358 ARG A N 1
ATOM 2966 C CA . ARG A 1 358 ? -22.802 13.866 17.623 1.00 94.12 358 ARG A CA 1
ATOM 2967 C C . ARG A 1 358 ? -24.042 13.317 18.310 1.00 94.12 358 ARG A C 1
ATOM 2969 O O . ARG A 1 358 ? -24.908 12.779 17.629 1.00 94.12 358 ARG A O 1
ATOM 2976 N N . TYR A 1 359 ? -24.083 13.374 19.638 1.00 91.38 359 TYR A N 1
ATOM 2977 C CA . TYR A 1 359 ? -25.067 12.639 20.434 1.00 91.38 359 TYR A CA 1
ATOM 2978 C C . TYR A 1 359 ? -25.712 13.477 21.546 1.00 91.38 359 TYR A C 1
ATOM 2980 O O . TYR A 1 359 ? -26.506 12.938 22.313 1.00 91.38 359 TYR A O 1
ATOM 2988 N N . GLY A 1 360 ? -25.377 14.767 21.675 1.00 87.81 360 GLY A N 1
ATOM 2989 C CA . GLY A 1 360 ? -25.974 15.660 22.675 1.00 87.81 360 GLY A CA 1
ATOM 2990 C C . GLY A 1 360 ? -25.651 15.296 24.128 1.00 87.81 360 GLY A C 1
ATOM 2991 O O . GLY A 1 360 ? -26.379 15.688 25.035 1.00 87.81 360 GLY A O 1
ATOM 2992 N N . ALA A 1 361 ? -24.589 14.522 24.363 1.00 87.69 361 ALA A N 1
ATOM 2993 C CA . ALA A 1 361 ? -24.181 14.071 25.688 1.00 87.69 361 ALA A CA 1
ATOM 2994 C C . ALA A 1 361 ? -22.657 14.107 25.840 1.00 87.69 361 ALA A C 1
ATOM 2996 O O . ALA A 1 361 ? -21.922 13.955 24.873 1.00 87.69 361 ALA A O 1
ATOM 2997 N N . THR A 1 362 ? -22.149 14.255 27.062 1.00 87.31 362 THR A N 1
ATOM 2998 C CA . THR A 1 362 ? -20.696 14.249 27.332 1.00 87.31 362 THR A CA 1
ATOM 2999 C C . THR A 1 362 ? -20.135 12.848 27.595 1.00 87.31 362 THR A C 1
ATOM 3001 O O . THR A 1 362 ? -18.918 12.654 27.590 1.00 87.31 362 THR A O 1
ATOM 3004 N N . ASN A 1 363 ? -21.012 11.865 27.812 1.00 87.44 363 ASN A N 1
ATOM 3005 C CA . ASN A 1 363 ? -20.676 10.490 28.166 1.00 87.44 363 ASN A CA 1
ATOM 3006 C C . ASN A 1 363 ? -21.568 9.510 27.380 1.00 87.44 363 ASN A C 1
ATOM 3008 O O . ASN A 1 363 ? -22.782 9.714 27.341 1.00 87.44 363 ASN A O 1
ATOM 3012 N N . PRO A 1 364 ? -21.014 8.430 26.792 1.00 90.25 364 PRO A N 1
ATOM 3013 C CA . PRO A 1 364 ? -21.797 7.379 26.148 1.00 90.25 364 PRO A CA 1
ATOM 3014 C C . PRO A 1 364 ? -22.949 6.818 26.976 1.00 90.25 364 PRO A C 1
ATOM 3016 O O . PRO A 1 364 ? -24.031 6.642 26.433 1.00 90.25 364 PRO A O 1
ATOM 3019 N N . SER A 1 365 ? -22.767 6.595 28.278 1.00 87.69 365 SER A N 1
ATOM 3020 C CA . SER A 1 365 ? -23.842 6.056 29.124 1.00 87.69 365 SER A CA 1
ATOM 3021 C C . SER A 1 365 ? -24.983 7.054 29.353 1.00 87.69 365 SER A C 1
ATOM 3023 O O . SER A 1 365 ? -26.056 6.656 29.788 1.00 87.69 365 SER A O 1
ATOM 3025 N N . HIS A 1 366 ? -24.790 8.340 29.037 1.00 90.75 366 HIS A N 1
ATOM 3026 C CA . HIS A 1 366 ? -25.858 9.342 29.103 1.00 90.75 366 HIS A CA 1
ATOM 3027 C C . HIS A 1 366 ? -26.741 9.340 27.839 1.00 90.75 366 HIS A C 1
ATOM 3029 O O . HIS A 1 366 ? -27.732 10.062 27.784 1.00 90.75 366 HIS A O 1
ATOM 3035 N N . VAL A 1 367 ? -26.397 8.532 26.828 1.00 90.94 367 VAL A N 1
ATOM 3036 C CA . VAL A 1 367 ? -27.189 8.334 25.608 1.00 90.94 367 VAL A CA 1
ATOM 3037 C C . VAL A 1 367 ? -28.043 7.069 25.776 1.00 90.94 367 VAL A C 1
ATOM 3039 O O . VAL A 1 367 ? -27.467 5.980 25.899 1.00 90.94 367 VAL A O 1
ATOM 3042 N N . PRO A 1 368 ? -29.386 7.164 25.767 1.00 88.88 368 PRO A N 1
ATOM 3043 C CA . PRO A 1 368 ? -30.264 6.019 26.015 1.00 88.88 368 PRO A CA 1
ATOM 3044 C C . PRO A 1 368 ? -30.003 4.829 25.085 1.00 88.88 368 PRO A C 1
ATOM 3046 O O . PRO A 1 368 ? -29.916 3.695 25.548 1.00 88.88 368 PRO A O 1
ATOM 3049 N N . GLU A 1 369 ? -29.777 5.073 23.789 1.00 90.00 369 GLU A N 1
ATOM 3050 C CA . GLU A 1 369 ? -29.486 4.026 22.799 1.00 90.00 369 GLU A CA 1
ATOM 3051 C C . GLU A 1 369 ? -28.234 3.217 23.158 1.00 90.00 369 GLU A C 1
ATOM 3053 O O . GLU A 1 369 ? -28.163 2.004 22.939 1.00 90.00 369 GLU A O 1
ATOM 3058 N N . PHE A 1 370 ? -27.210 3.892 23.686 1.00 90.88 370 PHE A N 1
ATOM 3059 C CA . PHE A 1 370 ? -25.962 3.249 24.080 1.00 90.88 370 PHE A CA 1
ATOM 3060 C C . PHE A 1 370 ? -26.131 2.491 25.390 1.00 90.88 370 PHE A C 1
ATOM 3062 O O . PHE A 1 370 ? -25.600 1.385 25.508 1.00 90.88 370 PHE A O 1
ATOM 3069 N N . MET A 1 371 ? -26.920 3.030 26.321 1.00 87.56 371 MET A N 1
ATOM 3070 C CA . MET A 1 371 ? -27.264 2.350 27.565 1.00 87.56 371 MET A CA 1
ATOM 3071 C C . MET A 1 371 ? -28.056 1.060 27.300 1.00 87.56 371 MET A C 1
ATOM 3073 O O . MET A 1 371 ? -27.689 0.002 27.806 1.00 87.56 371 MET A O 1
ATOM 3077 N N . GLU A 1 372 ? -29.073 1.089 26.435 1.00 85.25 372 GLU A N 1
ATOM 3078 C CA . GLU A 1 372 ? -29.825 -0.113 26.042 1.00 85.25 372 GLU A CA 1
ATOM 3079 C C . GLU A 1 372 ? -28.928 -1.169 25.389 1.00 85.25 372 GLU A C 1
ATOM 3081 O O . GLU A 1 372 ? -29.021 -2.363 25.691 1.00 85.25 372 GLU A O 1
ATOM 3086 N N . LYS A 1 373 ? -28.022 -0.734 24.504 1.00 87.31 373 LYS A N 1
ATOM 3087 C CA . LYS A 1 373 ? -27.064 -1.628 23.846 1.00 87.31 373 LYS A CA 1
ATOM 3088 C C . LYS A 1 373 ? -26.095 -2.257 24.845 1.00 87.31 373 LYS A C 1
ATOM 3090 O O . LYS A 1 373 ? -25.746 -3.426 24.684 1.00 87.31 373 LYS A O 1
ATOM 3095 N N . GLN A 1 374 ? -25.669 -1.502 25.856 1.00 85.00 374 GLN A N 1
ATOM 3096 C CA . GLN A 1 374 ? -24.838 -2.008 26.943 1.00 85.00 374 GLN A CA 1
ATOM 3097 C C . GLN A 1 374 ? -25.607 -3.056 27.761 1.00 85.00 374 GLN A C 1
ATOM 3099 O O . GLN A 1 374 ? -25.115 -4.169 27.933 1.00 85.00 374 GLN A O 1
ATOM 3104 N N . LEU A 1 375 ? -26.846 -2.748 28.160 1.00 80.00 375 LEU A N 1
ATOM 3105 C CA . LEU A 1 375 ? -27.709 -3.642 28.938 1.00 80.00 375 LEU A CA 1
ATOM 3106 C C . LEU A 1 375 ? -28.098 -4.925 28.191 1.00 80.00 375 LEU A C 1
ATOM 3108 O O . LEU A 1 375 ? -28.313 -5.951 28.826 1.00 80.00 375 LEU A O 1
ATOM 3112 N N . LYS A 1 376 ? -28.154 -4.919 26.851 1.00 78.56 376 LYS A N 1
ATOM 3113 C CA . LYS A 1 376 ? -28.474 -6.120 26.054 1.00 78.56 376 LYS A CA 1
ATOM 3114 C C . LYS A 1 376 ? -27.534 -7.300 26.336 1.00 78.56 376 LYS A C 1
ATOM 3116 O O . LYS A 1 376 ? -27.968 -8.443 26.242 1.00 78.56 376 LYS A O 1
ATOM 3121 N N . ASN A 1 377 ? -26.275 -7.024 26.676 1.00 73.88 377 ASN A N 1
ATOM 3122 C CA . ASN A 1 377 ? -25.267 -8.049 26.956 1.00 73.88 377 ASN A CA 1
ATOM 3123 C C . ASN A 1 377 ? -25.035 -8.268 28.461 1.00 73.88 377 ASN A C 1
ATOM 3125 O O . ASN A 1 377 ? -24.238 -9.127 28.834 1.00 73.88 377 ASN A O 1
ATOM 3129 N N . CYS A 1 378 ? -25.690 -7.486 29.321 1.00 65.69 378 CYS A N 1
ATOM 3130 C CA . CYS A 1 378 ? -25.557 -7.565 30.770 1.00 65.69 378 CYS A CA 1
ATOM 3131 C C . CYS A 1 378 ? -26.759 -8.326 31.340 1.00 65.69 378 CYS A C 1
ATOM 3133 O O . CYS A 1 378 ? -27.876 -7.833 31.248 1.00 65.69 378 CYS A O 1
ATOM 3135 N N . TRP A 1 379 ? -26.515 -9.488 31.954 1.00 64.69 379 TRP A N 1
ATOM 3136 C CA . TRP A 1 379 ? -27.506 -10.342 32.632 1.00 64.69 379 TRP A CA 1
ATOM 3137 C C . TRP A 1 379 ? -28.590 -10.977 31.745 1.00 64.69 379 TRP A C 1
ATOM 3139 O O . TRP A 1 379 ? -28.957 -10.490 30.676 1.00 64.69 379 TRP A O 1
ATOM 3149 N N . THR A 1 380 ? -29.115 -12.116 32.200 1.00 76.44 380 THR A N 1
ATOM 3150 C CA . THR A 1 380 ? -30.147 -12.875 31.487 1.00 76.44 380 THR A CA 1
ATOM 3151 C C . THR A 1 380 ? -31.486 -12.143 31.566 1.00 76.44 380 THR A C 1
ATOM 3153 O O . THR A 1 380 ? -32.049 -11.993 32.652 1.00 76.44 380 THR A O 1
ATOM 3156 N N . LYS A 1 381 ? -32.000 -11.690 30.417 1.00 82.88 381 LYS A N 1
ATOM 3157 C CA . LYS A 1 381 ? -33.358 -11.144 30.305 1.00 82.88 381 LYS A CA 1
ATOM 3158 C C . LYS A 1 381 ? -34.396 -12.266 30.361 1.00 82.88 381 LYS A C 1
ATOM 3160 O O . LYS A 1 381 ? -34.123 -13.382 29.923 1.00 82.88 381 LYS A O 1
ATOM 3165 N N . LYS A 1 382 ? -35.572 -11.958 30.900 1.00 87.00 382 LYS A N 1
ATOM 3166 C CA . LYS A 1 382 ? -36.742 -12.837 30.963 1.00 87.00 382 LYS A CA 1
ATOM 3167 C C . LYS A 1 382 ? -37.857 -12.220 30.130 1.00 87.00 382 LYS A C 1
ATOM 3169 O O . LYS A 1 382 ? -38.073 -11.010 30.213 1.00 87.00 382 LYS A O 1
ATOM 3174 N N . ASP A 1 383 ? -38.553 -13.050 29.366 1.00 90.81 383 ASP A N 1
ATOM 3175 C CA . ASP A 1 383 ? -39.761 -12.634 28.661 1.00 90.81 383 ASP A CA 1
ATOM 3176 C C . ASP A 1 383 ? -40.898 -12.486 29.671 1.00 90.81 383 ASP A C 1
ATOM 3178 O O . ASP A 1 383 ? -41.123 -13.368 30.503 1.00 90.81 383 ASP A O 1
ATOM 3182 N N . TYR A 1 384 ? -41.594 -11.359 29.606 1.00 92.44 384 TYR A N 1
ATOM 3183 C CA . TYR A 1 384 ? -42.776 -11.070 30.400 1.00 92.44 384 TYR A CA 1
ATOM 3184 C C . TYR A 1 384 ? -43.923 -10.726 29.453 1.00 92.44 384 TYR A C 1
ATOM 3186 O O . TYR A 1 384 ? -43.763 -9.886 28.565 1.00 92.44 384 TYR A O 1
ATOM 3194 N N . VAL A 1 385 ? -45.063 -11.390 29.632 1.00 93.50 385 VAL A N 1
ATOM 3195 C CA . VAL A 1 385 ? -46.271 -11.162 28.833 1.00 93.50 385 VAL A CA 1
ATOM 3196 C C . VAL A 1 385 ? -47.164 -10.198 29.599 1.00 93.50 385 VAL A C 1
ATOM 3198 O O . VAL A 1 385 ? -47.654 -10.529 30.676 1.00 93.50 385 VAL A O 1
ATOM 3201 N N . LEU A 1 386 ? -47.354 -9.004 29.049 1.00 92.00 386 LEU A N 1
ATOM 3202 C CA . LEU A 1 386 ? -48.237 -7.990 29.613 1.00 92.00 386 LEU A CA 1
ATOM 3203 C C . LEU A 1 386 ? -49.717 -8.401 29.490 1.00 92.00 386 LEU A C 1
ATOM 3205 O O . LEU A 1 386 ? -50.046 -9.223 28.630 1.00 92.00 386 LEU A O 1
ATOM 3209 N N . PRO A 1 387 ? -50.630 -7.802 30.280 1.00 92.06 387 PRO A N 1
ATOM 3210 C CA . PRO A 1 387 ? -52.074 -8.013 30.139 1.00 92.06 387 PRO A CA 1
ATOM 3211 C C . PRO A 1 387 ? -52.607 -7.780 28.714 1.00 92.06 387 PRO A C 1
ATOM 3213 O O . PRO A 1 387 ? -53.521 -8.478 28.278 1.00 92.06 387 PRO A O 1
ATOM 3216 N N . SER A 1 388 ? -52.009 -6.854 27.959 1.00 91.88 388 SER A N 1
ATOM 3217 C CA . SER A 1 388 ? -52.298 -6.620 26.535 1.00 91.88 388 SER A CA 1
ATOM 3218 C C . SER A 1 388 ? -51.876 -7.752 25.586 1.00 91.88 388 SER A C 1
ATOM 3220 O O . SER A 1 388 ? -52.243 -7.737 24.411 1.00 91.88 388 SER A O 1
ATOM 3222 N N . GLY A 1 389 ? -51.085 -8.718 26.059 1.00 90.31 389 GLY A N 1
ATOM 3223 C CA . GLY A 1 389 ? -50.447 -9.762 25.256 1.00 90.31 389 GLY A CA 1
ATOM 3224 C C . GLY A 1 389 ? -49.101 -9.354 24.644 1.00 90.31 389 GLY A C 1
ATOM 3225 O O . GLY A 1 389 ? -48.453 -10.180 23.999 1.00 90.31 389 GLY A O 1
ATOM 3226 N N . MET A 1 390 ? -48.650 -8.110 24.841 1.00 92.44 390 MET A N 1
ATOM 3227 C CA . MET A 1 390 ? -47.329 -7.660 24.395 1.00 92.44 390 MET A CA 1
ATOM 3228 C C . MET A 1 390 ? -46.213 -8.314 25.224 1.00 92.44 390 MET A C 1
ATOM 3230 O O . MET A 1 390 ? -46.298 -8.395 26.448 1.00 92.44 390 MET A O 1
ATOM 3234 N N . ILE A 1 391 ? -45.141 -8.755 24.559 1.00 90.88 391 ILE A N 1
ATOM 3235 C CA . ILE A 1 391 ? -43.966 -9.335 25.221 1.00 90.88 391 ILE A CA 1
ATOM 3236 C C . ILE A 1 391 ? -42.916 -8.246 25.431 1.00 90.88 391 ILE A C 1
ATOM 3238 O O . ILE A 1 391 ? -42.479 -7.607 24.472 1.00 90.88 391 ILE A O 1
ATOM 3242 N N . ILE A 1 392 ? -42.479 -8.073 26.676 1.00 89.94 392 ILE A N 1
ATOM 3243 C CA . ILE A 1 392 ? -41.350 -7.214 27.044 1.00 89.94 392 ILE A CA 1
ATOM 3244 C C . ILE A 1 392 ? -40.242 -8.034 27.708 1.00 89.94 392 ILE A C 1
ATOM 3246 O O . ILE A 1 392 ? -40.480 -9.123 28.228 1.00 89.94 392 ILE A O 1
ATOM 3250 N N . HIS A 1 393 ? -39.015 -7.512 27.688 1.00 88.69 393 HIS A N 1
ATOM 3251 C CA . HIS A 1 393 ? -37.845 -8.210 28.222 1.00 88.69 393 HIS A CA 1
ATOM 3252 C C . HIS A 1 393 ? -37.299 -7.498 29.460 1.00 88.69 393 HIS A C 1
ATOM 3254 O O . HIS A 1 393 ? -36.721 -6.415 29.342 1.00 88.69 393 HIS A O 1
ATOM 3260 N N . LEU A 1 394 ? -37.423 -8.145 30.615 1.00 89.06 394 LEU A N 1
ATOM 3261 C CA . LEU A 1 394 ? -37.079 -7.596 31.930 1.00 89.06 394 LEU A CA 1
ATOM 3262 C C . LEU A 1 394 ? -35.889 -8.328 32.561 1.00 89.06 394 LEU A C 1
ATOM 3264 O O . LEU A 1 394 ? -35.545 -9.443 32.157 1.00 89.06 394 LEU A O 1
ATOM 3268 N N . GLN A 1 395 ? -35.244 -7.722 33.556 1.00 87.12 395 GLN A N 1
ATOM 3269 C CA . GLN A 1 395 ? -34.085 -8.281 34.258 1.00 87.12 395 GLN A CA 1
ATOM 3270 C C . GLN A 1 395 ? -34.336 -8.470 35.760 1.00 87.12 395 GLN A C 1
ATOM 3272 O O . GLN A 1 395 ? -35.199 -7.854 36.371 1.00 87.12 395 GLN A O 1
ATOM 3277 N N . GLY A 1 396 ? -33.581 -9.383 36.380 1.00 88.31 396 GLY A N 1
ATOM 3278 C CA . GLY A 1 396 ? -33.582 -9.548 37.837 1.00 88.31 396 GLY A CA 1
ATOM 3279 C C . GLY A 1 396 ? -34.969 -9.808 38.442 1.00 88.31 396 GLY A C 1
ATOM 3280 O O . GLY A 1 396 ? -35.606 -10.824 38.121 1.00 88.31 396 GLY A O 1
ATOM 3281 N N . TYR A 1 397 ? -35.376 -8.907 39.345 1.00 92.19 397 TYR A N 1
ATOM 3282 C CA . TYR A 1 397 ? -36.651 -8.917 40.073 1.00 92.19 397 TYR A CA 1
ATOM 3283 C C . TYR A 1 397 ? -37.718 -7.996 39.454 1.00 92.19 397 TYR A C 1
ATOM 3285 O O . TYR A 1 397 ? -38.841 -7.971 39.948 1.00 92.19 397 TYR A O 1
ATOM 3293 N N . GLU A 1 398 ? -37.411 -7.306 38.350 1.00 93.00 398 GLU A N 1
ATOM 3294 C CA . GLU A 1 398 ? -38.350 -6.426 37.637 1.00 93.00 398 GLU A CA 1
ATOM 3295 C C . GLU A 1 398 ? -39.684 -7.104 37.263 1.00 93.00 398 GLU A C 1
ATOM 3297 O O . GLU A 1 398 ? -40.708 -6.441 37.390 1.00 93.00 398 GLU A O 1
ATOM 3302 N N . PRO A 1 399 ? -39.747 -8.403 36.877 1.00 93.88 399 PRO A N 1
ATOM 3303 C CA . PRO A 1 399 ? -41.032 -9.067 36.634 1.00 93.88 399 PRO A CA 1
ATOM 3304 C C . PRO A 1 399 ? -41.986 -9.055 37.835 1.00 93.88 399 PRO A C 1
ATOM 3306 O O . PRO A 1 399 ? -43.183 -8.881 37.656 1.00 93.88 399 PRO A O 1
ATOM 3309 N N . PHE A 1 400 ? -41.459 -9.216 39.054 1.00 94.00 400 PHE A N 1
ATOM 3310 C CA . PHE A 1 400 ? -42.279 -9.242 40.272 1.00 94.00 400 PHE A CA 1
ATOM 3311 C C . PHE A 1 400 ? -42.745 -7.837 40.654 1.00 94.00 400 PHE A C 1
ATOM 3313 O O . PHE A 1 400 ? -43.888 -7.662 41.056 1.00 94.00 400 PHE A O 1
ATOM 3320 N N . ALA A 1 401 ? -41.885 -6.833 40.450 1.00 94.31 401 ALA A N 1
ATOM 3321 C CA . ALA A 1 401 ? -42.270 -5.429 40.580 1.00 94.31 401 ALA A CA 1
ATOM 3322 C C . ALA A 1 401 ? -43.385 -5.054 39.612 1.00 94.31 401 ALA A C 1
ATOM 3324 O O . ALA A 1 401 ? -44.327 -4.367 39.992 1.00 94.31 401 ALA A O 1
ATOM 3325 N N . LEU A 1 402 ? -43.314 -5.548 38.379 1.00 94.69 402 LEU A N 1
ATOM 3326 C CA . LEU A 1 402 ? -44.355 -5.293 37.402 1.00 94.69 402 LEU A CA 1
ATOM 3327 C C . LEU A 1 402 ? -45.681 -5.982 37.768 1.00 94.69 402 LEU A C 1
ATOM 3329 O O . LEU A 1 402 ? -46.730 -5.362 37.613 1.00 94.69 402 LEU A O 1
ATOM 3333 N N . ASP A 1 403 ? -45.645 -7.207 38.307 1.00 94.62 403 ASP A N 1
ATOM 3334 C CA . ASP A 1 403 ? -46.841 -7.876 38.842 1.00 94.62 403 ASP A CA 1
ATOM 3335 C C . ASP A 1 403 ? -47.476 -7.076 39.993 1.00 94.62 403 ASP A C 1
ATOM 3337 O O . ASP A 1 403 ? -48.693 -6.882 40.019 1.00 94.62 403 ASP A O 1
ATOM 3341 N N . ASP A 1 404 ? -46.663 -6.586 40.934 1.00 94.25 404 ASP A N 1
ATOM 3342 C CA . ASP A 1 404 ? -47.142 -5.767 42.050 1.00 94.25 404 ASP A CA 1
ATOM 3343 C C . ASP A 1 404 ? -47.783 -4.458 41.547 1.00 94.25 404 ASP A C 1
ATOM 3345 O O . ASP A 1 404 ? -48.893 -4.111 41.961 1.00 94.25 404 ASP A O 1
ATOM 3349 N N . LEU A 1 405 ? -47.158 -3.782 40.579 1.00 95.00 405 LEU A N 1
ATOM 3350 C CA . LEU A 1 405 ? -47.707 -2.566 39.973 1.00 95.00 405 LEU A CA 1
ATOM 3351 C C . LEU A 1 405 ? -49.035 -2.817 39.242 1.00 95.00 405 LEU A C 1
ATOM 3353 O O . LEU A 1 405 ? -50.001 -2.078 39.440 1.00 95.00 405 LEU A O 1
ATOM 3357 N N . LEU A 1 406 ? -49.105 -3.857 38.408 1.00 94.94 406 LEU A N 1
ATOM 3358 C CA . LEU A 1 406 ? -50.278 -4.142 37.578 1.00 94.94 406 LEU A CA 1
ATOM 3359 C C . LEU A 1 406 ? -51.454 -4.694 38.388 1.00 94.94 406 LEU A C 1
ATOM 3361 O O . LEU A 1 406 ? -52.589 -4.273 38.179 1.00 94.94 406 LEU A O 1
ATOM 3365 N N . TYR A 1 407 ? -51.208 -5.642 39.293 1.00 94.62 407 TYR A N 1
ATOM 3366 C CA . TYR A 1 407 ? -52.280 -6.429 39.911 1.00 94.62 407 TYR A CA 1
ATOM 3367 C C . TYR A 1 407 ? -52.566 -6.053 41.362 1.00 94.62 407 TYR A C 1
ATOM 3369 O O . TYR A 1 407 ? -53.715 -6.144 41.794 1.00 94.62 407 TYR A O 1
ATOM 3377 N N . ARG A 1 408 ? -51.549 -5.643 42.130 1.00 92.06 408 ARG A N 1
ATOM 3378 C CA . ARG A 1 408 ? -51.730 -5.250 43.536 1.00 92.06 408 ARG A CA 1
ATOM 3379 C C . ARG A 1 408 ? -52.068 -3.767 43.659 1.00 92.06 408 ARG A C 1
ATOM 3381 O O . ARG A 1 408 ? -52.965 -3.419 44.420 1.00 92.06 408 ARG A O 1
ATOM 3388 N N . GLU A 1 409 ? -51.388 -2.912 42.905 1.00 93.25 409 GLU A N 1
ATOM 3389 C CA . GLU A 1 409 ? -51.633 -1.462 42.899 1.00 93.25 409 GLU A CA 1
ATOM 3390 C C . GLU A 1 409 ? -52.615 -1.009 41.817 1.00 93.25 409 GLU A C 1
ATOM 3392 O O . GLU A 1 409 ? -53.084 0.129 41.854 1.00 93.25 409 GLU A O 1
ATOM 3397 N N . ASN A 1 410 ? -52.966 -1.903 40.888 1.00 93.38 410 ASN A N 1
ATOM 3398 C CA . ASN A 1 410 ? -53.923 -1.646 39.814 1.00 93.38 410 ASN A CA 1
ATOM 3399 C C . ASN A 1 410 ? -53.519 -0.451 38.924 1.00 93.38 410 ASN A C 1
ATOM 3401 O O . ASN A 1 410 ? -54.362 0.346 38.499 1.00 93.38 410 ASN A O 1
ATOM 3405 N N . VAL A 1 411 ? -52.214 -0.304 38.662 1.00 95.38 411 VAL A N 1
ATOM 3406 C CA . VAL A 1 411 ? -51.671 0.704 37.743 1.00 95.38 411 VAL A CA 1
ATOM 3407 C C . VAL A 1 411 ? -51.978 0.287 36.306 1.00 95.38 411 VAL A C 1
ATOM 3409 O O . VAL A 1 411 ? -51.762 -0.859 35.914 1.00 95.38 411 VAL A O 1
ATOM 3412 N N . ALA A 1 412 ? -52.472 1.223 35.494 1.00 94.31 412 ALA A N 1
ATOM 3413 C CA . ALA A 1 412 ? -52.785 0.937 34.100 1.00 94.31 412 ALA A CA 1
ATOM 3414 C C . ALA A 1 412 ? -51.508 0.633 33.300 1.00 94.31 412 ALA A C 1
ATOM 3416 O O . ALA A 1 412 ? -50.572 1.426 33.297 1.00 94.31 412 ALA A O 1
ATOM 3417 N N . GLU A 1 413 ? -51.506 -0.475 32.552 1.00 93.25 413 GLU A N 1
ATOM 3418 C CA . GLU A 1 413 ? -50.354 -0.938 31.759 1.00 93.25 413 GLU A CA 1
ATOM 3419 C C . GLU A 1 413 ? -49.750 0.160 30.869 1.00 93.25 413 GLU A C 1
ATOM 3421 O O . GLU A 1 413 ? -48.538 0.346 30.839 1.00 93.25 413 GLU A O 1
ATOM 3426 N N . LYS A 1 414 ? -50.606 0.928 30.184 1.00 93.75 414 LYS A N 1
ATOM 3427 C CA . LYS A 1 414 ? -50.204 2.013 29.273 1.00 93.75 414 LYS A CA 1
ATOM 3428 C C . LYS A 1 414 ? -49.428 3.147 29.956 1.00 93.75 414 LYS A C 1
ATOM 3430 O O . LYS A 1 414 ? -48.779 3.926 29.264 1.00 93.75 414 LYS A O 1
ATOM 3435 N N . ASP A 1 415 ? -49.538 3.265 31.278 1.00 95.62 415 ASP A N 1
ATOM 3436 C CA . ASP A 1 415 ? -48.881 4.322 32.037 1.00 95.62 415 ASP A CA 1
ATOM 3437 C C . ASP A 1 415 ? -47.472 3.897 32.482 1.00 95.62 415 ASP A C 1
ATOM 3439 O O . ASP A 1 415 ? -46.701 4.761 32.891 1.00 95.62 415 ASP A O 1
ATOM 3443 N N . ILE A 1 416 ? -47.121 2.606 32.383 1.00 95.62 416 ILE A N 1
ATOM 3444 C CA . ILE A 1 416 ? -45.845 2.043 32.840 1.00 95.62 416 ILE A CA 1
ATOM 3445 C C . ILE A 1 416 ? -44.828 2.023 31.693 1.00 95.62 416 ILE A C 1
ATOM 3447 O O . ILE A 1 416 ? -44.951 1.272 30.726 1.00 95.62 416 ILE A O 1
ATOM 3451 N N . LEU A 1 417 ? -43.767 2.812 31.834 1.00 94.00 417 LEU A N 1
ATOM 3452 C CA . LEU A 1 417 ? -42.654 2.897 30.894 1.00 94.00 417 LEU A CA 1
ATOM 3453 C C . LEU A 1 417 ? -41.414 2.213 31.474 1.00 94.00 417 LEU A C 1
ATOM 3455 O O . LEU A 1 417 ? -40.973 2.554 32.567 1.00 94.00 417 LEU A O 1
ATOM 3459 N N . SER A 1 418 ? -40.831 1.271 30.731 1.00 90.94 418 SER A N 1
ATOM 3460 C CA . SER A 1 418 ? -39.608 0.539 31.116 1.00 90.94 418 SER A CA 1
ATOM 3461 C C . SER A 1 418 ? -38.424 0.783 30.171 1.00 90.94 418 SER A C 1
ATOM 3463 O O . SER A 1 418 ? -37.271 0.477 30.493 1.00 90.94 418 SER A O 1
ATOM 3465 N N . ASN A 1 419 ? -38.680 1.346 28.986 1.00 89.00 419 ASN A N 1
ATOM 3466 C CA . ASN A 1 419 ? -37.640 1.655 28.015 1.00 89.00 419 ASN A CA 1
ATOM 3467 C C . ASN A 1 419 ? -36.813 2.863 28.483 1.00 89.00 419 ASN A C 1
ATOM 3469 O O . ASN A 1 419 ? -37.356 3.907 28.841 1.00 89.00 419 ASN A O 1
ATOM 3473 N N . LYS A 1 420 ? -35.479 2.757 28.422 1.00 90.00 420 LYS A N 1
ATOM 3474 C CA . LYS A 1 420 ? -34.579 3.806 28.927 1.00 90.00 420 LYS A CA 1
ATOM 3475 C C . LYS A 1 420 ? -34.664 5.127 28.138 1.00 90.00 420 LYS A C 1
ATOM 3477 O O . LYS A 1 420 ? -34.186 6.149 28.621 1.00 90.00 420 LYS A O 1
ATOM 3482 N N . LYS A 1 421 ? -35.259 5.124 26.941 1.00 89.62 421 LYS A N 1
ATOM 3483 C CA . LYS A 1 421 ? -35.564 6.327 26.147 1.00 89.62 421 LYS A CA 1
ATOM 3484 C C . LYS A 1 421 ? -36.759 7.108 26.678 1.00 89.62 421 LYS A C 1
ATOM 3486 O O . LYS A 1 421 ? -36.786 8.324 26.504 1.00 89.62 421 LYS A O 1
ATOM 3491 N N . ASP A 1 422 ? -37.695 6.405 27.310 1.00 91.56 422 ASP A N 1
ATOM 3492 C CA . ASP A 1 422 ? -39.017 6.926 27.655 1.00 91.56 422 ASP A CA 1
ATOM 3493 C C . ASP A 1 422 ? -39.134 7.268 29.152 1.00 91.56 422 ASP A C 1
ATOM 3495 O O . ASP A 1 422 ? -40.011 8.031 29.552 1.00 91.56 422 ASP A O 1
ATOM 3499 N N . VAL A 1 423 ? -38.227 6.748 29.987 1.00 93.56 423 VAL A N 1
ATOM 3500 C CA . VAL A 1 423 ? -38.121 7.110 31.411 1.00 93.56 423 VAL A CA 1
ATOM 3501 C C . VAL A 1 423 ? -37.435 8.474 31.612 1.00 93.56 423 VAL A C 1
ATOM 3503 O O . VAL A 1 423 ? -36.599 8.880 30.795 1.00 93.56 423 VAL A O 1
ATOM 3506 N N . PRO A 1 424 ? -37.729 9.191 32.714 1.00 93.12 424 PRO A N 1
ATOM 3507 C CA . PRO A 1 424 ? -37.086 10.460 33.022 1.00 93.12 424 PRO A CA 1
ATOM 3508 C C . PRO A 1 424 ? -35.572 10.309 33.199 1.00 93.12 424 PRO A C 1
ATOM 3510 O O . PRO A 1 424 ? -35.062 9.316 33.722 1.00 93.12 424 PRO A O 1
ATOM 3513 N N . ARG A 1 425 ? -34.846 11.348 32.779 1.00 91.25 425 ARG A N 1
ATOM 3514 C CA . ARG A 1 425 ? -33.392 11.453 32.916 1.00 91.25 425 ARG A CA 1
ATOM 3515 C C . ARG A 1 425 ? -33.050 12.141 34.233 1.00 91.25 425 ARG A C 1
ATOM 3517 O O . ARG A 1 425 ? -33.135 13.362 34.321 1.00 91.25 425 ARG A O 1
ATOM 3524 N N . ILE A 1 426 ? -32.657 11.363 35.238 1.00 94.25 426 ILE A N 1
ATOM 3525 C CA . ILE A 1 426 ? -32.367 11.881 36.580 1.00 94.25 426 ILE A CA 1
ATOM 3526 C C . ILE A 1 426 ? -30.856 12.043 36.743 1.00 94.25 426 ILE A C 1
ATOM 3528 O O . ILE A 1 426 ? -30.119 11.060 36.856 1.00 94.25 426 ILE A O 1
ATOM 3532 N N . PHE A 1 427 ? -30.380 13.287 36.741 1.00 93.06 427 PHE A N 1
ATOM 3533 C CA . PHE A 1 427 ? -28.970 13.593 36.976 1.00 93.06 427 PHE A CA 1
ATOM 3534 C C . PHE A 1 427 ? -28.675 13.681 38.473 1.00 93.06 427 PHE A C 1
ATOM 3536 O O . PHE A 1 427 ? -29.407 14.326 39.219 1.00 93.06 427 PHE A O 1
ATOM 3543 N N . TRP A 1 428 ? -27.583 13.057 38.908 1.00 93.31 428 TRP A N 1
ATOM 3544 C CA . TRP A 1 428 ? -27.093 13.134 40.282 1.00 93.31 428 TRP A CA 1
ATOM 3545 C C . TRP A 1 428 ? -25.570 13.287 40.298 1.00 93.31 428 TRP A C 1
ATOM 3547 O O . TRP A 1 428 ? -24.886 12.931 39.336 1.00 93.31 428 TRP A O 1
ATOM 3557 N N . TYR A 1 429 ? -25.032 13.832 41.388 1.00 91.75 429 TYR A N 1
ATOM 3558 C CA . TYR A 1 429 ? -23.602 14.100 41.534 1.00 91.75 429 TYR A CA 1
ATOM 3559 C C . TYR A 1 429 ? -23.013 13.252 42.659 1.00 91.75 429 TYR A C 1
ATOM 3561 O O . TYR A 1 429 ? -23.610 13.131 43.730 1.00 91.75 429 TYR A O 1
ATOM 3569 N N . ASP A 1 430 ? -21.845 12.655 42.417 1.00 89.50 430 ASP A N 1
ATOM 3570 C CA . ASP A 1 430 ? -21.094 11.977 43.474 1.00 89.50 430 ASP A CA 1
ATOM 3571 C C . ASP A 1 430 ? -20.309 12.967 44.351 1.00 89.50 430 ASP A C 1
ATOM 3573 O O . ASP A 1 430 ? -20.262 14.169 44.090 1.00 89.50 430 ASP A O 1
ATOM 3577 N N . GLU A 1 431 ? -19.660 12.460 45.401 1.00 88.50 431 GLU A N 1
ATOM 3578 C CA . GLU A 1 431 ? -18.895 13.272 46.362 1.00 88.50 431 GLU A CA 1
ATOM 3579 C C . GLU A 1 431 ? -17.738 14.054 45.727 1.00 88.50 431 GLU A C 1
ATOM 3581 O O . GLU A 1 431 ? -17.263 15.040 46.285 1.00 88.50 431 GLU A O 1
ATOM 3586 N N . LYS A 1 432 ? -17.275 13.626 44.548 1.00 89.94 432 LYS A N 1
ATOM 3587 C CA . LYS A 1 432 ? -16.205 14.287 43.792 1.00 89.94 432 LYS A CA 1
ATOM 3588 C C . LYS A 1 432 ? -16.763 15.302 42.791 1.00 89.94 432 LYS A C 1
ATOM 3590 O O . LYS A 1 432 ? -16.002 15.827 41.979 1.00 89.94 432 LYS A O 1
ATOM 3595 N N . GLY A 1 433 ? -18.073 15.557 42.821 1.00 87.81 433 GLY A N 1
ATOM 3596 C CA . GLY A 1 433 ? -18.772 16.450 41.902 1.00 87.81 433 GLY A CA 1
ATOM 3597 C C . GLY A 1 433 ? -18.903 15.887 40.487 1.00 87.81 433 GLY A C 1
ATOM 3598 O O . GLY A 1 433 ? -19.141 16.644 39.546 1.00 87.81 433 GLY A O 1
ATOM 3599 N N . LYS A 1 434 ? -18.716 14.576 40.290 1.00 88.75 434 LYS A N 1
ATOM 3600 C CA . LYS A 1 434 ? -18.903 13.962 38.975 1.00 88.75 434 LYS A CA 1
ATOM 3601 C C . LYS A 1 434 ? -20.391 13.731 38.736 1.00 88.75 434 LYS A C 1
ATOM 3603 O O . LYS A 1 434 ? -21.071 13.132 39.560 1.00 88.75 434 LYS A O 1
ATOM 3608 N N . GLU A 1 435 ? -20.858 14.177 37.579 1.00 90.44 435 GLU A N 1
ATOM 3609 C CA . GLU A 1 435 ? -22.221 13.958 37.106 1.00 90.44 435 GLU A CA 1
ATOM 3610 C C . GLU A 1 435 ? -22.434 12.511 36.648 1.00 90.44 435 GLU A C 1
ATOM 3612 O O . GLU A 1 435 ? -21.617 11.943 35.911 1.00 90.44 435 GLU A O 1
ATOM 3617 N N . HIS A 1 436 ? -23.567 11.946 37.045 1.00 90.94 436 HIS A N 1
ATOM 3618 C CA . HIS A 1 436 ? -24.058 10.642 36.630 1.00 9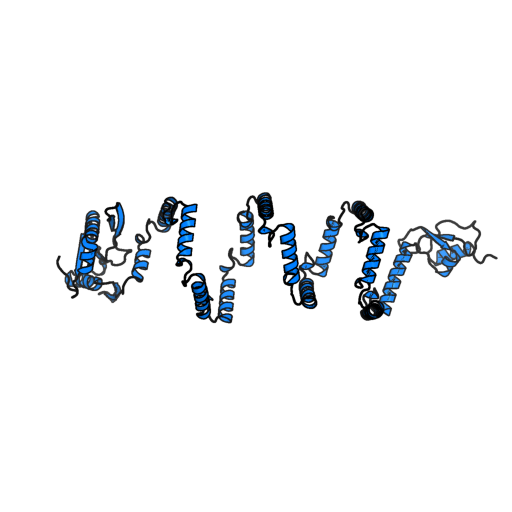0.94 436 HIS A CA 1
ATOM 3619 C C . HIS A 1 436 ? -25.515 10.769 36.194 1.00 90.94 436 HIS A C 1
ATOM 3621 O O . HIS A 1 436 ? -26.275 11.557 36.755 1.00 90.94 436 HIS A O 1
ATOM 3627 N N . LEU A 1 437 ? -25.916 9.964 35.212 1.00 92.56 437 LEU A N 1
ATOM 3628 C CA . LEU A 1 437 ? -27.307 9.856 34.786 1.00 92.56 437 LEU A CA 1
ATOM 3629 C C . LEU A 1 437 ? -27.905 8.540 35.283 1.00 92.56 437 LEU A C 1
ATOM 3631 O O . LEU A 1 437 ? -27.355 7.465 35.036 1.00 92.56 437 LEU A O 1
ATOM 3635 N N . HIS A 1 438 ? -29.039 8.629 35.966 1.00 93.19 438 HIS A N 1
ATOM 3636 C CA . HIS A 1 438 ? -29.822 7.490 36.401 1.00 93.19 438 HIS A CA 1
ATOM 3637 C C . HIS A 1 438 ? -31.049 7.303 35.503 1.00 93.19 438 HIS A C 1
ATOM 3639 O O . HIS A 1 438 ? -31.833 8.230 35.299 1.00 93.19 438 HIS A O 1
ATOM 3645 N N . TYR A 1 439 ? -31.189 6.083 34.984 1.00 92.56 439 TYR A N 1
ATOM 3646 C CA . TYR A 1 439 ? -32.405 5.599 34.347 1.00 92.56 439 TYR A CA 1
ATOM 3647 C C . TYR A 1 439 ? -33.097 4.627 35.294 1.00 92.56 439 TYR A C 1
ATOM 3649 O O . TYR A 1 439 ? -32.510 3.595 35.624 1.00 92.56 439 TYR A O 1
ATOM 3657 N N . VAL A 1 440 ? -34.321 4.960 35.686 1.00 93.88 440 VAL A N 1
ATOM 3658 C CA . VAL A 1 440 ? -35.154 4.132 36.568 1.00 93.88 440 VAL A CA 1
ATOM 3659 C C . VAL A 1 440 ? -35.605 2.857 35.862 1.00 93.88 440 VAL A C 1
ATOM 3661 O O . VAL A 1 440 ? -35.562 2.770 34.627 1.00 93.88 440 VAL A O 1
ATOM 3664 N N . ASP A 1 441 ? -36.007 1.854 36.636 1.00 93.62 441 ASP A N 1
ATOM 3665 C CA . ASP A 1 441 ? -36.504 0.584 36.102 1.00 93.62 441 ASP A CA 1
ATOM 3666 C C . ASP A 1 441 ? -37.896 0.735 35.492 1.00 93.62 441 ASP A C 1
ATOM 3668 O O . ASP A 1 441 ? -38.090 0.354 34.335 1.00 93.62 441 ASP A O 1
ATOM 3672 N N . PHE A 1 442 ? -38.810 1.388 36.215 1.00 95.88 442 PHE A N 1
ATOM 3673 C CA . PHE A 1 442 ? -40.131 1.752 35.712 1.00 95.88 442 PHE A CA 1
ATOM 3674 C C . PHE A 1 442 ? -40.468 3.215 36.007 1.00 95.88 442 PHE A C 1
ATOM 3676 O O . PHE A 1 442 ? -40.108 3.763 37.050 1.00 95.88 442 PHE A O 1
ATOM 3683 N N . PHE A 1 443 ? -41.204 3.844 35.096 1.00 97.25 443 PHE A N 1
ATOM 3684 C CA . PHE A 1 443 ? -41.795 5.163 35.288 1.00 97.25 443 PHE A CA 1
ATOM 3685 C C . PHE A 1 443 ? -43.289 5.129 34.985 1.00 97.25 443 PHE A C 1
ATOM 3687 O O . PHE A 1 443 ? -43.696 4.687 33.915 1.00 97.25 443 PHE A O 1
ATOM 3694 N N . ILE A 1 444 ? -44.094 5.606 35.928 1.00 97.06 444 ILE A N 1
ATOM 3695 C CA . ILE A 1 444 ? -45.552 5.614 35.862 1.00 97.06 444 ILE A CA 1
ATOM 3696 C C . ILE A 1 444 ? -45.998 7.036 35.542 1.00 97.06 444 ILE A C 1
ATOM 3698 O O . ILE A 1 444 ? -45.989 7.923 36.403 1.00 97.06 444 ILE A O 1
ATOM 3702 N N . THR A 1 445 ? -46.380 7.257 34.288 1.00 96.19 445 THR A N 1
ATOM 3703 C CA . THR A 1 445 ? -46.633 8.596 33.738 1.00 96.19 445 THR A CA 1
ATOM 3704 C C . THR A 1 445 ? -47.810 9.296 34.413 1.00 96.19 445 THR A C 1
ATOM 3706 O O . THR A 1 445 ? -47.705 10.477 34.738 1.00 96.19 445 THR A O 1
ATOM 3709 N N . SER A 1 446 ? -48.897 8.577 34.707 1.00 95.06 446 SER A N 1
ATOM 3710 C CA . SER A 1 446 ? -50.092 9.133 35.356 1.00 95.06 446 SER A CA 1
ATOM 3711 C C . SER A 1 446 ? -49.874 9.579 36.804 1.00 95.06 446 SER A C 1
ATOM 3713 O O . SER A 1 446 ? -50.644 10.389 37.316 1.00 95.06 446 SER A O 1
ATOM 3715 N N . GLN A 1 447 ? -48.826 9.076 37.459 1.00 94.81 447 GLN A N 1
ATOM 3716 C CA . GLN A 1 447 ? -48.512 9.340 38.868 1.00 94.81 447 GLN A CA 1
ATOM 3717 C C . GLN A 1 447 ? -47.248 10.194 39.029 1.00 94.81 447 GLN A C 1
ATOM 3719 O O . GLN A 1 447 ? -46.902 10.581 40.142 1.00 94.81 447 GLN A O 1
ATOM 3724 N N . ASN A 1 448 ? -46.551 10.484 37.923 1.00 94.62 448 ASN A N 1
ATOM 3725 C CA . ASN A 1 448 ? -45.224 11.095 37.913 1.00 94.62 448 ASN A CA 1
ATOM 3726 C C . ASN A 1 448 ? -44.246 10.367 38.861 1.00 94.62 448 ASN A C 1
ATOM 3728 O O . ASN A 1 448 ? -43.485 10.996 39.603 1.00 94.62 448 ASN A O 1
ATOM 3732 N N . ARG A 1 449 ? -44.321 9.026 38.864 1.00 96.31 449 ARG A N 1
ATOM 3733 C CA . ARG A 1 449 ? -43.699 8.152 39.866 1.00 96.31 449 ARG A CA 1
ATOM 3734 C C . ARG A 1 449 ? -42.665 7.224 39.248 1.00 96.31 449 ARG A C 1
ATOM 3736 O O . ARG A 1 449 ? -42.951 6.494 38.306 1.00 96.31 449 ARG A O 1
ATOM 3743 N N . CYS A 1 450 ? -41.460 7.259 39.789 1.00 96.81 450 CYS A N 1
ATOM 3744 C CA . CYS A 1 450 ? -40.354 6.375 39.465 1.00 96.81 450 CYS A CA 1
ATOM 3745 C C . CYS A 1 450 ? -40.344 5.182 40.417 1.00 96.81 450 CYS A C 1
ATOM 3747 O O . CYS A 1 450 ? -40.528 5.357 41.620 1.00 96.81 450 CYS A O 1
ATOM 3749 N N . VAL A 1 451 ? -40.069 3.995 39.887 1.00 96.00 451 VAL A N 1
ATOM 3750 C CA . VAL A 1 451 ? -39.897 2.772 40.670 1.00 96.00 451 VAL A CA 1
ATOM 3751 C C . VAL A 1 451 ? -38.546 2.163 40.319 1.00 96.00 451 VAL A C 1
ATOM 3753 O O . VAL A 1 451 ? -38.292 1.802 39.168 1.00 96.00 451 VAL A O 1
ATOM 3756 N N . GLU A 1 452 ? -37.676 2.066 41.319 1.00 95.19 452 GLU A N 1
ATOM 3757 C CA . GLU A 1 452 ? -36.378 1.398 41.229 1.00 95.19 452 GLU A CA 1
ATOM 3758 C C . GLU A 1 452 ? -36.462 0.037 41.915 1.00 95.19 452 GLU A C 1
ATOM 3760 O O . GLU A 1 452 ? -36.826 -0.057 43.088 1.00 95.19 452 GLU A O 1
ATOM 3765 N N . VAL A 1 453 ? -36.087 -1.026 41.211 1.00 94.06 453 VAL A N 1
ATOM 3766 C CA . VAL A 1 453 ? -36.181 -2.394 41.714 1.00 94.06 453 VAL A CA 1
ATOM 3767 C C . VAL A 1 453 ? -34.820 -2.845 42.231 1.00 94.06 453 VAL A C 1
ATOM 3769 O O . VAL A 1 453 ? -33.790 -2.799 41.549 1.00 94.06 453 VAL A O 1
ATOM 3772 N N . LYS A 1 454 ? -34.796 -3.324 43.473 1.00 92.56 454 LYS A N 1
ATOM 3773 C CA . LYS A 1 454 ? -33.605 -3.887 44.107 1.00 92.56 454 LYS A CA 1
ATOM 3774 C C . LYS A 1 454 ? -33.909 -5.235 44.737 1.00 92.56 454 LYS A C 1
ATOM 3776 O O . LYS A 1 454 ? -35.006 -5.524 45.195 1.00 92.56 454 LYS A O 1
ATOM 3781 N N . SER A 1 455 ? -32.888 -6.077 44.784 1.00 91.81 455 SER A N 1
ATOM 3782 C CA . SER A 1 455 ? -32.836 -7.156 45.768 1.00 91.81 455 SER A CA 1
ATOM 3783 C C . SER A 1 455 ? -32.266 -6.625 47.081 1.00 91.81 455 SER A C 1
ATOM 3785 O O . SER A 1 455 ? -31.507 -5.651 47.061 1.00 91.81 455 SER A O 1
ATOM 3787 N N . ILE A 1 456 ? -32.541 -7.313 48.191 1.00 90.19 456 ILE A N 1
ATOM 3788 C CA . ILE A 1 456 ? -31.912 -7.027 49.494 1.00 90.19 456 ILE A CA 1
ATOM 3789 C C . ILE A 1 456 ? -30.385 -6.887 49.349 1.00 90.19 456 ILE A C 1
ATOM 3791 O O . ILE A 1 456 ? -29.799 -5.907 49.797 1.00 90.19 456 ILE A O 1
ATOM 3795 N N . PHE A 1 457 ? -29.744 -7.831 48.653 1.00 88.88 457 PHE A N 1
ATOM 3796 C CA . PHE A 1 457 ? -28.293 -7.835 48.454 1.00 88.88 457 PHE A CA 1
ATOM 3797 C C . PHE A 1 457 ? -27.793 -6.594 47.700 1.00 88.88 457 PHE A C 1
ATOM 3799 O O . PHE A 1 457 ? -26.846 -5.942 48.128 1.00 88.88 457 PHE A O 1
ATOM 3806 N N . THR A 1 458 ? -28.437 -6.251 46.582 1.00 87.75 458 THR A N 1
ATOM 3807 C CA . THR A 1 458 ? -28.032 -5.102 45.754 1.00 87.75 458 THR A CA 1
ATOM 3808 C C . THR A 1 458 ? -28.334 -3.761 46.408 1.00 87.75 458 THR A C 1
ATOM 3810 O O . THR A 1 458 ? -27.624 -2.801 46.137 1.00 87.75 458 THR A O 1
ATOM 3813 N N . LEU A 1 459 ? -29.378 -3.678 47.243 1.00 90.56 459 LEU A N 1
ATOM 3814 C CA . LEU A 1 459 ? -29.651 -2.460 47.997 1.00 90.56 459 LEU A CA 1
ATOM 3815 C C . LEU A 1 459 ? -28.543 -2.228 49.025 1.00 90.56 459 LEU A C 1
ATOM 3817 O O . LEU A 1 459 ? -27.957 -1.159 49.014 1.00 90.56 459 LEU A O 1
ATOM 3821 N N . PHE A 1 460 ? -28.200 -3.229 49.844 1.00 89.19 460 PHE A N 1
ATOM 3822 C CA . PHE A 1 460 ? -27.145 -3.079 50.855 1.00 89.19 460 PHE A CA 1
ATOM 3823 C C . PHE A 1 460 ? -25.758 -2.799 50.262 1.00 89.19 460 PHE A C 1
ATOM 3825 O O . PHE A 1 460 ? -24.939 -2.156 50.909 1.00 89.19 460 PHE A O 1
ATOM 3832 N N . ALA A 1 461 ? -25.481 -3.269 49.043 1.00 89.62 461 ALA A N 1
ATOM 3833 C CA . ALA A 1 461 ? -24.211 -2.995 48.373 1.00 89.62 461 ALA A CA 1
ATOM 3834 C C . ALA A 1 461 ? -24.055 -1.523 47.945 1.00 89.62 461 ALA A C 1
ATOM 3836 O O . ALA A 1 461 ? -22.950 -0.994 48.009 1.00 89.62 461 ALA A O 1
ATOM 3837 N N . ASP A 1 462 ? -25.147 -0.872 47.530 1.00 89.06 462 ASP A N 1
ATOM 3838 C CA . ASP A 1 462 ? -25.138 0.463 46.910 1.00 89.06 462 ASP A CA 1
ATOM 3839 C C . ASP A 1 462 ? -26.130 1.434 47.585 1.00 89.06 462 ASP A C 1
ATOM 3841 O O . ASP A 1 462 ? -26.638 2.358 46.946 1.00 89.06 462 ASP A O 1
ATOM 3845 N N . GLU A 1 463 ? -26.433 1.225 48.868 1.00 90.38 463 GLU A N 1
ATOM 3846 C CA . GLU A 1 463 ? -27.546 1.869 49.582 1.00 90.38 463 GLU A CA 1
ATOM 3847 C C . GLU A 1 463 ? -27.505 3.395 49.450 1.00 90.38 463 GLU A C 1
ATOM 3849 O O . GLU A 1 463 ? -28.450 4.030 48.978 1.00 90.38 463 GLU A O 1
ATOM 3854 N N . GLU A 1 464 ? -26.355 3.980 49.770 1.00 91.25 464 GLU A N 1
ATOM 3855 C CA . GLU A 1 464 ? -26.128 5.420 49.714 1.00 91.25 464 GLU A CA 1
ATOM 3856 C C . GLU A 1 464 ? -26.354 5.997 48.305 1.00 91.25 464 GLU A C 1
ATOM 3858 O O . GLU A 1 464 ? -26.925 7.077 48.138 1.00 91.25 464 GLU A O 1
ATOM 3863 N N . ILE A 1 465 ? -25.943 5.262 47.268 1.00 91.25 465 ILE A N 1
ATOM 3864 C CA . ILE A 1 465 ? -26.107 5.673 45.871 1.00 91.25 465 ILE A CA 1
ATOM 3865 C C . ILE A 1 465 ? -27.584 5.618 45.474 1.00 91.25 465 ILE A C 1
ATOM 3867 O O . ILE A 1 465 ? -28.064 6.509 44.771 1.00 91.25 465 ILE A O 1
ATOM 3871 N N . VAL A 1 466 ? -28.313 4.584 45.904 1.00 92.31 466 VAL A N 1
ATOM 3872 C CA . VAL A 1 466 ? -29.753 4.454 45.639 1.00 92.31 466 VAL A CA 1
ATOM 3873 C C . VAL A 1 466 ? -30.517 5.615 46.277 1.00 92.31 466 VAL A C 1
ATOM 3875 O O . VAL A 1 466 ? -31.326 6.249 45.597 1.00 92.31 466 VAL A O 1
ATOM 3878 N N . TYR A 1 467 ? -30.205 5.973 47.523 1.00 92.62 467 TYR A N 1
ATOM 3879 C CA . TYR A 1 467 ? -30.832 7.124 48.175 1.00 92.62 467 TYR A CA 1
ATOM 3880 C C . TYR A 1 467 ? -30.444 8.460 47.534 1.00 92.62 467 TYR A C 1
ATOM 3882 O O . TYR A 1 467 ? -31.312 9.307 47.350 1.00 92.62 467 TYR A O 1
ATOM 3890 N N . LYS A 1 468 ? -29.194 8.643 47.087 1.00 93.69 468 LYS A N 1
ATOM 3891 C CA . LYS A 1 468 ? -28.791 9.841 46.323 1.00 93.69 468 LYS A CA 1
ATOM 3892 C C . LYS A 1 468 ? -29.600 10.006 45.031 1.00 93.69 468 LYS A C 1
ATOM 3894 O O . LYS A 1 468 ? -30.018 11.119 44.711 1.00 93.69 468 LYS A O 1
ATOM 3899 N N . LYS A 1 469 ? -29.857 8.912 44.304 1.00 94.44 469 LYS A N 1
ATOM 3900 C CA . LYS A 1 469 ? -30.724 8.923 43.109 1.00 94.44 469 LYS A CA 1
ATOM 3901 C C . LYS A 1 469 ? -32.159 9.305 43.462 1.00 94.44 469 LYS A C 1
ATOM 3903 O O . LYS A 1 469 ? -32.736 10.139 42.768 1.00 94.44 469 LYS A O 1
ATOM 3908 N N . LYS A 1 470 ? -32.694 8.743 44.552 1.00 94.75 470 LYS A N 1
ATOM 3909 C CA . LYS A 1 470 ? -34.018 9.086 45.082 1.00 94.75 470 LYS A CA 1
ATOM 3910 C C . LYS A 1 470 ? -34.121 10.581 45.391 1.00 94.75 470 LYS A C 1
ATOM 3912 O O . LYS A 1 470 ? -34.975 11.250 44.821 1.00 94.75 470 LYS A O 1
ATOM 3917 N N . THR A 1 471 ? -33.197 11.128 46.184 1.00 94.75 471 THR A N 1
ATOM 3918 C CA . THR A 1 471 ? -33.168 12.564 46.508 1.00 94.75 471 THR A CA 1
ATOM 3919 C C . THR A 1 471 ? -33.092 13.433 45.250 1.00 94.75 471 THR A C 1
ATOM 3921 O O . THR A 1 471 ? -33.771 14.453 45.166 1.00 94.75 471 THR A O 1
ATOM 3924 N N . ALA A 1 472 ? -32.297 13.041 44.249 1.00 95.00 472 ALA A N 1
ATOM 3925 C CA . ALA A 1 472 ? -32.184 13.784 42.994 1.00 95.00 472 ALA A CA 1
ATOM 3926 C C . ALA A 1 472 ? -33.480 13.759 42.161 1.00 95.00 472 ALA A C 1
ATOM 3928 O O . ALA A 1 472 ? -33.853 14.767 41.554 1.00 95.00 472 ALA A O 1
ATOM 3929 N N . ALA A 1 473 ? -34.183 12.625 42.145 1.00 94.75 473 ALA A N 1
ATOM 3930 C CA . ALA A 1 473 ? -35.475 12.501 41.481 1.00 94.75 473 ALA A CA 1
ATOM 3931 C C . ALA A 1 473 ? -36.553 13.344 42.178 1.00 94.75 473 ALA A C 1
ATOM 3933 O O . ALA A 1 473 ? -37.261 14.103 41.516 1.00 94.75 473 ALA A O 1
ATOM 3934 N N . GLU A 1 474 ? -36.619 13.277 43.510 1.00 94.75 474 GLU A N 1
ATOM 3935 C CA . GLU A 1 474 ? -37.551 14.057 44.334 1.00 94.75 474 GLU A CA 1
ATOM 3936 C C . GLU A 1 474 ? -37.305 15.563 44.197 1.00 94.75 474 GLU A C 1
ATOM 3938 O O . GLU A 1 474 ? -38.246 16.334 44.013 1.00 94.75 474 GLU A O 1
ATOM 3943 N N . ALA A 1 475 ? -36.038 15.991 44.177 1.00 94.25 475 ALA A N 1
ATOM 3944 C CA . ALA A 1 475 ? -35.667 17.380 43.904 1.00 94.25 475 ALA A CA 1
ATOM 3945 C C . ALA A 1 475 ? -36.093 17.850 42.499 1.00 94.25 475 ALA A C 1
ATOM 3947 O O . ALA A 1 475 ? -36.314 19.041 42.287 1.00 94.25 475 ALA A O 1
ATOM 3948 N N . SER A 1 476 ? -36.240 16.918 41.552 1.00 92.00 476 SER A N 1
ATOM 3949 C CA . SER A 1 476 ? -36.754 17.176 40.200 1.00 92.00 476 SER A CA 1
ATOM 3950 C C . SER A 1 476 ? -38.289 17.106 40.116 1.00 92.00 476 SER A C 1
ATOM 3952 O O . SER A 1 476 ? -38.846 17.203 39.023 1.00 92.00 476 SER A O 1
ATOM 3954 N N . GLY A 1 477 ? -38.984 16.941 41.250 1.00 93.44 477 GLY A N 1
ATOM 3955 C CA . GLY A 1 477 ? -40.446 16.894 41.342 1.00 93.44 477 GLY A CA 1
ATOM 3956 C C . GLY A 1 477 ? -41.074 15.532 41.028 1.00 93.44 477 GLY A C 1
ATOM 3957 O O . GLY A 1 477 ? -42.287 15.462 40.822 1.00 93.44 477 GLY A O 1
ATOM 3958 N N . LEU A 1 478 ? -40.278 14.462 40.964 1.00 95.06 478 LEU A N 1
ATOM 3959 C CA . LEU A 1 478 ? -40.749 13.095 40.721 1.00 95.06 478 LEU A CA 1
ATOM 3960 C C . LEU A 1 478 ? -41.016 12.384 42.052 1.00 95.06 478 LEU A C 1
ATOM 3962 O O . LEU A 1 478 ? -40.240 12.518 42.994 1.00 95.06 478 LEU A O 1
ATOM 3966 N N . GLN A 1 479 ? -42.072 11.574 42.122 1.00 95.75 479 GLN A N 1
ATOM 3967 C CA . GLN A 1 479 ? -42.197 10.591 43.204 1.00 95.75 479 GLN A CA 1
ATOM 3968 C C . GLN A 1 479 ? -41.215 9.446 42.943 1.00 95.75 479 GLN A C 1
ATOM 3970 O O . GLN A 1 479 ? -40.987 9.100 41.782 1.00 95.75 479 GLN A O 1
ATOM 3975 N N . TYR A 1 480 ? -40.615 8.865 43.982 1.00 96.19 480 TYR A N 1
ATOM 3976 C CA . TYR A 1 480 ? -39.583 7.844 43.804 1.00 96.19 480 TYR A CA 1
ATOM 3977 C C . TYR A 1 480 ? -39.651 6.756 44.880 1.00 96.19 480 TYR A C 1
ATOM 3979 O O . TYR A 1 480 ? -39.291 6.974 46.043 1.00 96.19 480 TYR A O 1
ATOM 3987 N N . ASP A 1 481 ? -40.034 5.559 44.446 1.00 94.69 481 ASP A N 1
ATOM 3988 C CA . ASP A 1 481 ? -40.146 4.373 45.283 1.00 94.69 481 ASP A CA 1
ATOM 3989 C C . ASP A 1 481 ? -39.022 3.378 44.989 1.00 94.69 481 ASP A C 1
ATOM 3991 O O . ASP A 1 481 ? -38.573 3.212 43.852 1.00 94.69 481 ASP A O 1
ATOM 3995 N N . ILE A 1 482 ? -38.569 2.691 46.037 1.00 94.75 482 ILE A N 1
ATOM 3996 C CA . ILE A 1 482 ? -37.550 1.645 45.947 1.00 94.75 482 ILE A CA 1
ATOM 3997 C C . ILE A 1 482 ? -38.219 0.332 46.338 1.00 94.75 482 ILE A C 1
ATOM 3999 O O . ILE A 1 482 ? -38.548 0.126 47.504 1.00 94.75 482 ILE A O 1
ATOM 4003 N N . TYR A 1 483 ? -38.433 -0.552 45.369 1.00 95.00 483 TYR A N 1
ATOM 4004 C CA . TYR A 1 483 ? -39.073 -1.843 45.607 1.00 95.00 483 TYR A CA 1
ATOM 4005 C C . TYR A 1 483 ? -37.990 -2.860 45.914 1.00 95.00 483 TYR A C 1
ATOM 4007 O O . TYR A 1 483 ? -37.109 -3.106 45.084 1.00 95.00 483 TYR A O 1
ATOM 4015 N N . VAL A 1 484 ? -38.042 -3.452 47.107 1.00 93.69 484 VAL A N 1
ATOM 4016 C CA . VAL A 1 484 ? -37.008 -4.383 47.558 1.00 93.69 484 VAL A CA 1
ATOM 4017 C C . VAL A 1 484 ? -37.562 -5.784 47.694 1.00 93.69 484 VAL A C 1
ATOM 4019 O O . VAL A 1 484 ? -38.483 -6.022 48.464 1.00 93.69 484 VAL A O 1
ATOM 4022 N N . TYR A 1 485 ? -36.965 -6.723 46.967 1.00 93.81 485 TYR A N 1
ATOM 4023 C CA . TYR A 1 485 ? -37.365 -8.126 46.974 1.00 93.81 485 TYR A CA 1
ATOM 4024 C C . TYR A 1 485 ? -36.356 -9.001 47.708 1.00 93.81 485 TYR A C 1
ATOM 4026 O O . TYR A 1 485 ? -35.134 -8.865 47.547 1.00 93.81 485 TYR A O 1
ATOM 4034 N N . ASP A 1 486 ? -36.877 -9.936 48.497 1.00 91.50 486 ASP A N 1
ATOM 4035 C CA . ASP A 1 486 ? -36.086 -10.981 49.134 1.00 91.50 486 ASP A CA 1
ATOM 4036 C C . ASP A 1 486 ? -35.777 -12.152 48.176 1.00 91.50 486 ASP A C 1
ATOM 4038 O O . ASP A 1 486 ? -36.247 -12.221 47.036 1.00 91.50 486 ASP A O 1
ATOM 4042 N N . GLY A 1 487 ? -34.985 -13.124 48.643 1.00 88.31 487 GLY A N 1
ATOM 4043 C CA . GLY A 1 487 ? -34.662 -14.326 47.861 1.00 88.31 487 GLY A CA 1
ATOM 4044 C C . GLY A 1 487 ? -35.865 -15.237 47.575 1.00 88.31 487 GLY A C 1
ATOM 4045 O O . GLY A 1 487 ? -35.782 -16.103 46.703 1.00 88.31 487 GLY A O 1
ATOM 4046 N N . LYS A 1 488 ? -36.988 -15.042 48.279 1.00 89.56 488 LYS A N 1
ATOM 4047 C CA . LYS A 1 488 ? -38.267 -15.723 48.041 1.00 89.56 488 LYS A CA 1
ATOM 4048 C C . LYS A 1 488 ? -39.179 -14.931 47.099 1.00 89.56 488 LYS A C 1
ATOM 4050 O O . LYS A 1 488 ? -40.291 -15.387 46.840 1.00 89.56 488 LYS A O 1
ATOM 4055 N N . LYS A 1 489 ? -38.688 -13.822 46.527 1.00 89.06 489 LYS A N 1
ATOM 4056 C CA . LYS A 1 489 ? -39.400 -12.937 45.591 1.00 89.06 489 LYS A CA 1
ATOM 4057 C C . LYS A 1 489 ? -40.610 -12.252 46.231 1.00 89.06 489 LYS A C 1
ATOM 4059 O O . LYS A 1 489 ? -41.580 -11.952 45.544 1.00 89.06 489 LYS A O 1
ATOM 4064 N N . GLN A 1 490 ? -40.560 -12.013 47.537 1.00 88.38 490 GLN A N 1
ATOM 4065 C CA . GLN A 1 490 ? -41.568 -11.243 48.256 1.00 88.38 490 GLN A CA 1
ATOM 4066 C C . GLN A 1 490 ? -41.082 -9.804 48.425 1.00 88.38 490 GLN A C 1
ATOM 4068 O O . GLN A 1 490 ? -39.918 -9.577 48.763 1.00 88.38 490 GLN A O 1
ATOM 4073 N N . MET A 1 491 ? -41.972 -8.844 48.158 1.00 89.19 491 MET A N 1
ATOM 4074 C CA . MET A 1 491 ? -41.691 -7.429 48.382 1.00 89.19 491 MET A CA 1
ATOM 4075 C C . MET A 1 491 ? -41.600 -7.164 49.886 1.00 89.19 491 MET A C 1
ATOM 4077 O O . MET A 1 491 ? -42.511 -7.496 50.647 1.00 89.19 491 MET A O 1
ATOM 4081 N N . MET A 1 492 ? -40.491 -6.569 50.300 1.00 87.12 492 MET A N 1
ATOM 4082 C CA . MET A 1 492 ? -40.219 -6.155 51.666 1.00 87.12 492 MET A CA 1
ATOM 4083 C C . MET A 1 492 ? -40.629 -4.695 51.827 1.00 87.12 492 MET A C 1
ATOM 4085 O O . MET A 1 492 ? -40.293 -3.856 50.993 1.00 87.12 492 MET A O 1
ATOM 4089 N N . VAL A 1 493 ? -41.326 -4.393 52.918 1.00 71.81 493 VAL A N 1
ATOM 4090 C CA . VAL A 1 493 ? -41.532 -3.011 53.357 1.00 71.81 493 VAL A CA 1
ATOM 4091 C C . VAL A 1 493 ? -40.324 -2.651 54.216 1.00 71.81 493 VAL A C 1
ATOM 4093 O O . VAL A 1 493 ? -40.106 -3.295 55.246 1.00 71.81 493 VAL A O 1
ATOM 4096 N N . LEU A 1 494 ? -39.513 -1.706 53.744 1.00 59.97 494 LEU A N 1
ATOM 4097 C CA . LEU A 1 494 ? -38.313 -1.216 54.427 1.00 59.97 494 LEU A CA 1
ATOM 4098 C C . LEU A 1 494 ? -38.546 0.152 55.055 1.00 59.97 494 LEU A C 1
ATOM 4100 O O . LEU A 1 494 ? -39.276 0.960 54.435 1.00 59.97 494 LEU A O 1
#

pLDDT: mean 89.69, std 4.71, range [48.66, 97.25]

Sequence (494 aa):
MSKYSYEQLRDFCTEQNITLARDYEKERFHSDLRVECYCSIEGCDVKTSKLLYKLVKDGFIHCKACSYKNRRVKTEETNLMVYGVKNPMQNKQVMEKLEATNLEKYGVRRPAQNEKILEKMRETNLDRYQCENAMQFEQFKKKQQESLFEKYGVTNPQQCEEIRMKTNDTVREKYGVDHISQAHCVQIKKIETCLQNSGFAHPSQIPYVQEKKRETTMRNWGVEYPLQNPQIMAKKNKTTNDRHGVEYPLQNNDIMEKKNQTMRIRHDVVYPQQSSAIQKKTMETNKERYGVDHTFQSEEIKRKRDETMLDKYNTIYALQAPECIQKKKETNLLRYGVPYASMVESVKKKMKDTMMERYGATNPSHVPEFMEKQLKNCWTKKDYVLPSGMIIHLQGYEPFALDDLLYRENVAEKDILSNKKDVPRIFWYDEKGKEHLHYVDFFITSQNRCVEVKSIFTLFADEEIVYKKKTAAEASGLQYDIYVYDGKKQMMVL

Radius of gyration: 48.89 Å; chains: 1; bounding box: 103×46×143 Å

InterPro domains:
  IPR055910 Domain of unknown function DUF7487 [PF24308] (96-212)
  IPR055910 Domain of unknown function DUF7487 [PF24308] (257-475)

Secondary structure (DSSP, 8-state):
--S--HHHHHHHHHHTT--BSS--TTS---TT-EEEEE-SSTT---EEEEEHHHHHHHS----HHHHHHHHHHHHHHHHHHHHSSSSGGGSHHHHHHHHHHHHHHHSSSSGGGSHHHHHHHHHHHHHHHSSSSGGGSHHHHHHHHHHHHHHHSSSSGGGSHHHHHHHHHHHHHHHSSSSGGGSHHHHHHHHHHHHHHHSSSSGGGSHHHHHHHHHHHHHHHSSSSGGGSHHHHHHHHHHHHHHHSSSSGGGSHHHHHHHHHHHHHHHSSSSGGG-HHHHHHHHHHHHHHHSSSSGGGSHHHHHHHHHHHHHHHSSSSGGGSHHHHHHHHHHHHHHHSSSSGGGSHHHHHHHHHHHHHHHS-SSGGGSHHHHHHHHTTSS--EEEE-TTS-EEEE-TTHHHHHHIIIIIS---GGGEE-STTTS--EEEE-TT--EEEE--SEEEGGGTEEEEEEEHHHHHHSHHHHHHHHHHHHHTT-EEEEEEE-TTSPEE--

Organism: NCBI:txid1070528

Foldseek 3Di:
DAPDDQVNVVVLCVVLVKAFPDRCNPPDDHQQDKTWTAFSDPPGRDIDIDGNVVCVVVSGDHDPVRVVVVVLVVQQVVCCVPQVGSDNCVRPVSLVVQQVVCCVPQVGSDNCVRVVSLVVQQVVCCVPQVGSDVCPRVVNLVVQQVVCCVVQVGSDQCVRPVSVVVVQVVCCVPQVDSDVCVRPVNLVVQQVVCCVVQVGSDPCVRPVNLVVLQVVCCVVQVDSDVCVRPVSLVVQQVVCCVVQVGSDNCVRPVSLVVQQVVCCVVQVGSDNCPRPVVLVVQQVVCCVPQVGSDPCVRPVSLVVLQVVCCVPQVGSDNCPRPVNLVVQQVVCCVVQVGSDPCVRPVNLVVQQVVCCVPQVGSDQCLRLVSVVVVVVPPADWDWDQDPVRDTDTAHDLLNLVVCCCCPVVVQDPVQKDQRQVPADWQWFADPVRDIDTDRARIAGNVQLEGEHEEEPVRCVVCVVVLVRSCVSSVVVVGHYYYFYAYPVSDTDDD